Protein 4H6W (pdb70)

InterPro domains:
  IPR000209 Peptidase S8/S53 domain [PF00082] (19-261)
  IPR015500 Peptidase S8, subtilisin-related [PR00723] (17-36)
  IPR015500 Peptidase S8, subtilisin-related [PR00723] (57-70)
  IPR015500 Peptidase S8, subtilisin-related [PR00723] (218-234)
  IPR023828 Peptidase S8, subtilisin, Ser-active site [PS00138] (219-229)
  IPR023830 Peptidase S8A, PatG [TIGR03895] (61-653)
  IPR034056 PatG/PatA-like domain [cd07476] (9-276)
  IPR036852 Peptidase S8/S53 domain superfamily [G3DSA:3.40.50.200] (1-303)
  IPR036852 Peptidase S8/S53 domain superfamily [SSF52743] (4-286)
  IPR040483 PatG domain [PF18047] (380-492)
  IPR040636 PatG, C-terminal [PF18065] (538-651)
  IPR050131 Subtilisin-like serine protease [PTHR43806] (21-361)

Radius of gyration: 24.89 Å; Cα contacts (8 Å, |Δi|>4): 1472; chains: 2; bounding box: 52×56×72 Å

Foldseek 3Di:
DPPLVVLVVLALFDQLAEEEEEAAAAQCPAQQCVVAAEDEPPVQHEQLRNFLVSCAQRDPVGPGDHSRNNYHYYYYYQDGYDDGDGDLQSVLVSLVVCVVVPHQEYFELDFAWDPAQDDDVSNVVSVVSCVVSQHAYFYEQFFQLEQTGTPPQLPPRHAYEWADDPVQAGDRRGHFHDSLLVHYAYFHFFQHWGAGRPYDIGTHGTSSNRRSNLRNLLRSLQRSCVSVVHHRGSSLLSVLQLVQADFDDCVRDVDSRSRRSHHGDSVSSNVSSDVHD/DPQLVVLVVLHLFDQLAEEEEEFADAQCPAQQCVVAAEDEDPAPHDQLRNFLVCQAQGHPVHPGDHLRNHYHYYYHYADPDDDRAGDLQSVLVRLVVCVVVPHQEYFALGFDWD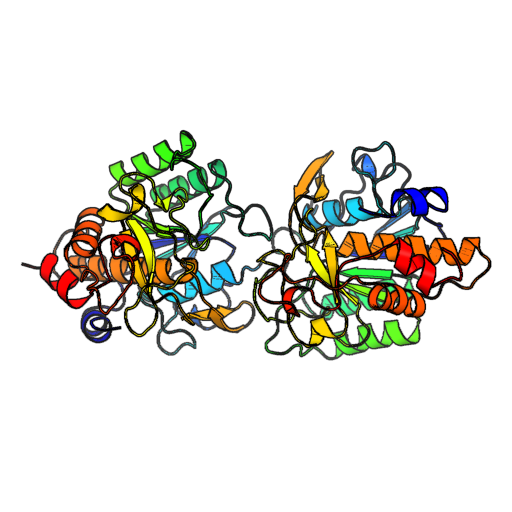APQDGDVSNVVSVVSCVVSLHAYFYEQFFQQEQTGTPPQLPPRHAYEFADDPVQAGDRRRHFHDSQQQRYAYFHFFQCWGDGPPYHIGGHGTRSNRRSVLVNLLRSLQVSCVVVVHHRGSSQLSVLQLVQADFDDVVRDDDRRSRRSHYGDNVSSNVSRDD

Nearest PDB structures (foldseek):
  4h6w-assembly2_B  TM=1.004E+00  e=1.025E-63  Planktothrix agardhii NIES-596
  4h6w-assembly1_A  TM=9.949E-01  e=3.761E-59  Planktothrix agardhii NIES-596
  4h6v-assembly1_A  TM=9.627E-01  e=4.691E-44  Prochloron didemni
  3zxy-assembly1_A  TM=9.472E-01  e=4.997E-44  Prochloron didemni
  3zxx-assembly1_A  TM=9.532E-01  e=1.262E-42  Prochloron didemni

Sequence (552 aa):
IPGLKKLWSETRGDPKICVAVLDGIVDQNHPCFIGADLTRLPGSMSTHGTHVASIIFGQHDSPVTGIAPQCRGLIVPVFADESLKLSQLDLSRAIEQAVNNGANIINVSAGQLTDAGEADTWLEKAIQLCQENNVLLIAATGNDGCECLHVPASLPTVLAVGAMDDQGKPVDFSNWGDAYQKQGILAPGKDILGAKPNGGTIRLSGTSFATPIVSGVAALLLSLQIKRGEKPDPQKVKNALLASATPCNPKDTDDQSRCLMGKLNILDAIEHLTGETIPGLKKLWSETRGDPKICVAVLDGIVDQNHPCFIGADLTRLPSSMSTHGTHVASIIFGQHDSPVTGIAPQCRGLIVPVFADESLKLSQLDLSRAIEQAVNNGANIINVSAGQLTDAGEADTWLEKAIQLCQENNVLLIAATGNDGCECLHVPASLPTVLAVGAMDDQGKPVDFSNWGDAYQKQGILAPGKDILGAKPNGGTIRLSGTSFATPIVSGVAALLLSLQIKRGEKPDPQKVKNALLASATPCNPKDTDDQSRCLMGKLNILDAIEHLTG

CATH classification: 3.40.50.200

Structure (mmCIF, N/CA/C/O backbone):
data_4H6W
#
_entry.id   4H6W
#
_cell.length_a   49.700
_cell.length_b   145.930
_cell.length_c   193.499
_cell.angle_alpha   90.000
_cell.angle_beta   90.000
_cell.angle_gamma   90.000
#
_symmetry.space_group_name_H-M   'I 2 2 2'
#
loop_
_entity.id
_entity.type
_entity.pdbx_description
1 polymer 'N-terminal cyanobactin protease'
2 water water
#
loop_
_atom_site.group_PDB
_atom_site.id
_atom_site.type_symbol
_atom_site.label_atom_id
_atom_site.label_alt_id
_atom_site.label_comp_id
_atom_site.label_asym_id
_atom_site.label_entity_id
_atom_site.label_seq_id
_atom_site.pdbx_PDB_ins_code
_atom_site.Cartn_x
_atom_site.Cartn_y
_atom_site.Cartn_z
_atom_site.occupancy
_atom_site.B_iso_or_equiv
_atom_site.auth_seq_id
_atom_site.auth_comp_id
_atom_site.auth_asym_id
_atom_site.auth_atom_id
_atom_site.pdbx_PDB_model_num
ATOM 1 N N . ILE A 1 7 ? 41.765 11.327 53.965 1.00 43.15 4 ILE A N 1
ATOM 2 C CA . ILE A 1 7 ? 40.686 10.495 53.344 1.00 41.70 4 ILE A CA 1
ATOM 3 C C . ILE A 1 7 ? 41.255 9.268 52.643 1.00 40.96 4 ILE A C 1
ATOM 4 O O . ILE A 1 7 ? 41.928 9.392 51.613 1.00 43.91 4 ILE A O 1
ATOM 9 N N . PRO A 1 8 ? 40.970 8.074 53.180 1.00 40.07 5 PRO A N 1
ATOM 10 C CA . PRO A 1 8 ? 41.466 6.826 52.586 1.00 38.59 5 PRO A CA 1
ATOM 11 C C . PRO A 1 8 ? 41.110 6.640 51.101 1.00 39.61 5 PRO A C 1
ATOM 12 O O . PRO A 1 8 ? 39.967 6.871 50.689 1.00 42.53 5 PRO A O 1
ATOM 16 N N . GLY A 1 9 ? 42.098 6.237 50.308 1.00 38.82 6 GLY A N 1
ATOM 17 C CA . GLY A 1 9 ? 41.888 5.890 48.911 1.00 37.55 6 GLY A CA 1
ATOM 18 C C . GLY A 1 9 ? 41.975 7.044 47.934 1.00 37.71 6 GLY A C 1
ATOM 19 O O . GLY A 1 9 ? 42.138 6.821 46.723 1.00 36.86 6 GLY A O 1
ATOM 20 N N . LEU A 1 10 ? 41.860 8.271 48.447 1.00 37.60 7 LEU A N 1
ATOM 21 C CA . LEU A 1 10 ? 41.868 9.465 47.595 1.00 37.05 7 LEU A CA 1
ATOM 22 C C . LEU A 1 10 ? 43.157 9.600 46.768 1.00 39.65 7 LEU A C 1
ATOM 23 O O . LEU A 1 10 ? 43.084 9.830 45.551 1.00 41.58 7 LEU A O 1
ATOM 28 N N . LYS A 1 11 ? 44.316 9.439 47.413 1.00 40.80 8 LYS A N 1
ATOM 29 C CA . LYS A 1 11 ? 45.604 9.411 46.697 1.00 43.81 8 LYS A CA 1
ATOM 30 C C . LYS A 1 11 ? 45.709 8.305 45.642 1.00 43.11 8 LYS A C 1
ATOM 31 O O . LYS A 1 11 ? 46.134 8.565 44.519 1.00 42.84 8 LYS A O 1
ATOM 37 N N . LYS A 1 12 ? 45.319 7.081 45.992 1.00 43.62 9 LYS A N 1
ATOM 38 C CA . LYS A 1 12 ? 45.356 5.977 45.032 1.00 44.41 9 LYS A CA 1
ATOM 39 C C . LYS A 1 12 ? 44.455 6.283 43.847 1.00 43.49 9 LYS A C 1
ATOM 40 O O . LYS A 1 12 ? 44.812 5.990 42.703 1.00 43.02 9 LYS A O 1
ATOM 46 N N . LEU A 1 13 ? 43.294 6.881 44.126 1.00 40.59 10 LEU A N 1
ATOM 47 C CA . LEU A 1 13 ? 42.360 7.255 43.071 1.00 37.27 10 LEU A CA 1
ATOM 48 C C . LEU A 1 13 ? 42.952 8.332 42.175 1.00 36.04 10 LEU A C 1
ATOM 49 O O . LEU A 1 13 ? 42.940 8.197 40.944 1.00 35.87 10 LEU A O 1
ATOM 54 N N . TRP A 1 14 ? 43.484 9.385 42.788 1.00 35.53 11 TRP A N 1
ATOM 55 C CA . TRP A 1 14 ? 44.217 10.425 42.044 1.00 39.38 11 TRP A CA 1
ATOM 56 C C . TRP A 1 14 ? 45.346 9.900 41.155 1.00 42.33 11 TRP A C 1
ATOM 57 O O . TRP A 1 14 ? 45.602 10.449 40.084 1.00 47.42 11 TRP A O 1
ATOM 68 N N . SER A 1 15 ? 46.023 8.847 41.593 1.00 43.91 12 SER A N 1
ATOM 69 C CA . SER A 1 15 ? 47.116 8.282 40.809 1.00 45.65 12 SER A CA 1
ATOM 70 C C . SER A 1 15 ? 46.590 7.703 39.498 1.00 44.85 12 SER A C 1
ATOM 71 O O . SER A 1 15 ? 47.333 7.583 38.522 1.00 44.19 12 SER A O 1
ATOM 74 N N . GLU A 1 16 ? 45.302 7.364 39.480 1.00 45.49 13 GLU A N 1
ATOM 75 C CA . GLU A 1 16 ? 44.634 6.893 38.259 1.00 44.31 13 GLU A CA 1
ATOM 76 C C . GLU A 1 16 ? 44.008 8.038 37.441 1.00 41.24 13 GLU A C 1
ATOM 77 O O . GLU A 1 16 ? 44.044 8.017 36.215 1.00 38.62 13 GLU A O 1
ATOM 83 N N . THR A 1 17 ? 43.432 9.030 38.118 1.00 41.44 14 THR A N 1
ATOM 84 C CA . THR A 1 17 ? 42.765 10.145 37.439 1.00 40.81 14 THR A CA 1
ATOM 85 C C . THR A 1 17 ? 42.499 11.301 38.399 1.00 40.92 14 THR A C 1
ATOM 86 O O . THR A 1 17 ? 42.194 11.070 39.564 1.00 40.11 14 THR A O 1
ATOM 90 N N . ARG A 1 18 ? 42.638 12.536 37.910 1.00 42.55 15 ARG A N 1
ATOM 91 C CA . ARG A 1 18 ? 42.262 13.735 38.677 1.00 42.35 15 ARG A CA 1
ATOM 92 C C . ARG A 1 18 ? 41.107 14.439 37.978 1.00 41.83 15 ARG A C 1
ATOM 93 O O . ARG A 1 18 ? 40.883 15.645 38.148 1.00 40.44 15 ARG A O 1
ATOM 101 N N . GLY A 1 19 ? 40.370 13.663 37.192 1.00 40.00 16 GLY A N 1
ATOM 102 C CA . GLY A 1 19 ? 39.244 14.184 36.456 1.00 39.44 16 GLY A CA 1
ATOM 103 C C . GLY A 1 19 ? 39.459 14.107 34.963 1.00 38.98 16 GLY A C 1
ATOM 104 O O . GLY A 1 19 ? 40.590 14.101 34.487 1.00 40.69 16 GLY A O 1
ATOM 105 N N . ASP A 1 20 ? 38.348 14.058 34.240 1.00 37.88 17 ASP A N 1
ATOM 106 C CA . ASP A 1 20 ? 38.314 14.013 32.796 1.00 38.02 17 ASP A CA 1
ATOM 107 C C . ASP A 1 20 ? 37.354 15.104 32.346 1.00 37.13 17 ASP A C 1
ATOM 108 O O . ASP A 1 20 ? 36.212 15.133 32.787 1.00 37.86 17 ASP A O 1
ATOM 113 N N . PRO A 1 21 ? 37.817 16.005 31.462 1.00 37.41 18 PRO A N 1
ATOM 114 C CA . PRO A 1 21 ? 37.026 17.112 30.902 1.00 37.29 18 PRO A CA 1
ATOM 115 C C . PRO A 1 21 ? 35.675 16.665 30.348 1.00 37.74 18 PRO A C 1
ATOM 116 O O . PRO A 1 21 ? 34.766 17.476 30.236 1.00 40.85 18 PRO A O 1
ATOM 120 N N . LYS A 1 22 ? 35.552 15.394 29.976 1.00 38.10 19 LYS A N 1
ATOM 121 C CA . LYS A 1 22 ? 34.286 14.872 29.451 1.00 38.21 19 LYS A CA 1
ATOM 122 C C . LYS A 1 22 ? 33.235 14.712 30.546 1.00 35.88 19 LYS A C 1
ATOM 123 O O . LYS A 1 22 ? 32.092 14.364 30.264 1.00 37.27 19 LYS A O 1
ATOM 129 N N . ILE A 1 23 ? 33.633 14.957 31.792 1.00 33.22 20 ILE A N 1
ATOM 130 C CA . ILE A 1 23 ? 32.748 14.811 32.926 1.00 31.75 20 ILE A CA 1
ATOM 131 C C . ILE A 1 23 ? 32.457 16.169 33.529 1.00 32.92 20 ILE A C 1
ATOM 132 O O . ILE A 1 23 ? 33.371 16.893 33.936 1.00 34.91 20 ILE A O 1
ATOM 137 N N . CYS A 1 24 ? 31.175 16.508 33.580 1.00 32.49 21 CYS A N 1
ATOM 138 C CA . CYS A 1 24 ? 30.755 17.812 34.024 1.00 32.88 21 CYS A CA 1
ATOM 139 C C . CYS A 1 24 ? 30.069 17.756 35.367 1.00 32.95 21 CYS A C 1
ATOM 140 O O . CYS A 1 24 ? 29.162 16.948 35.574 1.00 32.33 21 CYS A O 1
ATOM 143 N N . VAL A 1 25 ? 30.524 18.624 36.272 1.00 33.17 22 VAL A N 1
ATOM 144 C CA . VAL A 1 25 ? 29.918 18.807 37.590 1.00 31.22 22 VAL A CA 1
ATOM 145 C C . VAL A 1 25 ? 29.354 20.223 37.687 1.00 30.20 22 VAL A C 1
ATOM 146 O O . VAL A 1 25 ? 30.071 21.195 37.479 1.00 30.47 22 VAL A O 1
ATOM 150 N N . ALA A 1 26 ? 28.063 20.330 37.977 1.00 29.48 23 ALA A N 1
ATOM 151 C CA . ALA A 1 26 ? 27.418 21.635 38.145 1.00 29.25 23 ALA A CA 1
ATOM 152 C C . ALA A 1 26 ? 27.356 21.979 39.621 1.00 28.43 23 ALA A C 1
ATOM 153 O O . ALA A 1 26 ? 27.016 21.130 40.436 1.00 28.57 23 ALA A O 1
ATOM 155 N N . VAL A 1 27 ? 27.695 23.218 39.967 1.00 28.96 24 VAL A N 1
ATOM 156 C CA . VAL A 1 27 ? 27.590 23.668 41.353 1.00 28.91 24 VAL A CA 1
ATOM 157 C C . VAL A 1 27 ? 26.450 24.669 41.459 1.00 30.16 24 VAL A C 1
ATOM 158 O O . VAL A 1 27 ? 26.522 25.763 40.898 1.00 31.20 24 VAL A O 1
ATOM 162 N N . LEU A 1 28 ? 25.380 24.263 42.143 1.00 30.57 25 LEU A N 1
ATOM 163 C CA . LEU A 1 28 ? 24.220 25.121 42.347 1.00 31.15 25 LEU A CA 1
ATOM 164 C C . LEU A 1 28 ? 24.294 25.728 43.734 1.00 33.18 25 LEU A C 1
ATOM 165 O O . LEU A 1 28 ? 24.029 25.064 44.744 1.00 33.81 25 LEU A O 1
ATOM 170 N N . ASP A 1 29 ? 24.666 27.003 43.765 1.00 35.06 26 ASP A N 1
ATOM 171 C CA . ASP A 1 29 ? 25.033 27.679 44.995 1.00 34.93 26 ASP A CA 1
ATOM 172 C C . ASP A 1 29 ? 25.022 29.189 44.751 1.00 34.53 26 ASP A C 1
ATOM 173 O O . ASP A 1 29 ? 24.312 29.668 43.859 1.00 33.44 26 ASP A O 1
ATOM 178 N N . GLY A 1 30 ? 25.792 29.937 45.540 1.00 32.28 27 GLY A N 1
ATOM 179 C CA . GLY A 1 30 ? 25.964 31.369 45.295 1.00 31.64 27 GLY A CA 1
ATOM 180 C C . GLY A 1 30 ? 26.989 31.619 44.203 1.00 33.72 27 GLY A C 1
ATOM 181 O O . GLY A 1 30 ? 27.600 30.673 43.670 1.00 33.02 27 GLY A O 1
ATOM 182 N N . ILE A 1 31 ? 27.177 32.893 43.866 1.00 33.92 28 ILE A N 1
ATOM 183 C CA . ILE A 1 31 ? 28.188 33.300 42.890 1.00 35.12 28 ILE A CA 1
ATOM 184 C C . ILE A 1 31 ? 29.627 32.999 43.357 1.00 34.00 28 ILE A C 1
ATOM 185 O O . ILE A 1 31 ? 30.029 33.370 44.459 1.00 33.26 28 ILE A O 1
ATOM 190 N N . VAL A 1 32 ? 30.372 32.322 42.483 1.00 32.94 29 VAL A N 1
ATOM 191 C CA . VAL A 1 32 ? 31.740 31.885 42.700 1.00 32.70 29 VAL A CA 1
ATOM 192 C C . VAL A 1 32 ? 32.745 32.957 42.287 1.00 33.86 29 VAL A C 1
ATOM 193 O O . VAL A 1 32 ? 32.595 33.585 41.238 1.00 35.28 29 VAL A O 1
ATOM 197 N N . ASP A 1 33 ? 33.769 33.174 43.111 1.00 34.05 30 ASP A N 1
ATOM 198 C CA . ASP A 1 33 ? 34.845 34.118 42.768 1.00 33.79 30 ASP A CA 1
ATOM 199 C C . ASP A 1 33 ? 35.793 33.473 41.759 1.00 33.33 30 ASP A C 1
ATOM 200 O O . ASP A 1 33 ? 36.731 32.775 42.142 1.00 31.84 30 ASP A O 1
ATOM 205 N N . GLN A 1 34 ? 35.568 33.723 40.475 1.00 33.11 31 GLN A N 1
ATOM 206 C CA . GLN A 1 34 ? 36.347 33.027 39.441 1.00 35.14 31 GLN A CA 1
ATOM 207 C C . GLN A 1 34 ? 37.791 33.499 39.310 1.00 35.65 31 GLN A C 1
ATOM 208 O O . GLN A 1 34 ? 38.575 32.887 38.588 1.00 35.47 31 GLN A O 1
ATOM 214 N N . ASN A 1 35 ? 38.119 34.581 40.015 1.00 34.78 32 ASN A N 1
ATOM 215 C CA . ASN A 1 35 ? 39.450 35.149 40.025 1.00 33.10 32 ASN A CA 1
ATOM 216 C C . ASN A 1 35 ? 40.344 34.574 41.114 1.00 33.93 32 ASN A C 1
ATOM 217 O O . ASN A 1 35 ? 41.497 34.969 41.224 1.00 35.42 32 ASN A O 1
ATOM 222 N N . HIS A 1 36 ? 39.819 33.665 41.937 1.00 34.42 33 HIS A N 1
ATOM 223 C CA . HIS A 1 36 ? 40.629 33.003 42.964 1.00 31.29 33 HIS A CA 1
ATOM 224 C C . HIS A 1 36 ? 41.757 32.135 42.378 1.00 31.58 33 HIS A C 1
ATOM 225 O O . HIS A 1 36 ? 41.525 31.326 41.456 1.00 31.82 33 HIS A O 1
ATOM 232 N N . PRO A 1 37 ? 42.980 32.260 42.933 1.00 30.90 34 PRO A N 1
ATOM 233 C CA . PRO A 1 37 ? 44.122 31.507 42.404 1.00 31.53 34 PRO A CA 1
ATOM 234 C C . PRO A 1 37 ? 43.893 29.998 42.278 1.00 33.68 34 PRO A C 1
ATOM 235 O O . PRO A 1 37 ? 44.562 29.349 41.465 1.00 33.74 34 PRO A O 1
ATOM 239 N N . CYS A 1 38 ? 42.957 29.446 43.056 1.00 34.40 35 CYS A N 1
ATOM 240 C CA . CYS A 1 38 ? 42.695 28.010 43.005 1.00 34.73 35 CYS A CA 1
ATOM 241 C C . CYS A 1 38 ? 41.960 27.564 41.730 1.00 34.56 35 CYS A C 1
ATOM 242 O O . CYS A 1 38 ? 41.897 26.370 41.440 1.00 36.60 35 CYS A O 1
ATOM 245 N N . PHE A 1 39 ? 41.420 28.512 40.962 1.00 33.46 36 PHE A N 1
ATOM 246 C CA . PHE A 1 39 ? 40.729 28.166 39.714 1.00 31.26 36 PHE A CA 1
ATOM 247 C C . PHE A 1 39 ? 41.584 28.422 38.494 1.00 32.09 36 PHE A C 1
ATOM 248 O O . PHE A 1 39 ? 41.121 28.250 37.374 1.00 34.61 36 PHE A O 1
ATOM 256 N N . ILE A 1 40 ? 42.837 28.810 38.706 1.00 32.47 37 ILE A N 1
ATOM 257 C CA . ILE A 1 40 ? 43.775 29.034 37.605 1.00 32.70 37 ILE A CA 1
ATOM 258 C C . ILE A 1 40 ? 44.070 27.694 36.910 1.00 33.04 37 ILE A C 1
ATOM 259 O O . ILE A 1 40 ? 44.725 26.836 37.479 1.00 36.06 37 ILE A O 1
ATOM 264 N N . GLY A 1 41 ? 43.594 27.525 35.680 1.00 32.46 38 GLY A N 1
ATOM 265 C CA . GLY A 1 41 ? 43.710 26.249 34.981 1.00 30.06 38 GLY A CA 1
ATOM 266 C C . GLY A 1 41 ? 42.428 25.430 35.018 1.00 30.52 38 GLY A C 1
ATOM 267 O O . GLY A 1 41 ? 42.287 24.492 34.243 1.00 31.79 38 GLY A O 1
ATOM 268 N N . ALA A 1 42 ? 41.503 25.771 35.918 1.00 29.79 39 ALA A N 1
ATOM 269 C CA . ALA A 1 42 ? 40.195 25.097 36.015 1.00 32.55 39 ALA A CA 1
ATOM 270 C C . ALA A 1 42 ? 39.300 25.469 34.842 1.00 34.09 39 ALA A C 1
ATOM 271 O O . ALA A 1 42 ? 39.335 26.599 34.386 1.00 37.63 39 ALA A O 1
ATOM 273 N N . ASP A 1 43 ? 38.511 24.520 34.350 1.00 36.12 40 ASP A N 1
ATOM 274 C CA . ASP A 1 43 ? 37.562 24.784 33.268 1.00 38.78 40 ASP A CA 1
ATOM 275 C C . ASP A 1 43 ? 36.168 25.068 33.825 1.00 39.63 40 ASP A C 1
ATOM 276 O O . ASP A 1 43 ? 35.383 24.143 34.068 1.00 41.14 40 ASP A O 1
ATOM 281 N N . LEU A 1 44 ? 35.859 26.347 34.010 1.00 37.21 41 LEU A N 1
ATOM 282 C CA . LEU A 1 44 ? 34.594 26.741 34.614 1.00 36.47 41 LEU A CA 1
ATOM 283 C C . LEU A 1 44 ? 33.808 27.687 33.723 1.00 37.28 41 LEU A C 1
ATOM 284 O O . LEU A 1 44 ? 34.379 28.550 33.056 1.00 36.39 41 LEU A O 1
ATOM 289 N N . THR A 1 45 ? 32.490 27.522 33.736 1.00 37.68 42 THR A N 1
ATOM 290 C CA . THR A 1 45 ? 31.576 28.377 32.984 1.00 37.41 42 THR A CA 1
ATOM 291 C C . THR A 1 45 ? 30.410 28.719 33.885 1.00 36.90 42 THR A C 1
ATOM 292 O O . THR A 1 45 ? 29.862 27.842 34.554 1.00 39.12 42 THR A O 1
ATOM 296 N N . ARG A 1 46 ? 30.029 29.984 33.910 1.00 33.46 43 ARG A N 1
ATOM 297 C CA . ARG A 1 46 ? 28.875 30.380 34.676 1.00 34.69 43 ARG A CA 1
ATOM 298 C C . ARG A 1 46 ? 27.674 30.507 33.752 1.00 35.96 43 ARG A C 1
ATOM 299 O O . ARG A 1 46 ? 27.771 31.120 32.701 1.00 37.05 43 ARG A O 1
ATOM 307 N N . LEU A 1 47 ? 26.544 29.928 34.132 1.00 39.00 44 LEU A N 1
ATOM 308 C CA . LEU A 1 47 ? 25.345 30.036 33.302 1.00 41.55 44 LEU A CA 1
ATOM 309 C C . LEU A 1 47 ? 24.544 31.279 33.664 1.00 44.26 44 LEU A C 1
ATOM 310 O O . LEU A 1 47 ? 24.510 31.661 34.834 1.00 44.21 44 LEU A O 1
ATOM 315 N N . PRO A 1 48 ? 23.924 31.931 32.648 1.00 49.04 45 PRO A N 1
ATOM 316 C CA . PRO A 1 48 ? 23.129 33.172 32.761 1.00 47.36 45 PRO A CA 1
ATOM 317 C C . PRO A 1 48 ? 22.028 33.145 33.817 1.00 47.89 45 PRO A C 1
ATOM 318 O O . PRO A 1 48 ? 21.413 32.103 34.026 1.00 49.60 45 PRO A O 1
ATOM 322 N N . GLY A 1 59 ? 31.766 42.094 44.216 1.00 99.96 56 GLY A N 1
ATOM 323 C CA . GLY A 1 59 ? 30.410 42.579 43.973 1.00 99.93 56 GLY A CA 1
ATOM 324 C C . GLY A 1 59 ? 29.377 41.746 44.707 1.00 102.65 56 GLY A C 1
ATOM 325 O O . GLY A 1 59 ? 29.162 41.926 45.912 1.00 105.09 56 GLY A O 1
ATOM 326 N N . SER A 1 60 ? 28.740 40.828 43.980 1.00 101.34 57 SER A N 1
ATOM 327 C CA . SER A 1 60 ? 27.726 39.935 44.554 1.00 93.23 57 SER A CA 1
ATOM 328 C C . SER A 1 60 ? 28.299 38.536 44.891 1.00 87.62 57 SER A C 1
ATOM 329 O O . SER A 1 60 ? 27.609 37.518 44.740 1.00 93.67 57 SER A O 1
ATOM 331 N N . MET A 1 61 ? 29.545 38.506 45.380 1.00 72.60 58 MET A N 1
ATOM 332 C CA . MET A 1 61 ? 30.327 37.266 45.559 1.00 62.47 58 MET A CA 1
ATOM 333 C C . MET A 1 61 ? 29.994 36.482 46.825 1.00 56.02 58 MET A C 1
ATOM 334 O O . MET A 1 61 ? 29.919 37.054 47.919 1.00 56.62 58 MET A O 1
ATOM 339 N N . SER A 1 62 ? 29.825 35.169 46.677 1.00 46.37 59 SER A N 1
ATOM 340 C CA . SER A 1 62 ? 29.485 34.303 47.802 1.00 42.17 59 SER A CA 1
ATOM 341 C C . SER A 1 62 ? 30.694 33.547 48.339 1.00 40.70 59 SER A C 1
ATOM 342 O O . SER A 1 62 ? 31.421 32.893 47.571 1.00 41.02 59 SER A O 1
ATOM 345 N N . THR A 1 63 ? 30.881 33.632 49.657 1.00 37.70 60 THR A N 1
ATOM 346 C CA . THR A 1 63 ? 31.886 32.846 50.371 1.00 37.05 60 THR A CA 1
ATOM 347 C C . THR A 1 63 ? 31.534 31.371 50.329 1.00 36.02 60 THR A C 1
ATOM 348 O O . THR A 1 63 ? 32.385 30.535 50.028 1.00 34.00 60 THR A O 1
ATOM 352 N N . HIS A 1 64 ? 30.275 31.064 50.627 1.00 35.63 61 HIS A N 1
ATOM 353 C CA . HIS A 1 64 ? 29.786 29.695 50.603 1.00 35.14 61 HIS A CA 1
ATOM 354 C C . HIS A 1 64 ? 30.006 29.009 49.239 1.00 34.50 61 HIS A C 1
ATOM 355 O O . HIS A 1 64 ? 30.468 27.859 49.171 1.00 33.46 61 HIS A O 1
ATOM 362 N N . GLY A 1 65 ? 29.668 29.722 48.163 1.00 33.01 62 GLY A N 1
ATOM 363 C CA . GLY A 1 65 ? 29.744 29.179 46.810 1.00 32.76 62 GLY A CA 1
ATOM 364 C C . GLY A 1 65 ? 31.171 29.021 46.325 1.00 33.86 62 GLY A C 1
ATOM 365 O O . GLY A 1 65 ? 31.500 28.042 45.653 1.00 34.69 62 GLY A O 1
ATOM 366 N N . THR A 1 66 ? 32.017 29.987 46.662 1.00 33.38 63 THR A N 1
ATOM 367 C CA . THR A 1 66 ? 33.430 29.923 46.302 1.00 34.30 63 THR A CA 1
ATOM 368 C C . THR A 1 66 ? 34.094 28.761 47.036 1.00 32.56 63 THR A C 1
ATOM 369 O O . THR A 1 66 ? 34.837 27.984 46.433 1.00 32.28 63 THR A O 1
ATOM 373 N N . HIS A 1 67 ? 33.804 28.637 48.328 1.00 30.13 64 HIS A N 1
ATOM 374 C CA . HIS A 1 67 ? 34.376 27.573 49.142 1.00 30.10 64 HIS A CA 1
ATOM 375 C C . HIS A 1 67 ? 33.992 26.206 48.566 1.00 29.46 64 HIS A C 1
ATOM 376 O O . HIS A 1 67 ? 34.867 25.402 48.217 1.00 29.10 64 HIS A O 1
ATOM 383 N N . VAL A 1 68 ? 32.684 25.975 48.438 1.00 27.15 65 VAL A N 1
ATOM 384 C CA . VAL A 1 68 ? 32.149 24.750 47.851 1.00 25.85 65 VAL A CA 1
ATOM 385 C C . VAL A 1 68 ? 32.746 24.398 46.485 1.00 25.43 65 VAL A C 1
ATOM 386 O O . VAL A 1 68 ? 33.202 23.269 46.288 1.00 25.15 65 VAL A O 1
ATOM 390 N N . ALA A 1 69 ? 32.740 25.342 45.545 1.00 23.74 66 ALA A N 1
ATOM 391 C CA . ALA A 1 69 ? 33.337 25.077 44.244 1.00 24.12 66 ALA A CA 1
ATOM 392 C C . ALA A 1 69 ? 34.835 24.749 44.349 1.00 25.99 66 ALA A C 1
ATOM 393 O O . ALA A 1 69 ? 35.359 23.932 43.580 1.00 27.66 66 ALA A O 1
ATOM 395 N N . SER A 1 70 ? 35.528 25.379 45.290 1.00 26.12 67 SER A N 1
ATOM 396 C CA . SER A 1 70 ? 36.964 25.190 45.361 1.00 27.19 67 SER A CA 1
ATOM 397 C C . SER A 1 70 ? 37.277 23.793 45.853 1.00 28.45 67 SER A C 1
ATOM 398 O O . SER A 1 70 ? 38.237 23.190 45.373 1.00 29.60 67 SER A O 1
ATOM 401 N N . ILE A 1 71 ? 36.444 23.267 46.759 1.00 28.17 68 ILE A N 1
ATOM 402 C CA . ILE A 1 71 ? 36.552 21.861 47.222 1.00 28.48 68 ILE A CA 1
ATOM 403 C C . ILE A 1 71 ? 36.602 20.849 46.066 1.00 29.83 68 ILE A C 1
ATOM 404 O O . ILE A 1 71 ? 37.350 19.857 46.111 1.00 31.37 68 ILE A O 1
ATOM 409 N N . ILE A 1 72 ? 35.832 21.121 45.019 1.00 29.05 69 ILE A N 1
ATOM 410 C CA . ILE A 1 72 ? 35.792 20.248 43.856 1.00 29.43 69 ILE A CA 1
ATOM 411 C C . ILE A 1 72 ? 36.885 20.584 42.838 1.00 30.10 69 ILE A C 1
ATOM 412 O O . ILE A 1 72 ? 37.560 19.681 42.358 1.00 32.36 69 ILE A O 1
ATOM 417 N N . PHE A 1 73 ? 37.053 21.865 42.511 1.00 29.61 70 PHE A N 1
ATOM 418 C CA . PHE A 1 73 ? 37.867 22.274 41.349 1.00 29.57 70 PHE A CA 1
ATOM 419 C C . PHE A 1 73 ? 39.205 22.937 41.669 1.00 30.37 70 PHE A C 1
ATOM 420 O O . PHE A 1 73 ? 39.927 23.304 40.749 1.00 29.50 70 PHE A O 1
ATOM 428 N N . GLY A 1 74 ? 39.522 23.122 42.951 1.00 30.34 71 GLY A N 1
ATOM 429 C CA . GLY A 1 74 ? 40.809 23.691 43.337 1.00 32.05 71 GLY A CA 1
ATOM 430 C C . GLY A 1 74 ? 41.932 22.980 42.602 1.00 33.99 71 GLY A C 1
ATOM 431 O O . GLY A 1 74 ? 42.058 21.756 42.676 1.00 33.86 71 GLY A O 1
ATOM 432 N N . GLN A 1 75 ? 42.727 23.736 41.851 1.00 35.65 72 GLN A N 1
ATOM 433 C CA . GLN A 1 75 ? 43.811 23.137 41.069 1.00 38.01 72 GLN A CA 1
ATOM 434 C C . GLN A 1 75 ? 44.932 22.687 41.990 1.00 39.02 72 GLN A C 1
ATOM 435 O O . GLN A 1 75 ? 45.265 23.371 42.962 1.00 39.80 72 GLN A O 1
ATOM 441 N N . HIS A 1 76 ? 45.499 21.527 41.711 1.00 40.12 73 HIS A N 1
ATOM 442 C CA . HIS A 1 76 ? 46.627 21.066 42.528 1.00 45.15 73 HIS A CA 1
ATOM 443 C C . HIS A 1 76 ? 47.823 22.008 42.411 1.00 45.51 73 HIS A C 1
ATOM 444 O O . HIS A 1 76 ? 48.096 22.561 41.343 1.00 45.14 73 HIS A O 1
ATOM 451 N N . ASP A 1 77 ? 48.481 22.224 43.546 1.00 49.64 74 ASP A N 1
ATOM 452 C CA . ASP A 1 77 ? 49.523 23.250 43.714 1.00 53.72 74 ASP A CA 1
ATOM 453 C C . ASP A 1 77 ? 48.978 24.636 44.031 1.00 51.26 74 ASP A C 1
ATOM 454 O O . ASP A 1 77 ? 49.731 25.500 44.475 1.00 55.74 74 ASP A O 1
ATOM 459 N N . SER A 1 78 ? 47.682 24.851 43.815 1.00 46.00 75 SER A N 1
ATOM 460 C CA . SER A 1 78 ? 47.034 26.071 44.290 1.00 41.54 75 SER A CA 1
ATOM 461 C C . SER A 1 78 ? 46.800 25.957 45.804 1.00 41.14 75 SER A C 1
ATOM 462 O O . SER A 1 78 ? 47.093 24.920 46.404 1.00 40.96 75 SER A O 1
ATOM 465 N N . PRO A 1 79 ? 46.247 27.010 46.432 1.00 39.43 76 PRO A N 1
ATOM 466 C CA . PRO A 1 79 ? 46.068 26.894 47.880 1.00 37.25 76 PRO A CA 1
ATOM 467 C C . PRO A 1 79 ? 44.946 25.924 48.322 1.00 37.15 76 PRO A C 1
ATOM 468 O O . PRO A 1 79 ? 44.812 25.647 49.514 1.00 35.94 76 PRO A O 1
ATOM 472 N N . VAL A 1 80 ? 44.167 25.404 47.370 1.00 35.63 77 VAL A N 1
ATOM 473 C CA . VAL A 1 80 ? 43.147 24.401 47.664 1.00 32.99 77 VAL A CA 1
ATOM 474 C C . VAL A 1 80 ? 43.367 23.181 46.765 1.00 33.32 77 VAL A C 1
ATOM 475 O O . VAL A 1 80 ? 43.436 23.311 45.538 1.00 33.72 77 VAL A O 1
ATOM 479 N N . THR A 1 81 ? 43.479 22.006 47.385 1.00 31.70 78 THR A N 1
ATOM 480 C CA . THR A 1 81 ? 43.568 20.742 46.666 1.00 31.90 78 THR A CA 1
ATOM 481 C C . THR A 1 81 ? 42.153 20.182 46.370 1.00 33.44 78 THR A C 1
ATOM 482 O O . THR A 1 81 ? 41.557 19.476 47.189 1.00 30.96 78 THR A O 1
ATOM 486 N N . GLY A 1 82 ? 41.616 20.529 45.201 1.00 34.39 79 GLY A N 1
ATOM 487 C CA . GLY A 1 82 ? 40.291 20.067 44.778 1.00 34.18 79 GLY A CA 1
ATOM 488 C C . GLY A 1 82 ? 40.254 18.562 44.569 1.00 34.32 79 GLY A C 1
ATOM 489 O O . GLY A 1 82 ? 41.291 17.937 44.288 1.00 34.95 79 GLY A O 1
ATOM 490 N N . ILE A 1 83 ? 39.065 17.979 44.706 1.00 31.54 80 ILE A N 1
ATOM 491 C CA . ILE A 1 83 ? 38.894 16.543 44.531 1.00 30.80 80 ILE A CA 1
ATOM 492 C C . ILE A 1 83 ? 38.967 16.143 43.066 1.00 32.14 80 ILE A C 1
ATOM 493 O O . ILE A 1 83 ? 39.564 15.113 42.734 1.00 33.05 80 ILE A O 1
ATOM 498 N N . ALA A 1 84 ? 38.367 16.957 42.194 1.00 33.27 81 ALA A N 1
ATOM 499 C CA . ALA A 1 84 ? 38.294 16.647 40.755 1.00 33.16 81 ALA A CA 1
ATOM 500 C C . ALA A 1 84 ? 38.720 17.833 39.877 1.00 34.53 81 ALA A C 1
ATOM 501 O O . ALA A 1 84 ? 37.904 18.375 39.126 1.00 33.62 81 ALA A O 1
ATOM 503 N N . PRO A 1 85 ? 40.006 18.228 39.956 1.00 35.66 82 PRO A N 1
ATOM 504 C CA . PRO A 1 85 ? 40.446 19.460 39.299 1.00 36.98 82 PRO A CA 1
ATOM 505 C C . PRO A 1 85 ? 40.369 19.485 37.774 1.00 38.16 82 PRO A C 1
ATOM 506 O O . PRO A 1 85 ? 40.191 20.566 37.215 1.00 36.73 82 PRO A O 1
ATOM 510 N N . GLN A 1 86 ? 40.500 18.338 37.104 1.00 39.19 83 GLN A N 1
ATOM 511 C CA . GLN A 1 86 ? 40.519 18.347 35.637 1.00 39.93 83 GLN A CA 1
ATOM 512 C C . GLN A 1 86 ? 39.137 18.190 34.997 1.00 41.89 83 GLN A C 1
ATOM 513 O O . GLN A 1 86 ? 39.012 18.213 33.766 1.00 45.87 83 GLN A O 1
ATOM 519 N N . CYS A 1 87 ? 38.105 18.028 35.819 1.00 39.21 84 CYS A N 1
ATOM 520 C CA . CYS A 1 87 ? 36.724 17.952 35.319 1.00 40.48 84 CYS A CA 1
ATOM 521 C C . CYS A 1 87 ? 36.154 19.309 34.865 1.00 38.87 84 CYS A C 1
ATOM 522 O O . CYS A 1 87 ? 36.559 20.366 35.341 1.00 38.81 84 CYS A O 1
ATOM 525 N N . ARG A 1 88 ? 35.212 19.267 33.936 1.00 37.81 85 ARG A N 1
ATOM 526 C CA . ARG A 1 88 ? 34.464 20.455 33.534 1.00 39.81 85 ARG A CA 1
ATOM 527 C C . ARG A 1 88 ? 33.538 20.917 34.681 1.00 38.41 85 ARG A C 1
ATOM 528 O O . ARG A 1 88 ? 32.932 20.093 35.374 1.00 41.37 85 ARG A O 1
ATOM 536 N N . GLY A 1 89 ? 33.440 22.223 34.892 1.00 37.32 86 GLY A N 1
ATOM 537 C CA . GLY A 1 89 ? 32.540 22.773 35.918 1.00 37.64 86 GLY A CA 1
ATOM 538 C C . GLY A 1 89 ? 31.542 23.808 35.400 1.00 37.93 86 GLY A C 1
ATOM 539 O O . GLY A 1 89 ? 31.895 24.662 34.577 1.00 40.11 86 GLY A O 1
ATOM 540 N N . LEU A 1 90 ? 30.299 23.727 35.880 1.00 36.69 87 LEU A N 1
ATOM 541 C CA . LEU A 1 90 ? 29.266 24.737 35.611 1.00 35.71 87 LEU A CA 1
ATOM 542 C C . LEU A 1 90 ? 28.801 25.413 36.898 1.00 34.48 87 LEU A C 1
ATOM 543 O O . LEU A 1 90 ? 28.350 24.754 37.829 1.00 37.27 87 LEU A O 1
ATOM 548 N N . ILE A 1 91 ? 28.908 26.730 36.952 1.00 32.78 88 ILE A N 1
ATOM 549 C CA . ILE A 1 91 ? 28.390 27.481 38.072 1.00 31.65 88 ILE A CA 1
ATOM 550 C C . ILE A 1 91 ? 26.980 27.912 37.674 1.00 32.50 88 ILE A C 1
ATOM 551 O O . ILE A 1 91 ? 26.773 28.525 36.630 1.00 32.65 88 ILE A O 1
ATOM 556 N N . VAL A 1 92 ? 26.008 27.533 38.491 1.00 31.84 89 VAL A N 1
ATOM 557 C CA . VAL A 1 92 ? 24.622 27.880 38.254 1.00 31.49 89 VAL A CA 1
ATOM 558 C C . VAL A 1 92 ? 24.044 28.432 39.564 1.00 32.66 89 VAL A C 1
ATOM 559 O O . VAL A 1 92 ? 23.509 27.676 40.376 1.00 34.03 89 VAL A O 1
ATOM 563 N N . PRO A 1 93 ? 24.155 29.753 39.781 1.00 33.15 90 PRO A N 1
ATOM 564 C CA . PRO A 1 93 ? 23.819 30.323 41.089 1.00 35.96 90 PRO A CA 1
ATOM 565 C C . PRO A 1 93 ? 22.332 30.186 41.426 1.00 38.67 90 PRO A C 1
ATOM 566 O O . PRO A 1 93 ? 21.484 30.467 40.584 1.00 41.43 90 PRO A O 1
ATOM 570 N N . VAL A 1 94 ? 22.027 29.747 42.645 1.00 40.57 91 VAL A N 1
ATOM 571 C CA . VAL A 1 94 ? 20.646 29.601 43.086 1.00 39.99 91 VAL A CA 1
ATOM 572 C C . VAL A 1 94 ? 20.287 30.549 44.223 1.00 43.47 91 VAL A C 1
ATOM 573 O O . VAL A 1 94 ? 19.121 30.631 44.592 1.00 46.23 91 VAL A O 1
ATOM 577 N N . PHE A 1 95 ? 21.273 31.242 44.796 1.00 47.46 92 PHE A N 1
ATOM 578 C CA . PHE A 1 95 ? 20.964 32.377 45.686 1.00 50.20 92 PHE A CA 1
ATOM 579 C C . PHE A 1 95 ? 21.830 33.604 45.490 1.00 52.72 92 PHE A C 1
ATOM 580 O O . PHE A 1 95 ? 22.978 33.496 45.070 1.00 50.48 92 PHE A O 1
ATOM 588 N N . ALA A 1 96 ? 21.243 34.773 45.769 1.00 60.97 93 ALA A N 1
ATOM 589 C CA . ALA A 1 96 ? 22.007 35.995 46.027 1.00 64.10 93 ALA A CA 1
ATOM 590 C C . ALA A 1 96 ? 22.599 35.865 47.431 1.00 73.66 93 ALA A C 1
ATOM 591 O O . ALA A 1 96 ? 22.125 35.061 48.244 1.00 69.56 93 ALA A O 1
ATOM 593 N N . ASP A 1 97 ? 23.645 36.637 47.712 1.00 95.30 94 ASP A N 1
ATOM 594 C CA . ASP A 1 97 ? 24.517 36.364 48.873 1.00 110.23 94 ASP A CA 1
ATOM 595 C C . ASP A 1 97 ? 23.885 36.558 50.267 1.00 112.14 94 ASP A C 1
ATOM 596 O O . ASP A 1 97 ? 22.677 36.806 50.391 1.00 104.15 94 ASP A O 1
ATOM 601 N N . GLU A 1 98 ? 24.720 36.406 51.299 1.00 119.28 95 GLU A N 1
ATOM 602 C CA . GLU A 1 98 ? 24.359 36.653 52.705 1.00 128.92 95 GLU A CA 1
ATOM 603 C C . GLU A 1 98 ? 23.338 35.646 53.251 1.00 130.82 95 GLU A C 1
ATOM 604 O O . GLU A 1 98 ? 23.724 34.707 53.959 1.00 133.04 95 GLU A O 1
ATOM 610 N N . SER A 1 99 ? 22.055 35.831 52.929 1.00 124.28 96 SER A N 1
ATOM 611 C CA . SER A 1 99 ? 21.040 34.823 53.248 1.00 114.42 96 SER A CA 1
ATOM 612 C C . SER A 1 99 ? 21.210 33.669 52.277 1.00 105.92 96 SER A C 1
ATOM 613 O O . SER A 1 99 ? 21.512 33.881 51.099 1.00 110.01 96 SER A O 1
ATOM 616 N N . LEU A 1 100 ? 21.043 32.450 52.770 1.00 90.94 97 LEU A N 1
ATOM 617 C CA . LEU A 1 100 ? 21.207 31.287 51.915 1.00 83.19 97 LEU A CA 1
ATOM 618 C C . LEU A 1 100 ? 19.891 30.563 51.693 1.00 80.82 97 LEU A C 1
ATOM 619 O O . LEU A 1 100 ? 19.881 29.353 51.469 1.00 76.07 97 LEU A O 1
ATOM 624 N N . LYS A 1 101 ? 18.776 31.291 51.749 1.00 79.51 98 LYS A N 1
ATOM 625 C CA . LYS A 1 101 ? 17.486 30.637 51.537 1.00 72.39 98 LYS A CA 1
ATOM 626 C C . LYS A 1 101 ? 17.138 30.422 50.069 1.00 65.89 98 LYS A C 1
ATOM 627 O O . LYS A 1 101 ? 17.428 31.233 49.189 1.00 58.56 98 LYS A O 1
ATOM 633 N N . LEU A 1 102 ? 16.512 29.285 49.838 1.00 63.89 99 LEU A N 1
ATOM 634 C CA . LEU A 1 102 ? 16.392 28.712 48.527 1.00 62.39 99 LEU A CA 1
ATOM 635 C C . LEU A 1 102 ? 14.920 28.575 48.171 1.00 58.85 99 LEU A C 1
ATOM 636 O O . LEU A 1 102 ? 14.142 27.976 48.919 1.00 60.60 99 LEU A O 1
ATOM 641 N N . SER A 1 103 ? 14.529 29.155 47.047 1.00 54.02 100 SER A N 1
ATOM 642 C CA . SER A 1 103 ? 13.227 28.861 46.472 1.00 50.71 100 SER A CA 1
ATOM 643 C C . SER A 1 103 ? 13.304 27.499 45.787 1.00 51.54 100 SER A C 1
ATOM 644 O O . SER A 1 103 ? 14.268 27.199 45.066 1.00 48.06 100 SER A O 1
ATOM 647 N N . GLN A 1 104 ? 12.293 26.669 46.017 1.00 50.12 101 GLN A N 1
ATOM 648 C CA . GLN A 1 104 ? 12.240 25.385 45.343 1.00 47.45 101 GLN A CA 1
ATOM 649 C C . GLN A 1 104 ? 12.066 25.573 43.842 1.00 47.27 101 GLN A C 1
ATOM 650 O O . GLN A 1 104 ? 12.677 24.842 43.042 1.00 45.85 101 GLN A O 1
ATOM 656 N N . LEU A 1 105 ? 11.277 26.580 43.460 1.00 48.33 102 LEU A N 1
ATOM 657 C CA . LEU A 1 105 ? 11.068 26.892 42.037 1.00 48.15 102 LEU A CA 1
ATOM 658 C C . LEU A 1 105 ? 12.383 27.226 41.335 1.00 44.39 102 LEU A C 1
ATOM 659 O O . LEU A 1 105 ? 12.700 26.636 40.303 1.00 46.50 102 LEU A O 1
ATOM 664 N N . ASP A 1 106 ? 13.149 28.147 41.908 1.00 42.58 103 ASP A N 1
ATOM 665 C CA . ASP A 1 106 ? 14.471 28.510 41.375 1.00 45.28 103 ASP A CA 1
ATOM 666 C C . ASP A 1 106 ? 15.447 27.344 41.290 1.00 42.97 103 ASP A C 1
ATOM 667 O O . ASP A 1 106 ? 16.226 27.257 40.332 1.00 40.66 103 ASP A O 1
ATOM 672 N N . LEU A 1 107 ? 15.417 26.467 42.296 1.00 38.96 104 LEU A N 1
ATOM 673 C CA . LEU A 1 107 ? 16.296 25.315 42.316 1.00 36.05 104 LEU A CA 1
ATOM 674 C C . LEU A 1 107 ? 15.953 24.355 41.185 1.00 37.44 104 LEU A C 1
ATOM 675 O O . LEU A 1 107 ? 16.837 23.843 40.494 1.00 39.72 104 LEU A O 1
ATOM 680 N N . SER A 1 108 ? 14.666 24.105 41.000 1.00 37.39 105 SER A N 1
ATOM 681 C CA . SER A 1 108 ? 14.228 23.243 39.928 1.00 36.03 105 SER A CA 1
ATOM 682 C C . SER A 1 108 ? 14.620 23.839 38.570 1.00 35.67 105 SER A C 1
ATOM 683 O O . SER A 1 108 ? 14.925 23.101 37.631 1.00 35.96 105 SER A O 1
ATOM 686 N N . ARG A 1 109 ? 14.626 25.166 38.463 1.00 35.23 106 ARG A N 1
ATOM 687 C CA . ARG A 1 109 ? 15.042 25.799 37.213 1.00 37.60 106 ARG A CA 1
ATOM 688 C C . ARG A 1 109 ? 16.536 25.605 36.997 1.00 37.05 106 ARG A C 1
ATOM 689 O O . ARG A 1 109 ? 16.976 25.315 35.885 1.00 38.56 106 ARG A O 1
ATOM 697 N N . ALA A 1 110 ? 17.315 25.753 38.068 1.00 33.57 107 ALA A N 1
ATOM 698 C CA . ALA A 1 110 ? 18.750 25.593 37.978 1.00 31.17 107 ALA A CA 1
ATOM 699 C C . ALA A 1 110 ? 19.090 24.145 37.606 1.00 31.78 107 ALA A C 1
ATOM 700 O O . ALA A 1 110 ? 19.911 23.905 36.709 1.00 30.68 107 ALA A O 1
ATOM 702 N N . ILE A 1 111 ? 18.437 23.184 38.259 1.00 31.03 108 ILE A N 1
ATOM 703 C CA . ILE A 1 111 ? 18.668 21.773 37.929 1.00 33.35 108 ILE A CA 1
ATOM 704 C C . ILE A 1 111 ? 18.367 21.544 36.448 1.00 34.04 108 ILE A C 1
ATOM 705 O O . ILE A 1 111 ? 19.192 20.986 35.725 1.00 32.56 108 ILE A O 1
ATOM 710 N N . GLU A 1 112 ? 17.204 22.018 36.000 1.00 37.49 109 GLU A N 1
ATOM 711 C CA . GLU A 1 112 ? 16.811 21.891 34.600 1.00 39.48 109 GLU A CA 1
ATOM 712 C C . GLU A 1 112 ? 17.894 22.444 33.672 1.00 36.98 109 GLU A C 1
ATOM 713 O O . GLU A 1 112 ? 18.230 21.837 32.653 1.00 36.22 109 GLU A O 1
ATOM 719 N N . GLN A 1 113 ? 18.449 23.586 34.044 1.00 36.51 110 GLN A N 1
ATOM 720 C CA . GLN A 1 113 ? 19.473 24.218 33.229 1.00 38.48 110 GLN A CA 1
ATOM 721 C C . GLN A 1 113 ? 20.780 23.418 33.255 1.00 38.46 110 GLN A C 1
ATOM 722 O O . GLN A 1 113 ? 21.419 23.227 32.204 1.00 38.06 110 GLN A O 1
ATOM 728 N N . ALA A 1 114 ? 21.151 22.933 34.444 1.00 36.51 111 ALA A N 1
ATOM 729 C CA . ALA A 1 114 ? 22.334 22.085 34.602 1.00 34.57 111 ALA A CA 1
ATOM 730 C C . ALA A 1 114 ? 22.232 20.857 33.706 1.00 34.17 111 ALA A C 1
ATOM 731 O O . ALA A 1 114 ? 23.195 20.495 33.029 1.00 34.53 111 ALA A O 1
ATOM 733 N N . VAL A 1 115 ? 21.058 20.233 33.678 1.00 33.85 112 VAL A N 1
ATOM 734 C CA . VAL A 1 115 ? 20.856 19.051 32.840 1.00 34.43 112 VAL A CA 1
ATOM 735 C C . VAL A 1 115 ? 20.995 19.363 31.342 1.00 34.80 112 VAL A C 1
ATOM 736 O O . VAL A 1 115 ? 21.726 18.680 30.629 1.00 34.53 112 VAL A O 1
ATOM 740 N N . ASN A 1 116 ? 20.326 20.414 30.878 1.00 35.06 113 ASN A N 1
ATOM 741 C CA . ASN A 1 116 ? 20.370 20.757 29.455 1.00 37.38 113 ASN A CA 1
ATOM 742 C C . ASN A 1 116 ? 21.748 21.226 28.975 1.00 38.21 113 ASN A C 1
ATOM 743 O O . ASN A 1 116 ? 22.009 21.267 27.779 1.00 38.46 113 ASN A O 1
ATOM 748 N N . ASN A 1 117 ? 22.628 21.578 29.910 1.00 38.41 114 ASN A N 1
ATOM 749 C CA . ASN A 1 117 ? 23.983 21.991 29.561 1.00 38.20 114 ASN A CA 1
ATOM 750 C C . ASN A 1 117 ? 25.023 20.873 29.752 1.00 39.11 114 ASN A C 1
ATOM 751 O O . ASN A 1 117 ? 26.238 21.112 29.717 1.00 38.15 114 ASN A O 1
ATOM 756 N N . GLY A 1 118 ? 24.520 19.655 29.955 1.00 38.22 115 GLY A N 1
ATOM 757 C CA . GLY A 1 118 ? 25.336 18.448 30.006 1.00 36.03 115 GLY A CA 1
ATOM 758 C C . GLY A 1 118 ? 26.087 18.164 31.294 1.00 36.10 115 GLY A C 1
ATOM 759 O O . GLY A 1 118 ? 27.180 17.590 31.254 1.00 36.86 115 GLY A O 1
ATOM 760 N N . ALA A 1 119 ? 25.531 18.568 32.434 1.00 33.63 116 ALA A N 1
ATOM 761 C CA . ALA A 1 119 ? 26.112 18.184 33.715 1.00 33.10 116 ALA A CA 1
ATOM 762 C C . ALA A 1 119 ? 25.862 16.691 33.949 1.00 34.09 116 ALA A C 1
ATOM 763 O O . ALA A 1 119 ? 24.785 16.179 33.632 1.00 35.16 116 ALA A O 1
ATOM 765 N N . ASN A 1 120 ? 26.864 15.988 34.471 1.00 32.66 117 ASN A N 1
ATOM 766 C CA . ASN A 1 120 ? 26.704 14.577 34.832 1.00 32.43 117 ASN A CA 1
ATOM 767 C C . ASN A 1 120 ? 26.368 14.407 36.306 1.00 32.17 117 ASN A C 1
ATOM 768 O O . ASN A 1 120 ? 25.650 13.471 36.701 1.00 31.88 117 ASN A O 1
ATOM 773 N N . ILE A 1 121 ? 26.927 15.315 37.103 1.00 29.40 118 ILE A N 1
ATOM 774 C CA . ILE A 1 121 ? 26.704 15.373 38.530 1.00 29.87 118 ILE A CA 1
ATOM 775 C C . ILE A 1 121 ? 26.214 16.766 38.894 1.00 28.52 118 ILE A C 1
ATOM 776 O O . ILE A 1 121 ? 26.748 17.760 38.403 1.00 28.42 118 ILE A O 1
ATOM 781 N N . ILE A 1 122 ? 25.203 16.832 39.753 1.00 26.58 119 ILE A N 1
ATOM 782 C CA . ILE A 1 122 ? 24.720 18.116 40.249 1.00 26.56 119 ILE A CA 1
ATOM 783 C C . ILE A 1 122 ? 24.900 18.177 41.757 1.00 26.60 119 ILE A C 1
ATOM 784 O O . ILE A 1 122 ? 24.327 17.358 42.481 1.00 27.05 119 ILE A O 1
ATOM 789 N N . ASN A 1 123 ? 25.690 19.155 42.203 1.00 25.89 120 ASN A N 1
ATOM 790 C CA . ASN A 1 123 ? 25.962 19.395 43.618 1.00 27.11 120 ASN A CA 1
ATOM 791 C C . ASN A 1 123 ? 25.096 20.481 44.259 1.00 27.47 120 ASN A C 1
ATOM 792 O O . ASN A 1 123 ? 25.122 21.632 43.832 1.00 30.91 120 ASN A O 1
ATOM 797 N N . VAL A 1 124 ? 24.368 20.131 45.311 1.00 27.29 121 VAL A N 1
ATOM 798 C CA . VAL A 1 124 ? 23.499 21.095 45.994 1.00 28.68 121 VAL A CA 1
ATOM 799 C C . VAL A 1 124 ? 23.852 21.134 47.475 1.00 29.24 121 VAL A C 1
ATOM 800 O O . VAL A 1 124 ? 23.373 20.317 48.258 1.00 30.88 121 VAL A O 1
ATOM 804 N N . SER A 1 125 ? 24.692 22.087 47.854 1.00 31.60 122 SER A N 1
ATOM 805 C CA . SER A 1 125 ? 25.151 22.230 49.237 1.00 33.44 122 SER A CA 1
ATOM 806 C C . SER A 1 125 ? 24.178 23.062 50.064 1.00 35.22 122 SER A C 1
ATOM 807 O O . SER A 1 125 ? 24.563 23.805 50.943 1.00 41.27 122 SER A O 1
ATOM 810 N N . ALA A 1 126 ? 22.904 22.914 49.766 1.00 39.12 123 ALA A N 1
ATOM 811 C CA . ALA A 1 126 ? 21.842 23.636 50.435 1.00 40.35 123 ALA A CA 1
ATOM 812 C C . ALA A 1 126 ? 20.616 22.744 50.418 1.00 41.25 123 ALA A C 1
ATOM 813 O O . ALA A 1 126 ? 20.600 21.669 49.797 1.00 45.51 123 ALA A O 1
ATOM 815 N N . GLY A 1 127 ? 19.583 23.194 51.098 1.00 39.45 124 GLY A N 1
ATOM 816 C CA . GLY A 1 127 ? 18.315 22.527 51.051 1.00 41.19 124 GLY A CA 1
ATOM 817 C C . GLY A 1 127 ? 17.329 23.403 51.761 1.00 41.46 124 GLY A C 1
ATOM 818 O O . GLY A 1 127 ? 17.684 24.456 52.267 1.00 41.72 124 GLY A O 1
ATOM 819 N N . GLN A 1 128 ? 16.085 22.965 51.791 1.00 42.05 125 GLN A N 1
ATOM 820 C CA . GLN A 1 128 ? 15.059 23.683 52.499 1.00 43.53 125 GLN A CA 1
ATOM 821 C C . GLN A 1 128 ? 14.461 22.687 53.470 1.00 41.04 125 GLN A C 1
ATOM 822 O O . GLN A 1 128 ? 14.163 21.550 53.100 1.00 41.78 125 GLN A O 1
ATOM 828 N N . LEU A 1 129 ? 14.320 23.098 54.721 1.00 43.04 126 LEU A N 1
ATOM 829 C CA . LEU A 1 129 ? 13.710 22.245 55.740 1.00 46.35 126 LEU A CA 1
ATOM 830 C C . LEU A 1 129 ? 12.207 22.064 55.470 1.00 47.36 126 LEU A C 1
ATOM 831 O O . LEU A 1 129 ? 11.521 23.005 55.078 1.00 48.58 126 LEU A O 1
ATOM 836 N N . THR A 1 130 ? 11.713 20.846 55.669 1.00 49.85 127 THR A N 1
ATOM 837 C CA . THR A 1 130 ? 10.316 20.496 55.397 1.00 53.46 127 THR A CA 1
ATOM 838 C C . THR A 1 130 ? 9.761 19.687 56.567 1.00 59.31 127 THR A C 1
ATOM 839 O O . THR A 1 130 ? 10.537 19.119 57.339 1.00 62.24 127 THR A O 1
ATOM 843 N N . ASP A 1 131 ? 8.433 19.611 56.687 1.00 60.25 128 ASP A N 1
ATOM 844 C CA . ASP A 1 131 ? 7.810 18.851 57.778 1.00 62.76 128 ASP A CA 1
ATOM 845 C C . ASP A 1 131 ? 8.068 17.346 57.686 1.00 61.50 128 ASP A C 1
ATOM 846 O O . ASP A 1 131 ? 8.340 16.713 58.702 1.00 64.30 128 ASP A O 1
ATOM 851 N N . ALA A 1 132 ? 8.006 16.777 56.481 1.00 57.01 129 ALA A N 1
ATOM 852 C CA . ALA A 1 132 ? 8.238 15.339 56.306 1.00 55.35 129 ALA A CA 1
ATOM 853 C C . ALA A 1 132 ? 8.834 14.944 54.940 1.00 57.20 129 ALA A C 1
ATOM 854 O O . ALA A 1 132 ? 8.628 13.821 54.466 1.00 54.35 129 ALA A O 1
ATOM 856 N N . GLY A 1 133 ? 9.580 15.852 54.315 1.00 56.36 130 GLY A N 1
ATOM 857 C CA . GLY A 1 133 ? 10.267 15.543 53.057 1.00 52.23 130 GLY A CA 1
ATOM 858 C C . GLY A 1 133 ? 9.465 15.835 51.806 1.00 52.45 130 GLY A C 1
ATOM 859 O O . GLY A 1 133 ? 9.894 15.490 50.711 1.00 51.21 130 GLY A O 1
ATOM 860 N N . GLU A 1 134 ? 8.296 16.458 51.977 1.00 54.00 131 GLU A N 1
ATOM 861 C CA . GLU A 1 134 ? 7.427 16.864 50.869 1.00 55.15 131 GLU A CA 1
ATOM 862 C C . GLU A 1 134 ? 8.091 17.961 50.035 1.00 53.95 131 GLU A C 1
ATOM 863 O O . GLU A 1 134 ? 8.846 18.787 50.564 1.00 51.97 131 GLU A O 1
ATOM 869 N N . ALA A 1 135 ? 7.802 17.960 48.735 1.00 51.11 132 ALA A N 1
ATOM 870 C CA . ALA A 1 135 ? 8.406 18.906 47.812 1.00 48.03 132 ALA A CA 1
ATOM 871 C C . ALA A 1 135 ? 7.429 19.447 46.777 1.00 47.63 132 ALA A C 1
ATOM 872 O O . ALA A 1 135 ? 6.570 18.716 46.267 1.00 50.34 132 ALA A O 1
ATOM 874 N N . ASP A 1 136 ? 7.573 20.741 46.502 1.00 47.03 133 ASP A N 1
ATOM 875 C CA . ASP A 1 136 ? 7.058 21.412 45.311 1.00 48.58 133 ASP A CA 1
ATOM 876 C C . ASP A 1 136 ? 7.141 20.497 44.089 1.00 46.31 133 ASP A C 1
ATOM 877 O O . ASP A 1 136 ? 8.186 19.903 43.827 1.00 47.86 133 ASP A O 1
ATOM 882 N N . THR A 1 137 ? 6.057 20.381 43.329 1.00 44.48 134 THR A N 1
ATOM 883 C CA . THR A 1 137 ? 6.044 19.409 42.237 1.00 42.90 134 THR A CA 1
ATOM 884 C C . THR A 1 137 ? 7.052 19.709 41.119 1.00 43.01 134 THR A C 1
ATOM 885 O O . THR A 1 137 ? 7.493 18.785 40.426 1.00 44.40 134 THR A O 1
ATOM 889 N N . TRP A 1 138 ? 7.422 20.982 40.947 1.00 41.06 135 TRP A N 1
ATOM 890 C CA . TRP A 1 138 ? 8.433 21.342 39.948 1.00 42.54 135 TRP A CA 1
ATOM 891 C C . TRP A 1 138 ? 9.820 20.838 40.346 1.00 42.39 135 TRP A C 1
ATOM 892 O O . TRP A 1 138 ? 10.622 20.446 39.493 1.00 41.28 135 TRP A O 1
ATOM 903 N N . LEU A 1 139 ? 10.085 20.818 41.646 1.00 41.75 136 LEU A N 1
ATOM 904 C CA . LEU A 1 139 ? 11.303 20.206 42.146 1.00 38.91 136 LEU A CA 1
ATOM 905 C C . LEU A 1 139 ? 11.290 18.708 41.876 1.00 38.46 136 LEU A C 1
ATOM 906 O O . LEU A 1 139 ? 12.281 18.166 41.381 1.00 38.90 136 LEU A O 1
ATOM 911 N N . GLU A 1 140 ? 10.171 18.050 42.187 1.00 37.61 137 GLU A N 1
ATOM 912 C CA . GLU A 1 140 ? 10.023 16.609 41.944 1.00 39.46 137 GLU A CA 1
ATOM 913 C C . GLU A 1 140 ? 10.285 16.235 40.480 1.00 38.71 137 GLU A C 1
ATOM 914 O O . GLU A 1 140 ? 10.953 15.242 40.213 1.00 36.32 137 GLU A O 1
ATOM 920 N N . LYS A 1 141 ? 9.762 17.054 39.561 1.00 38.62 138 LYS A N 1
ATOM 921 C CA . LYS A 1 141 ? 9.977 16.928 38.120 1.00 37.91 138 LYS A CA 1
ATOM 922 C C . LYS A 1 141 ? 11.426 17.153 37.696 1.00 35.57 138 LYS A C 1
ATOM 923 O O . LYS A 1 141 ? 11.901 16.530 36.748 1.00 34.81 138 LYS A O 1
ATOM 929 N N . ALA A 1 142 ? 12.113 18.067 38.372 1.00 33.15 139 ALA A N 1
ATOM 930 C CA . ALA A 1 142 ? 13.544 18.298 38.129 1.00 32.16 139 ALA A CA 1
ATOM 931 C C . ALA A 1 142 ? 14.365 17.034 38.434 1.00 30.97 139 ALA A C 1
ATOM 932 O O . ALA A 1 142 ? 15.239 16.650 37.657 1.00 29.62 139 ALA A O 1
ATOM 934 N N . ILE A 1 143 ? 14.053 16.385 39.557 1.00 30.72 140 ILE A N 1
ATOM 935 C CA . ILE A 1 143 ? 14.680 15.128 39.942 1.00 32.08 140 ILE A CA 1
ATOM 936 C C . ILE A 1 143 ? 14.296 14.016 38.951 1.00 35.17 140 ILE A C 1
ATOM 937 O O . ILE A 1 143 ? 15.116 13.150 38.614 1.00 37.49 140 ILE A O 1
ATOM 942 N N . GLN A 1 144 ? 13.051 14.046 38.480 1.00 35.21 141 GLN A N 1
ATOM 943 C CA . GLN A 1 144 ? 12.608 13.134 37.429 1.00 37.39 141 GLN A CA 1
ATOM 944 C C . GLN A 1 144 ? 13.391 13.323 36.137 1.00 34.67 141 GLN A C 1
ATOM 945 O O . GLN A 1 144 ? 13.753 12.346 35.483 1.00 34.32 141 GLN A O 1
ATOM 951 N N . LEU A 1 145 ? 13.646 14.580 35.778 1.00 33.05 142 LEU A N 1
ATOM 952 C CA . LEU A 1 145 ? 14.451 14.904 34.609 1.00 31.87 142 LEU A CA 1
ATOM 953 C C . LEU A 1 145 ? 15.846 14.276 34.720 1.00 31.93 142 LEU A C 1
ATOM 954 O O . LEU A 1 145 ? 16.348 13.696 33.750 1.00 30.64 142 LEU A O 1
ATOM 959 N N . CYS A 1 146 ? 16.445 14.370 35.907 1.00 31.00 143 CYS A N 1
ATOM 960 C CA . CYS A 1 146 ? 17.763 13.775 36.169 1.00 31.75 143 CYS A CA 1
ATOM 961 C C . CYS A 1 146 ? 17.753 12.264 36.017 1.00 32.93 143 CYS A C 1
ATOM 962 O O . CYS A 1 146 ? 18.683 11.691 35.443 1.00 32.26 143 CYS A O 1
ATOM 965 N N . GLN A 1 147 ? 16.715 11.623 36.564 1.00 35.04 144 GLN A N 1
ATOM 966 C CA . GLN A 1 147 ? 16.545 10.173 36.433 1.00 37.34 144 GLN A CA 1
ATOM 967 C C . GLN A 1 147 ? 16.523 9.774 34.967 1.00 38.66 144 GLN A C 1
ATOM 968 O O . GLN A 1 147 ? 17.196 8.834 34.568 1.00 36.92 144 GLN A O 1
ATOM 974 N N . GLU A 1 148 ? 15.758 10.514 34.171 1.00 42.37 145 GLU A N 1
ATOM 975 C CA . GLU A 1 148 ? 15.595 10.208 32.752 1.00 45.30 145 GLU A CA 1
ATOM 976 C C . GLU A 1 148 ? 16.858 10.418 31.925 1.00 44.09 145 GLU A C 1
ATOM 977 O O . GLU A 1 148 ? 17.019 9.798 30.871 1.00 46.74 145 GLU A O 1
ATOM 983 N N . ASN A 1 149 ? 17.744 11.293 32.388 1.00 40.54 146 ASN A N 1
ATOM 984 C CA . ASN A 1 149 ? 18.942 11.644 31.614 1.00 38.26 146 ASN A CA 1
ATOM 985 C C . ASN A 1 149 ? 20.219 11.097 32.236 1.00 35.80 146 ASN A C 1
ATOM 986 O O . ASN A 1 149 ? 21.319 11.446 31.810 1.00 33.26 146 ASN A O 1
ATOM 991 N N . ASN A 1 150 ? 20.055 10.247 33.251 1.00 35.24 147 ASN A N 1
ATOM 992 C CA . ASN A 1 150 ? 21.164 9.689 34.028 1.00 32.74 147 ASN A CA 1
ATOM 993 C C . ASN A 1 150 ? 22.130 10.751 34.565 1.00 32.37 147 ASN A C 1
ATOM 994 O O . ASN A 1 150 ? 23.344 10.673 34.345 1.00 33.93 147 ASN A O 1
ATOM 999 N N . VAL A 1 151 ? 21.575 11.749 35.251 1.00 30.48 148 VAL A N 1
ATOM 1000 C CA . VAL A 1 151 ? 22.360 12.759 35.963 1.00 29.31 148 VAL A CA 1
ATOM 1001 C C . VAL A 1 151 ? 22.200 12.484 37.446 1.00 29.74 148 VAL A C 1
ATOM 1002 O O . VAL A 1 151 ? 21.082 12.312 37.915 1.00 29.09 148 VAL A O 1
ATOM 1006 N N . LEU A 1 152 ? 23.318 12.437 38.176 1.00 30.67 149 LEU A N 1
ATOM 1007 C CA . LEU A 1 152 ? 23.288 12.231 39.636 1.00 30.19 149 LEU A CA 1
ATOM 1008 C C . LEU A 1 152 ? 23.220 13.533 40.441 1.00 29.66 149 LEU A C 1
ATOM 1009 O O . LEU A 1 152 ? 24.119 14.366 40.365 1.00 30.28 149 LEU A O 1
ATOM 1014 N N . LEU A 1 153 ? 22.149 13.702 41.206 1.00 29.54 150 LEU A N 1
ATOM 1015 C CA . LEU A 1 153 ? 22.020 14.854 42.086 1.00 28.12 150 LEU A CA 1
ATOM 1016 C C . LEU A 1 153 ? 22.459 14.468 43.499 1.00 28.74 150 LEU A C 1
ATOM 1017 O O . LEU A 1 153 ? 21.982 13.467 44.056 1.00 28.21 150 LEU A O 1
ATOM 1022 N N . ILE A 1 154 ? 23.357 15.276 44.065 1.00 27.06 151 ILE A N 1
ATOM 1023 C CA . ILE A 1 154 ? 23.991 15.004 45.352 1.00 26.98 151 ILE A CA 1
ATOM 1024 C C . ILE A 1 154 ? 23.750 16.214 46.246 1.00 27.20 151 ILE A C 1
ATOM 1025 O O . ILE A 1 154 ? 24.133 17.333 45.906 1.00 27.78 151 ILE A O 1
ATOM 1030 N N . ALA A 1 155 ? 23.116 16.005 47.389 1.00 26.25 152 ALA A N 1
ATOM 1031 C CA . ALA A 1 155 ? 22.711 17.134 48.202 1.00 26.08 152 ALA A CA 1
ATOM 1032 C C . ALA A 1 155 ? 22.975 16.932 49.680 1.00 28.46 152 ALA A C 1
ATOM 1033 O O . ALA A 1 155 ? 22.897 15.792 50.194 1.00 29.10 152 ALA A O 1
ATOM 1035 N N . ALA A 1 156 ? 23.259 18.051 50.352 1.00 27.67 153 ALA A N 1
ATOM 1036 C CA . ALA A 1 156 ? 23.441 18.115 51.806 1.00 28.49 153 ALA A CA 1
ATOM 1037 C C . ALA A 1 156 ? 22.196 17.729 52.611 1.00 29.74 153 ALA A C 1
ATOM 1038 O O . ALA A 1 156 ? 21.097 18.201 52.335 1.00 31.13 153 ALA A O 1
ATOM 1040 N N . THR A 1 157 ? 22.376 16.888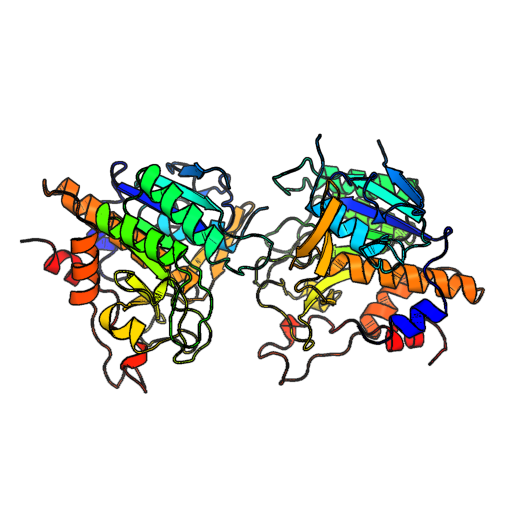 53.623 1.00 30.88 154 THR A N 1
ATOM 1041 C CA . THR A 1 157 ? 21.271 16.509 54.513 1.00 32.09 154 THR A CA 1
ATOM 1042 C C . THR A 1 157 ? 20.805 17.675 55.407 1.00 34.47 154 THR A C 1
ATOM 1043 O O . THR A 1 157 ? 19.643 17.719 55.821 1.00 38.70 154 THR A O 1
ATOM 1047 N N . GLY A 1 158 ? 21.708 18.603 55.719 1.00 32.77 155 GLY A N 1
ATOM 1048 C CA . GLY A 1 158 ? 21.357 19.757 56.535 1.00 31.91 155 GLY A CA 1
ATOM 1049 C C . GLY A 1 158 ? 21.984 19.748 57.919 1.00 32.22 155 GLY A C 1
ATOM 1050 O O . GLY A 1 158 ? 22.441 18.708 58.406 1.00 32.25 155 GLY A O 1
ATOM 1051 N N . ASN A 1 159 ? 21.968 20.912 58.566 1.00 32.22 156 ASN A N 1
ATOM 1052 C CA . ASN A 1 159 ? 22.750 21.146 59.780 1.00 32.40 156 ASN A CA 1
ATOM 1053 C C . ASN A 1 159 ? 21.895 21.555 60.970 1.00 34.78 156 ASN A C 1
ATOM 1054 O O . ASN A 1 159 ? 22.320 22.345 61.810 1.00 37.72 156 ASN A O 1
ATOM 1059 N N . ASP A 1 160 ? 20.698 20.981 61.047 1.00 37.19 157 ASP A N 1
ATOM 1060 C CA . ASP A 1 160 ? 19.721 21.322 62.077 1.00 38.91 157 ASP A CA 1
ATOM 1061 C C . ASP A 1 160 ? 19.915 20.468 63.324 1.00 39.05 157 ASP A C 1
ATOM 1062 O O . ASP A 1 160 ? 19.280 20.703 64.343 1.00 40.02 157 ASP A O 1
ATOM 1067 N N . GLY A 1 161 ? 20.793 19.476 63.240 1.00 40.93 158 GLY A N 1
ATOM 1068 C CA . GLY A 1 161 ? 21.110 18.628 64.387 1.00 40.66 158 GLY A CA 1
ATOM 1069 C C . GLY A 1 161 ? 19.913 17.875 64.906 1.00 42.82 158 GLY A C 1
ATOM 1070 O O . GLY A 1 161 ? 19.778 17.685 66.104 1.00 43.48 158 GLY A O 1
ATOM 1071 N N . CYS A 1 162 ? 19.036 17.452 64.001 1.00 46.05 159 CYS A N 1
ATOM 1072 C CA . CYS A 1 162 ? 17.820 16.742 64.384 1.00 47.10 159 CYS A CA 1
ATOM 1073 C C . CYS A 1 162 ? 17.422 15.717 63.333 1.00 48.13 159 CYS A C 1
ATOM 1074 O O . CYS A 1 162 ? 18.004 15.665 62.242 1.00 47.42 159 CYS A O 1
ATOM 1077 N N . GLU A 1 163 ? 16.438 14.889 63.683 1.00 50.81 160 GLU A N 1
ATOM 1078 C CA . GLU A 1 163 ? 15.880 13.901 62.771 1.00 51.15 160 GLU A CA 1
ATOM 1079 C C . GLU A 1 163 ? 14.907 14.637 61.865 1.00 50.58 160 GLU A C 1
ATOM 1080 O O . GLU A 1 163 ? 13.697 14.666 62.092 1.00 56.56 160 GLU A O 1
ATOM 1086 N N . CYS A 1 164 ? 15.474 15.242 60.839 1.00 47.00 161 CYS A N 1
ATOM 1087 C CA . CYS A 1 164 ? 14.847 16.303 60.092 1.00 47.50 161 CYS A CA 1
ATOM 1088 C C . CYS A 1 164 ? 15.213 16.136 58.629 1.00 45.42 161 CYS A C 1
ATOM 1089 O O . CYS A 1 164 ? 16.316 15.672 58.299 1.00 43.39 161 CYS A O 1
ATOM 1092 N N . LEU A 1 165 ? 14.301 16.530 57.747 1.00 43.04 162 LEU A N 1
ATOM 1093 C CA . LEU A 1 165 ? 14.522 16.338 56.316 1.00 41.00 162 LEU A CA 1
ATOM 1094 C C . LEU A 1 165 ? 14.620 17.630 55.515 1.00 38.60 162 LEU A C 1
ATOM 1095 O O . LEU A 1 165 ? 13.823 18.549 55.705 1.00 38.51 162 LEU A O 1
ATOM 1100 N N . HIS A 1 166 ? 15.620 17.696 54.632 1.00 36.73 163 HIS A N 1
ATOM 1101 C CA . HIS A 1 166 ? 15.734 18.776 53.648 1.00 33.72 163 HIS A CA 1
ATOM 1102 C C . HIS A 1 166 ? 15.391 18.259 52.273 1.00 34.45 163 HIS A C 1
ATOM 1103 O O . HIS A 1 166 ? 15.588 17.070 51.980 1.00 35.94 163 HIS A O 1
ATOM 1110 N N . VAL A 1 167 ? 14.885 19.156 51.428 1.00 31.97 164 VAL A N 1
ATOM 1111 C CA . VAL A 1 167 ? 14.800 18.882 50.005 1.00 29.98 164 VAL A CA 1
ATOM 1112 C C . VAL A 1 167 ? 15.897 19.683 49.345 1.00 29.25 164 VAL A C 1
ATOM 1113 O O . VAL A 1 167 ? 16.174 20.802 49.787 1.00 28.54 164 VAL A O 1
ATOM 1117 N N . PRO A 1 168 ? 16.525 19.125 48.286 1.00 29.17 165 PRO A N 1
ATOM 1118 C CA . PRO A 1 168 ? 16.157 17.865 47.627 1.00 28.77 165 PRO A CA 1
ATOM 1119 C C . PRO A 1 168 ? 16.810 16.602 48.199 1.00 30.18 165 PRO A C 1
ATOM 1120 O O . PRO A 1 168 ? 16.575 15.504 47.678 1.00 30.93 165 PRO A O 1
ATOM 1124 N N . ALA A 1 169 ? 17.609 16.730 49.252 1.00 30.67 166 ALA A N 1
ATOM 1125 C CA . ALA A 1 169 ? 18.362 15.566 49.739 1.00 31.31 166 ALA A CA 1
ATOM 1126 C C . ALA A 1 169 ? 17.472 14.365 50.089 1.00 30.71 166 ALA A C 1
ATOM 1127 O O . ALA A 1 169 ? 17.919 13.231 49.994 1.00 31.10 166 ALA A O 1
ATOM 1129 N N . SER A 1 170 ? 16.222 14.613 50.476 1.00 31.87 167 SER A N 1
ATOM 1130 C CA . SER A 1 170 ? 15.335 13.541 50.962 1.00 33.41 167 SER A CA 1
ATOM 1131 C C . SER A 1 170 ? 14.503 12.894 49.861 1.00 34.59 167 SER A C 1
ATOM 1132 O O . SER A 1 170 ? 13.794 11.913 50.102 1.00 36.77 167 SER A O 1
ATOM 1135 N N . LEU A 1 171 ? 14.606 13.441 48.655 1.00 34.48 168 LEU A N 1
ATOM 1136 C CA . LEU A 1 171 ? 13.848 12.982 47.501 1.00 32.83 168 LEU A CA 1
ATOM 1137 C C . LEU A 1 171 ? 14.441 11.718 46.869 1.00 33.80 168 LEU A C 1
ATOM 1138 O O . LEU A 1 171 ? 15.664 11.569 46.787 1.00 33.35 168 LEU A O 1
ATOM 1143 N N . PRO A 1 172 ? 13.571 10.806 46.402 1.00 33.83 169 PRO A N 1
ATOM 1144 C CA . PRO A 1 172 ? 14.020 9.555 45.780 1.00 31.47 169 PRO A CA 1
ATOM 1145 C C . PRO A 1 172 ? 14.993 9.772 44.619 1.00 30.25 169 PRO A C 1
ATOM 1146 O O . PRO A 1 172 ? 14.837 10.717 43.828 1.00 28.74 169 PRO A O 1
ATOM 1150 N N . THR A 1 173 ? 15.989 8.888 44.545 1.00 29.22 170 THR A N 1
ATOM 1151 C CA . THR A 1 173 ? 17.059 8.882 43.529 1.00 28.78 170 THR A CA 1
ATOM 1152 C C . THR A 1 173 ? 18.177 9.920 43.780 1.00 29.09 170 THR A C 1
ATOM 1153 O O . THR A 1 173 ? 19.194 9.947 43.073 1.00 28.69 170 THR A O 1
ATOM 1157 N N . VAL A 1 174 ? 17.995 10.755 44.798 1.00 27.47 171 VAL A N 1
ATOM 1158 C CA . VAL A 1 174 ? 19.035 11.694 45.192 1.00 27.20 171 VAL A CA 1
ATOM 1159 C C . VAL A 1 174 ? 20.047 11.005 46.096 1.00 28.03 171 VAL A C 1
ATOM 1160 O O . VAL A 1 174 ? 19.690 10.100 46.880 1.00 27.34 171 VAL A O 1
ATOM 1164 N N . LEU A 1 175 ? 21.313 11.409 45.979 1.00 27.28 172 LEU A N 1
ATOM 1165 C CA . LEU A 1 175 ? 22.320 10.957 46.934 1.00 27.40 172 LEU A CA 1
ATOM 1166 C C . LEU A 1 175 ? 22.462 12.016 48.036 1.00 28.99 172 LEU A C 1
ATOM 1167 O O . LEU A 1 175 ? 22.829 13.173 47.776 1.00 28.33 172 LEU A O 1
ATOM 1172 N N . ALA A 1 176 ? 22.130 11.623 49.262 1.00 29.62 173 ALA A N 1
ATOM 1173 C CA . ALA A 1 176 ? 22.171 12.533 50.402 1.00 29.96 173 ALA A CA 1
ATOM 1174 C C . ALA A 1 176 ? 23.519 12.395 51.105 1.00 30.47 173 ALA A C 1
ATOM 1175 O O . ALA A 1 176 ? 24.079 11.304 51.145 1.00 30.72 173 ALA A O 1
ATOM 1177 N N . VAL A 1 177 ? 24.035 13.493 51.656 1.00 29.50 174 VAL A N 1
ATOM 1178 C CA . VAL A 1 177 ? 25.361 13.477 52.283 1.00 29.30 174 VAL A CA 1
ATOM 1179 C C . VAL A 1 177 ? 25.391 14.218 53.622 1.00 30.70 174 VAL A C 1
ATOM 1180 O O . VAL A 1 177 ? 25.141 15.433 53.676 1.00 30.40 174 VAL A O 1
ATOM 1184 N N . GLY A 1 178 ? 25.687 13.474 54.694 1.00 29.75 175 GLY A N 1
ATOM 1185 C CA . GLY A 1 178 ? 25.876 14.055 56.020 1.00 29.39 175 GLY A CA 1
ATOM 1186 C C . GLY A 1 178 ? 27.357 14.253 56.320 1.00 30.57 175 GLY A C 1
ATOM 1187 O O . GLY A 1 178 ? 28.230 13.922 55.490 1.00 29.49 175 GLY A O 1
ATOM 1188 N N . ALA A 1 179 ? 27.644 14.774 57.513 1.00 30.38 176 ALA A N 1
ATOM 1189 C CA . ALA A 1 179 ? 29.021 15.093 57.921 1.00 30.73 176 ALA A CA 1
ATOM 1190 C C . ALA A 1 179 ? 29.580 14.226 59.047 1.00 32.22 176 ALA A C 1
ATOM 1191 O O . ALA A 1 179 ? 28.883 13.891 59.994 1.00 33.02 176 ALA A O 1
ATOM 1193 N N . MET A 1 180 ? 30.853 13.869 58.917 1.00 35.44 177 MET A N 1
ATOM 1194 C CA . MET A 1 180 ? 31.586 13.145 59.946 1.00 37.38 177 MET A CA 1
ATOM 1195 C C . MET A 1 180 ? 32.861 13.917 60.259 1.00 39.57 177 MET A C 1
ATOM 1196 O O . MET A 1 180 ? 33.309 14.732 59.444 1.00 38.37 177 MET A O 1
ATOM 1201 N N . ASP A 1 181 ? 33.442 13.682 61.432 1.00 40.01 178 ASP A N 1
ATOM 1202 C CA . ASP A 1 181 ? 34.732 14.295 61.734 1.00 42.47 178 ASP A CA 1
ATOM 1203 C C . ASP A 1 181 ? 35.869 13.439 61.204 1.00 45.21 178 ASP A C 1
ATOM 1204 O O . ASP A 1 181 ? 35.663 12.590 60.336 1.00 44.61 178 ASP A O 1
ATOM 1209 N N . ASP A 1 182 ? 37.065 13.662 61.732 1.00 51.67 179 ASP A N 1
ATOM 1210 C CA . ASP A 1 182 ? 38.261 12.968 61.257 1.00 57.20 179 ASP A CA 1
ATOM 1211 C C . ASP A 1 182 ? 38.401 11.568 61.859 1.00 56.22 179 ASP A C 1
ATOM 1212 O O . ASP A 1 182 ? 38.987 10.687 61.235 1.00 57.05 179 ASP A O 1
ATOM 1217 N N . GLN A 1 183 ? 37.828 11.358 63.045 1.00 56.19 180 GLN A N 1
ATOM 1218 C CA . GLN A 1 183 ? 37.794 10.031 63.688 1.00 59.70 180 GLN A CA 1
ATOM 1219 C C . GLN A 1 183 ? 36.734 9.111 63.065 1.00 57.89 180 GLN A C 1
ATOM 1220 O O . GLN A 1 183 ? 36.532 7.980 63.526 1.00 55.20 180 GLN A O 1
ATOM 1226 N N . GLY A 1 184 ? 36.053 9.610 62.032 1.00 53.20 181 GLY A N 1
ATOM 1227 C CA . GLY A 1 184 ? 35.000 8.869 61.357 1.00 48.83 181 GLY A CA 1
ATOM 1228 C C . GLY A 1 184 ? 33.725 8.784 62.168 1.00 48.89 181 GLY A C 1
ATOM 1229 O O . GLY A 1 184 ? 32.960 7.835 62.029 1.00 50.66 181 GLY A O 1
ATOM 1230 N N . LYS A 1 185 ? 33.486 9.758 63.036 1.00 48.32 182 LYS A N 1
ATOM 1231 C CA . LYS A 1 185 ? 32.247 9.735 63.800 1.00 48.75 182 LYS A CA 1
ATOM 1232 C C . LYS A 1 185 ? 31.317 10.873 63.398 1.00 46.82 182 LYS A C 1
ATOM 1233 O O . LYS A 1 185 ? 31.786 11.954 63.018 1.00 46.77 182 LYS A O 1
ATOM 1239 N N . PRO A 1 186 ? 29.992 10.622 63.440 1.00 43.81 183 PRO A N 1
ATOM 1240 C CA . PRO A 1 186 ? 29.044 11.643 62.995 1.00 42.59 183 PRO A CA 1
ATOM 1241 C C . PRO A 1 186 ? 29.051 12.845 63.925 1.00 43.58 183 PRO A C 1
ATOM 1242 O O . PRO A 1 186 ? 29.244 12.706 65.135 1.00 41.80 183 PRO A O 1
ATOM 1246 N N . VAL A 1 187 ? 28.860 14.021 63.346 1.00 46.73 184 VAL A N 1
ATOM 1247 C CA . VAL A 1 187 ? 28.866 15.254 64.108 1.00 48.09 184 VAL A CA 1
ATOM 1248 C C . VAL A 1 187 ? 27.447 15.546 64.591 1.00 51.17 184 VAL A C 1
ATOM 1249 O O . VAL A 1 187 ? 26.483 15.015 64.038 1.00 52.92 184 VAL A O 1
ATOM 1253 N N . ASP A 1 188 ? 27.320 16.367 65.630 1.00 53.76 185 ASP A N 1
ATOM 1254 C CA . ASP A 1 188 ? 26.009 16.677 66.200 1.00 53.01 185 ASP A CA 1
ATOM 1255 C C . ASP A 1 188 ? 25.057 17.335 65.207 1.00 49.72 185 ASP A C 1
ATOM 1256 O O . ASP A 1 188 ? 23.880 16.983 65.158 1.00 48.00 185 ASP A O 1
ATOM 1261 N N . PHE A 1 189 ? 25.568 18.288 64.425 1.00 44.34 186 PHE A N 1
ATOM 1262 C CA . PHE A 1 189 ? 24.720 19.129 63.590 1.00 41.56 186 PHE A CA 1
ATOM 1263 C C . PHE A 1 189 ? 24.080 18.421 62.393 1.00 39.58 186 PHE A C 1
ATOM 1264 O O . PHE A 1 189 ? 23.053 18.864 61.901 1.00 39.27 186 PHE A O 1
ATOM 1272 N N . SER A 1 190 ? 24.673 17.315 61.953 1.00 38.31 187 SER A N 1
ATOM 1273 C CA . SER A 1 190 ? 24.285 16.632 60.713 1.00 36.47 187 SER A CA 1
ATOM 1274 C C . SER A 1 190 ? 22.896 15.992 60.809 1.00 35.77 187 SER A C 1
ATOM 1275 O O . SER A 1 190 ? 22.663 15.162 61.683 1.00 36.61 187 SER A O 1
ATOM 1278 N N . ASN A 1 191 ? 21.969 16.378 59.933 1.00 35.05 188 ASN A N 1
ATOM 1279 C CA . ASN A 1 191 ? 20.614 15.811 59.992 1.00 36.18 188 ASN A CA 1
ATOM 1280 C C . ASN A 1 191 ? 20.609 14.319 59.692 1.00 38.38 188 ASN A C 1
ATOM 1281 O O . ASN A 1 191 ? 21.446 13.812 58.931 1.00 38.03 188 ASN A O 1
ATOM 1286 N N . TRP A 1 192 ? 19.680 13.618 60.323 1.00 39.36 189 TRP A N 1
ATOM 1287 C CA . TRP A 1 192 ? 19.488 12.212 60.058 1.00 42.73 189 TRP A CA 1
ATOM 1288 C C . TRP A 1 192 ? 17.972 11.985 59.933 1.00 44.70 189 TRP A C 1
ATOM 1289 O O . TRP A 1 192 ? 17.195 12.936 60.019 1.00 42.16 189 TRP A O 1
ATOM 1300 N N . GLY A 1 193 ? 17.550 10.753 59.685 1.00 48.82 190 GLY A N 1
ATOM 1301 C CA . GLY A 1 193 ? 16.151 10.501 59.332 1.00 51.57 190 GLY A CA 1
ATOM 1302 C C . GLY A 1 193 ? 16.062 9.296 58.425 1.00 55.94 190 GLY A C 1
ATOM 1303 O O . GLY A 1 193 ? 17.067 8.869 57.849 1.00 56.15 190 GLY A O 1
ATOM 1304 N N . ASP A 1 194 ? 14.863 8.741 58.290 1.00 57.94 191 ASP A N 1
ATOM 1305 C CA . ASP A 1 194 ? 14.706 7.481 57.569 1.00 57.08 191 ASP A CA 1
ATOM 1306 C C . ASP A 1 194 ? 14.935 7.594 56.058 1.00 53.78 191 ASP A C 1
ATOM 1307 O O . ASP A 1 194 ? 15.586 6.726 55.461 1.00 51.73 191 ASP A O 1
ATOM 1312 N N . ALA A 1 195 ? 14.432 8.669 55.449 1.00 48.33 192 ALA A N 1
ATOM 1313 C CA . ALA A 1 195 ? 14.731 8.947 54.044 1.00 45.17 192 ALA A CA 1
ATOM 1314 C C . ALA A 1 195 ? 16.249 8.967 53.821 1.00 44.61 192 ALA A C 1
ATOM 1315 O O . ALA A 1 195 ? 16.742 8.419 52.832 1.00 45.40 192 ALA A O 1
ATOM 1317 N N . TYR A 1 196 ? 16.987 9.552 54.763 1.00 42.22 193 TYR A N 1
ATOM 1318 C CA . TYR A 1 196 ? 18.454 9.536 54.713 1.00 40.82 193 TYR A CA 1
ATOM 1319 C C . TYR A 1 196 ? 19.108 8.163 54.991 1.00 42.93 193 TYR A C 1
ATOM 1320 O O . TYR A 1 196 ? 20.231 7.928 54.537 1.00 43.34 193 TYR A O 1
ATOM 1329 N N . GLN A 1 197 ? 18.440 7.279 55.742 1.00 43.61 194 GLN A N 1
ATOM 1330 C CA . GLN A 1 197 ? 18.958 5.911 55.948 1.00 48.56 194 GLN A CA 1
ATOM 1331 C C . GLN A 1 197 ? 19.002 5.190 54.608 1.00 47.14 194 GLN A C 1
ATOM 1332 O O . GLN A 1 197 ? 19.884 4.378 54.343 1.00 46.14 194 GLN A O 1
ATOM 1338 N N . LYS A 1 198 ? 18.043 5.529 53.758 1.00 46.05 195 LYS A N 1
ATOM 1339 C CA . LYS A 1 198 ? 17.903 4.899 52.471 1.00 44.41 195 LYS A CA 1
ATOM 1340 C C . LYS A 1 198 ? 18.966 5.305 51.460 1.00 40.17 195 LYS A C 1
ATOM 1341 O O . LYS A 1 198 ? 19.301 4.526 50.561 1.00 38.39 195 LYS A O 1
ATOM 1347 N N . GLN A 1 199 ? 19.480 6.523 51.573 1.00 36.03 196 GLN A N 1
ATOM 1348 C CA . GLN A 1 199 ? 20.221 7.081 50.442 1.00 35.87 196 GLN A CA 1
ATOM 1349 C C . GLN A 1 199 ? 21.344 8.042 50.818 1.00 34.02 196 GLN A C 1
ATOM 1350 O O . GLN A 1 199 ? 21.820 8.811 49.979 1.00 32.96 196 GLN A O 1
ATOM 1356 N N . GLY A 1 200 ? 21.765 8.007 52.071 1.00 32.53 197 GLY A N 1
ATOM 1357 C CA . GLY A 1 200 ? 22.756 8.967 52.512 1.00 33.57 197 GLY A CA 1
ATOM 1358 C C . GLY A 1 200 ? 24.025 8.290 52.959 1.00 33.69 197 GLY A C 1
ATOM 1359 O O . GLY A 1 200 ? 23.986 7.164 53.449 1.00 34.23 197 GLY A O 1
ATOM 1360 N N . ILE A 1 201 ? 25.148 8.975 52.766 1.00 32.18 198 ILE A N 1
ATOM 1361 C CA . ILE A 1 201 ? 26.424 8.582 53.351 1.00 31.99 198 ILE A CA 1
ATOM 1362 C C . ILE A 1 201 ? 27.043 9.750 54.119 1.00 33.27 198 ILE A C 1
ATOM 1363 O O . ILE A 1 201 ? 26.693 10.915 53.896 1.00 34.81 198 ILE A O 1
ATOM 1368 N N . LEU A 1 202 ? 27.971 9.432 55.018 1.00 34.27 199 LEU A N 1
ATOM 1369 C CA . LEU A 1 202 ? 28.778 10.450 55.687 1.00 34.78 199 LEU A CA 1
ATOM 1370 C C . LEU A 1 202 ? 30.083 10.681 54.950 1.00 32.88 199 LEU A C 1
ATOM 1371 O O . LEU A 1 202 ? 30.778 9.725 54.601 1.00 32.54 199 LEU A O 1
ATOM 1376 N N . ALA A 1 203 ? 30.396 11.956 54.719 1.00 32.46 200 ALA A N 1
ATOM 1377 C CA . ALA A 1 203 ? 31.705 12.387 54.200 1.00 31.54 200 ALA A CA 1
ATOM 1378 C C . ALA A 1 203 ? 32.317 13.476 55.104 1.00 32.39 200 ALA A C 1
ATOM 1379 O O . ALA A 1 203 ? 31.588 14.152 55.853 1.00 30.45 200 ALA A O 1
ATOM 1381 N N . PRO A 1 204 ? 33.656 13.658 55.044 1.00 33.36 201 PRO A N 1
ATOM 1382 C CA . PRO A 1 204 ? 34.287 14.658 55.922 1.00 32.19 201 PRO A CA 1
ATOM 1383 C C . PRO A 1 204 ? 33.601 16.011 55.822 1.00 32.63 201 PRO A C 1
ATOM 1384 O O . PRO A 1 204 ? 33.383 16.522 54.717 1.00 34.06 201 PRO A O 1
ATOM 1388 N N . GLY A 1 205 ? 33.258 16.586 56.965 1.00 32.65 202 GLY A N 1
ATOM 1389 C CA . GLY A 1 205 ? 32.537 17.853 56.982 1.00 34.75 202 GLY A CA 1
ATOM 1390 C C . GLY A 1 205 ? 32.907 18.766 58.136 1.00 36.57 202 GLY A C 1
ATOM 1391 O O . GLY A 1 205 ? 32.171 19.707 58.466 1.00 36.24 202 GLY A O 1
ATOM 1392 N N . LYS A 1 206 ? 34.060 18.493 58.733 1.00 37.66 203 LYS A N 1
ATOM 1393 C CA . LYS A 1 206 ? 34.584 19.297 59.820 1.00 41.56 203 LYS A CA 1
ATOM 1394 C C . LYS A 1 206 ? 35.869 19.984 59.347 1.00 41.97 203 LYS A C 1
ATOM 1395 O O . LYS A 1 206 ? 36.805 19.317 58.891 1.00 39.91 203 LYS A O 1
ATOM 1401 N N . ASP A 1 207 ? 35.906 21.314 59.432 1.00 42.88 204 ASP A N 1
ATOM 1402 C CA . ASP A 1 207 ? 37.125 22.086 59.117 1.00 45.71 204 ASP A CA 1
ATOM 1403 C C . ASP A 1 207 ? 37.715 21.794 57.740 1.00 43.79 204 ASP A C 1
ATOM 1404 O O . ASP A 1 207 ? 38.922 21.568 57.603 1.00 46.65 204 ASP A O 1
ATOM 1409 N N . ILE A 1 208 ? 36.857 21.792 56.729 1.00 39.31 205 ILE A N 1
ATOM 1410 C CA . ILE A 1 208 ? 37.293 21.575 55.362 1.00 37.94 205 ILE A CA 1
ATOM 1411 C C . ILE A 1 208 ? 37.859 22.884 54.813 1.00 36.86 205 ILE A C 1
ATOM 1412 O O . ILE A 1 208 ? 37.214 23.942 54.898 1.00 35.58 205 ILE A O 1
ATOM 1417 N N . LEU A 1 209 ? 39.081 22.803 54.286 1.00 35.69 206 LEU A N 1
ATOM 1418 C CA . LEU A 1 209 ? 39.719 23.931 53.620 1.00 35.14 206 LEU A CA 1
ATOM 1419 C C . LEU A 1 209 ? 39.034 24.235 52.289 1.00 34.72 206 LEU A C 1
ATOM 1420 O O . LEU A 1 209 ? 38.711 23.325 51.514 1.00 34.72 206 LEU A O 1
ATOM 1425 N N . GLY A 1 210 ? 38.816 25.517 52.025 1.00 33.84 207 GLY A N 1
ATOM 1426 C CA . GLY A 1 210 ? 38.347 25.950 50.710 1.00 31.72 207 GLY A CA 1
ATOM 1427 C C . GLY A 1 210 ? 38.589 27.423 50.520 1.00 31.99 207 GLY A C 1
ATOM 1428 O O . GLY A 1 210 ? 39.000 28.121 51.449 1.00 34.91 207 GLY A O 1
ATOM 1429 N N . ALA A 1 211 ? 38.313 27.901 49.316 1.00 31.58 208 ALA A N 1
ATOM 1430 C CA . ALA A 1 211 ? 38.632 29.267 48.942 1.00 30.30 208 ALA A CA 1
ATOM 1431 C C . ALA A 1 211 ? 37.654 30.272 49.547 1.00 31.89 208 ALA A C 1
ATOM 1432 O O . ALA A 1 211 ? 36.485 29.948 49.798 1.00 33.34 208 ALA A O 1
ATOM 1434 N N . LYS A 1 212 ? 38.167 31.478 49.787 1.00 32.31 209 LYS A N 1
ATOM 1435 C CA . LYS A 1 212 ? 37.437 32.610 50.327 1.00 35.07 209 LYS A CA 1
ATOM 1436 C C . LYS A 1 212 ? 37.493 33.687 49.232 1.00 36.75 209 LYS A C 1
ATOM 1437 O O . LYS A 1 212 ? 38.550 33.872 48.623 1.00 36.25 209 LYS A O 1
ATOM 1443 N N . PRO A 1 213 ? 36.364 34.379 48.949 1.00 37.78 210 PRO A N 1
ATOM 1444 C CA . PRO A 1 213 ? 36.380 35.378 47.870 1.00 40.88 210 PRO A CA 1
ATOM 1445 C C . PRO A 1 213 ? 37.386 36.496 48.168 1.00 47.92 210 PRO A C 1
ATOM 1446 O O . PRO A 1 213 ? 37.494 36.946 49.334 1.00 46.14 210 PRO A O 1
ATOM 1450 N N . ASN A 1 214 ? 38.109 36.920 47.124 1.00 46.90 211 ASN A N 1
ATOM 1451 C CA . ASN A 1 214 ? 39.224 37.885 47.218 1.00 48.39 211 ASN A CA 1
ATOM 1452 C C . ASN A 1 214 ? 40.598 37.254 47.447 1.00 47.95 211 ASN A C 1
ATOM 1453 O O . ASN A 1 214 ? 41.622 37.884 47.178 1.00 48.88 211 ASN A O 1
ATOM 1458 N N . GLY A 1 215 ? 40.632 36.020 47.942 1.00 48.13 212 GLY A N 1
ATOM 1459 C CA . GLY A 1 215 ? 41.848 35.234 47.814 1.00 45.76 212 GLY A CA 1
ATOM 1460 C C . GLY A 1 215 ? 42.505 34.522 48.978 1.00 44.96 212 GLY A C 1
ATOM 1461 O O . GLY A 1 215 ? 43.601 33.999 48.823 1.00 50.56 212 GLY A O 1
ATOM 1462 N N . GLY A 1 216 ? 41.889 34.477 50.142 1.00 41.59 213 GLY A N 1
ATOM 1463 C CA . GLY A 1 216 ? 42.464 33.609 51.168 1.00 42.88 213 GLY A CA 1
ATOM 1464 C C . GLY A 1 216 ? 41.926 32.187 51.066 1.00 43.32 213 GLY A C 1
ATOM 1465 O O . GLY A 1 216 ? 41.320 31.799 50.052 1.00 43.45 213 GLY A O 1
ATOM 1466 N N . THR A 1 217 ? 42.157 31.400 52.114 1.00 40.91 214 THR A N 1
ATOM 1467 C CA . THR A 1 217 ? 41.435 30.143 52.313 1.00 36.80 214 THR A CA 1
ATOM 1468 C C . THR A 1 217 ? 40.916 30.113 53.733 1.00 36.78 214 THR A C 1
ATOM 1469 O O . THR A 1 217 ? 41.459 30.762 54.623 1.00 34.94 214 THR A O 1
ATOM 1473 N N . ILE A 1 218 ? 39.854 29.354 53.944 1.00 38.65 215 ILE A N 1
ATOM 1474 C CA . ILE A 1 218 ? 39.251 29.269 55.258 1.00 37.93 215 ILE A CA 1
ATOM 1475 C C . ILE A 1 218 ? 38.821 27.823 55.469 1.00 37.91 215 ILE A C 1
ATOM 1476 O O . ILE A 1 218 ? 38.503 27.112 54.502 1.00 39.25 215 ILE A O 1
ATOM 1481 N N . ARG A 1 219 ? 38.891 27.368 56.714 1.00 35.68 216 ARG A N 1
ATOM 1482 C CA . ARG A 1 219 ? 38.367 26.058 57.082 1.00 34.61 216 ARG A CA 1
ATOM 1483 C C . ARG A 1 219 ? 36.957 26.278 57.607 1.00 33.42 216 ARG A C 1
ATOM 1484 O O . ARG A 1 219 ? 36.753 27.132 58.467 1.00 31.82 216 ARG A O 1
ATOM 1492 N N . LEU A 1 220 ? 35.993 25.528 57.070 1.00 32.54 217 LEU A N 1
ATOM 1493 C CA . LEU A 1 220 ? 34.582 25.615 57.490 1.00 32.20 217 LEU A CA 1
ATOM 1494 C C . LEU A 1 220 ? 33.995 24.232 57.789 1.00 32.27 217 LEU A C 1
ATOM 1495 O O . LEU A 1 220 ? 34.468 23.220 57.261 1.00 33.25 217 LEU A O 1
ATOM 1500 N N . SER A 1 221 ? 32.953 24.198 58.618 1.00 32.08 218 SER A N 1
ATOM 1501 C CA . SER A 1 221 ? 32.282 22.952 58.971 1.00 32.04 218 SER A CA 1
ATOM 1502 C C . SER A 1 221 ? 30.814 22.957 58.556 1.00 31.89 218 SER A C 1
ATOM 1503 O O . SER A 1 221 ? 30.152 23.986 58.629 1.00 32.94 218 SER A O 1
ATOM 1506 N N . GLY A 1 222 ? 30.323 21.802 58.113 1.00 31.98 219 GLY A N 1
ATOM 1507 C CA . GLY A 1 222 ? 28.911 21.616 57.773 1.00 31.15 219 GLY A CA 1
ATOM 1508 C C . GLY A 1 222 ? 28.722 20.569 56.690 1.00 31.68 219 GLY A C 1
ATOM 1509 O O . GLY A 1 222 ? 29.706 20.121 56.076 1.00 31.53 219 GLY A O 1
ATOM 1510 N N . THR A 1 223 ? 27.460 20.188 56.449 1.00 30.09 220 THR A N 1
ATOM 1511 C CA . THR A 1 223 ? 27.112 19.252 55.379 1.00 28.07 220 THR A CA 1
ATOM 1512 C C . THR A 1 223 ? 27.319 19.915 54.013 1.00 28.96 220 THR A C 1
ATOM 1513 O O . THR A 1 223 ? 27.493 19.240 53.001 1.00 28.13 220 THR A O 1
ATOM 1517 N N . SER A 1 224 ? 27.293 21.244 53.996 1.00 30.71 221 SER A N 1
ATOM 1518 C CA . SER A 1 224 ? 27.619 22.036 52.801 1.00 32.68 221 SER A CA 1
ATOM 1519 C C . SER A 1 224 ? 28.978 21.724 52.208 1.00 31.65 221 SER A C 1
ATOM 1520 O O . SER A 1 224 ? 29.199 21.974 51.039 1.00 34.20 221 SER A O 1
ATOM 1523 N N . PHE A 1 225 ? 29.882 21.190 53.025 1.00 32.91 222 PHE A N 1
ATOM 1524 C CA . PHE A 1 225 ? 31.293 21.000 52.652 1.00 33.64 222 PHE A CA 1
ATOM 1525 C C . PHE A 1 225 ? 31.632 19.520 52.541 1.00 34.53 222 PHE A C 1
ATOM 1526 O O . PHE A 1 225 ? 32.609 19.148 51.894 1.00 35.59 222 PHE A O 1
ATOM 1534 N N . ALA A 1 226 ? 30.787 18.681 53.142 1.00 32.29 223 ALA A N 1
ATOM 1535 C CA . ALA A 1 226 ? 30.853 17.252 52.928 1.00 31.66 223 ALA A CA 1
ATOM 1536 C C . ALA A 1 226 ? 30.352 16.902 51.531 1.00 31.36 223 ALA A C 1
ATOM 1537 O O . ALA A 1 226 ? 30.940 16.071 50.817 1.00 31.34 223 ALA A O 1
ATOM 1539 N N . THR A 1 227 ? 29.249 17.540 51.153 1.00 30.17 224 THR A N 1
ATOM 1540 C CA . THR A 1 227 ? 28.571 17.251 49.897 1.00 28.76 224 THR A CA 1
ATOM 1541 C C . THR A 1 227 ? 29.453 17.411 48.670 1.00 28.24 224 THR A C 1
ATOM 1542 O O . THR A 1 227 ? 29.430 16.549 47.806 1.00 29.74 224 THR A O 1
ATOM 1546 N N . PRO A 1 228 ? 30.219 18.516 48.583 1.00 28.71 225 PRO A N 1
ATOM 1547 C CA . PRO A 1 228 ? 31.109 18.672 47.421 1.00 29.06 225 PRO A CA 1
ATOM 1548 C C . PRO A 1 228 ? 32.241 17.642 47.368 1.00 30.21 225 PRO A C 1
ATOM 1549 O O . PRO A 1 228 ? 32.822 17.430 46.300 1.00 32.05 225 PRO A O 1
ATOM 1553 N N . ILE A 1 229 ? 32.550 16.999 48.494 1.00 28.81 226 ILE A N 1
ATOM 1554 C CA . ILE A 1 229 ? 33.580 15.968 48.489 1.00 28.72 226 ILE A CA 1
ATOM 1555 C C . ILE A 1 229 ? 33.069 14.709 47.787 1.00 30.32 226 ILE A C 1
ATOM 1556 O O . ILE A 1 229 ? 33.792 14.082 46.994 1.00 31.68 226 ILE A O 1
ATOM 1561 N N . VAL A 1 230 ? 31.816 14.349 48.069 1.00 30.48 227 VAL A N 1
ATOM 1562 C CA . VAL A 1 230 ? 31.188 13.192 47.436 1.00 30.16 227 VAL A CA 1
ATOM 1563 C C . VAL A 1 230 ? 30.990 13.493 45.952 1.00 30.03 227 VAL A C 1
ATOM 1564 O O . VAL A 1 230 ? 31.248 12.631 45.096 1.00 29.96 227 VAL A O 1
ATOM 1568 N N . SER A 1 231 ? 30.598 14.730 45.640 1.00 28.96 228 SER A N 1
ATOM 1569 C CA . SER A 1 231 ? 30.458 15.139 44.236 1.00 29.14 228 SER A CA 1
ATOM 1570 C C . SER A 1 231 ? 31.751 14.923 43.478 1.00 28.72 228 SER A C 1
ATOM 1571 O O . SER A 1 231 ? 31.736 14.354 42.390 1.00 29.29 228 SER A O 1
ATOM 1574 N N . GLY A 1 232 ? 32.865 15.376 44.063 1.00 27.97 229 GLY A N 1
ATOM 1575 C CA . GLY A 1 232 ? 34.179 15.224 43.456 1.00 27.10 229 GLY A CA 1
ATOM 1576 C C . GLY A 1 232 ? 34.566 13.773 43.260 1.00 28.77 229 GLY A C 1
ATOM 1577 O O . GLY A 1 232 ? 35.017 13.375 42.170 1.00 29.72 229 GLY A O 1
ATOM 1578 N N . VAL A 1 233 ? 34.383 12.968 44.308 1.00 27.62 230 VAL A N 1
ATOM 1579 C CA . VAL A 1 233 ? 34.674 11.546 44.206 1.00 27.60 230 VAL A CA 1
ATOM 1580 C C . VAL A 1 233 ? 33.816 10.917 43.112 1.00 27.10 230 VAL A C 1
ATOM 1581 O O . VAL A 1 233 ? 34.329 10.176 42.270 1.00 27.76 230 VAL A O 1
ATOM 1585 N N . ALA A 1 234 ? 32.518 11.216 43.099 1.00 25.94 231 ALA A N 1
ATOM 1586 C CA . ALA A 1 234 ? 31.664 10.675 42.034 1.00 26.48 231 ALA A CA 1
ATOM 1587 C C . ALA A 1 234 ? 32.191 11.063 40.655 1.00 26.49 231 ALA A C 1
ATOM 1588 O O . ALA A 1 234 ? 32.151 10.256 39.727 1.00 27.56 231 ALA A O 1
ATOM 1590 N N . ALA A 1 235 ? 32.689 12.290 40.510 1.00 26.72 232 ALA A N 1
ATOM 1591 C CA . ALA A 1 235 ? 33.289 12.686 39.234 1.00 28.73 232 ALA A CA 1
ATOM 1592 C C . ALA A 1 235 ? 34.571 11.883 38.949 1.00 30.36 232 ALA A C 1
ATOM 1593 O O . ALA A 1 235 ? 34.780 11.417 37.825 1.00 32.26 232 ALA A O 1
ATOM 1595 N N . LEU A 1 236 ? 35.402 11.679 39.970 1.00 29.05 233 LEU A N 1
ATOM 1596 C CA . LEU A 1 236 ? 36.597 10.856 39.791 1.00 28.78 233 LEU A CA 1
ATOM 1597 C C . LEU A 1 236 ? 36.217 9.474 39.311 1.00 30.60 233 LEU A C 1
ATOM 1598 O O . LEU A 1 236 ? 36.857 8.915 38.424 1.00 32.08 233 LEU A O 1
ATOM 1603 N N . LEU A 1 237 ? 35.142 8.939 39.875 1.00 31.54 234 LEU A N 1
ATOM 1604 C CA . LEU A 1 237 ? 34.729 7.592 39.557 1.00 31.52 234 LEU A CA 1
ATOM 1605 C C . LEU A 1 237 ? 34.192 7.491 38.135 1.00 32.47 234 LEU A C 1
ATOM 1606 O O . LEU A 1 237 ? 34.407 6.482 37.451 1.00 32.60 234 LEU A O 1
ATOM 1611 N N . LEU A 1 238 ? 33.499 8.535 37.683 1.00 32.69 235 LEU A N 1
ATOM 1612 C CA . LEU A 1 238 ? 33.030 8.578 36.300 1.00 31.87 235 LEU A CA 1
ATOM 1613 C C . LEU A 1 238 ? 34.213 8.685 35.332 1.00 33.38 235 LEU A C 1
ATOM 1614 O O . LEU A 1 238 ? 34.190 8.073 34.264 1.00 33.91 235 LEU A O 1
ATOM 1619 N N . SER A 1 239 ? 35.237 9.450 35.707 1.00 34.43 236 SER A N 1
ATOM 1620 C CA . SER A 1 239 ? 36.441 9.615 34.873 1.00 35.97 236 SER A CA 1
ATOM 1621 C C . SER A 1 239 ? 37.183 8.288 34.760 1.00 36.42 236 SER A C 1
ATOM 1622 O O . SER A 1 239 ? 37.727 7.961 33.696 1.00 34.95 236 SER A O 1
ATOM 1625 N N . LEU A 1 240 ? 37.175 7.532 35.865 1.00 34.50 237 LEU A N 1
ATOM 1626 C CA . LEU A 1 240 ? 37.817 6.229 35.949 1.00 35.07 237 LEU A CA 1
ATOM 1627 C C . LEU A 1 240 ? 37.148 5.200 35.014 1.00 37.52 237 LEU A C 1
ATOM 1628 O O . LEU A 1 240 ? 37.830 4.379 34.381 1.00 40.90 237 LEU A O 1
ATOM 1633 N N . GLN A 1 241 ? 35.825 5.270 34.904 1.00 37.14 238 GLN A N 1
ATOM 1634 C CA . GLN A 1 241 ? 35.089 4.450 33.937 1.00 38.90 238 GLN A CA 1
ATOM 1635 C C . GLN A 1 241 ? 35.510 4.757 32.496 1.00 40.05 238 GLN A C 1
ATOM 1636 O O . GLN A 1 241 ? 35.688 3.831 31.691 1.00 39.96 238 GLN A O 1
ATOM 1642 N N . ILE A 1 242 ? 35.653 6.046 32.166 1.00 40.08 239 ILE A N 1
ATOM 1643 C CA . ILE A 1 242 ? 36.126 6.442 30.831 1.00 41.98 239 ILE A CA 1
ATOM 1644 C C . ILE A 1 242 ? 37.519 5.852 30.609 1.00 42.23 239 ILE A C 1
ATOM 1645 O O . ILE A 1 242 ? 37.775 5.206 29.594 1.00 41.83 239 ILE A O 1
ATOM 1650 N N . LYS A 1 243 ? 38.404 6.055 31.582 1.00 43.15 240 LYS A N 1
ATOM 1651 C CA . LYS A 1 243 ? 39.771 5.538 31.510 1.00 45.77 240 LYS A CA 1
ATOM 1652 C C . LYS A 1 243 ? 39.797 4.044 31.167 1.00 47.55 240 LYS A C 1
ATOM 1653 O O . LYS A 1 243 ? 40.684 3.572 30.441 1.00 45.88 240 LYS A O 1
ATOM 1659 N N . ARG A 1 244 ? 38.816 3.310 31.683 1.00 47.59 241 ARG A N 1
ATOM 1660 C CA . ARG A 1 244 ? 38.770 1.872 31.475 1.00 48.04 241 ARG A CA 1
ATOM 1661 C C . ARG A 1 244 ? 37.940 1.443 30.271 1.00 46.62 241 ARG A C 1
ATOM 1662 O O . ARG A 1 244 ? 37.704 0.254 30.083 1.00 48.18 241 ARG A O 1
ATOM 1670 N N . GLY A 1 245 ? 37.507 2.401 29.456 1.00 45.25 242 GLY A N 1
ATOM 1671 C CA . GLY A 1 245 ? 36.708 2.101 28.277 1.00 43.74 242 GLY A CA 1
ATOM 1672 C C . GLY A 1 245 ? 35.288 1.678 28.611 1.00 46.97 242 GLY A C 1
ATOM 1673 O O . GLY A 1 245 ? 34.601 1.080 27.784 1.00 48.12 242 GLY A O 1
ATOM 1674 N N . GLU A 1 246 ? 34.846 1.983 29.828 1.00 48.32 243 GLU A N 1
ATOM 1675 C CA . GLU A 1 246 ? 33.462 1.744 30.242 1.00 48.80 243 GLU A CA 1
ATOM 1676 C C . GLU A 1 246 ? 32.652 3.033 30.044 1.00 47.68 243 GLU A C 1
ATOM 1677 O O . GLU A 1 246 ? 33.217 4.124 30.055 1.00 46.53 243 GLU A O 1
ATOM 1683 N N . LYS A 1 247 ? 31.345 2.920 29.816 1.00 50.70 244 LYS A N 1
ATOM 1684 C CA . LYS A 1 247 ? 30.499 4.128 29.738 1.00 50.90 244 LYS A CA 1
ATOM 1685 C C . LYS A 1 247 ? 30.334 4.783 31.124 1.00 46.14 244 LYS A C 1
ATOM 1686 O O . LYS A 1 247 ? 30.042 4.101 32.107 1.00 46.98 244 LYS A O 1
ATOM 1692 N N . PRO A 1 248 ? 30.557 6.102 31.214 1.00 41.17 245 PRO A N 1
ATOM 1693 C CA . PRO A 1 248 ? 30.329 6.754 32.499 1.00 39.14 245 PRO A CA 1
ATOM 1694 C C . PRO A 1 248 ? 28.853 6.616 32.878 1.00 38.44 245 PRO A C 1
ATOM 1695 O O . PRO A 1 248 ? 27.987 6.986 32.094 1.00 40.02 245 PRO A O 1
ATOM 1699 N N . ASP A 1 249 ? 28.564 6.052 34.048 1.00 37.87 246 ASP A N 1
ATOM 1700 C CA . ASP A 1 249 ? 27.182 5.820 34.468 1.00 34.27 246 ASP A CA 1
ATOM 1701 C C . ASP A 1 249 ? 26.901 6.350 35.886 1.00 33.79 246 ASP A C 1
ATOM 1702 O O . ASP A 1 249 ? 27.127 5.641 36.878 1.00 33.87 246 ASP A O 1
ATOM 1707 N N . PRO A 1 250 ? 26.396 7.601 35.992 1.00 31.86 247 PRO A N 1
ATOM 1708 C CA . PRO A 1 250 ? 26.234 8.237 37.316 1.00 32.08 247 PRO A CA 1
ATOM 1709 C C . PRO A 1 250 ? 25.261 7.536 38.260 1.00 32.74 247 PRO A C 1
ATOM 1710 O O . PRO A 1 250 ? 25.439 7.608 39.480 1.00 36.16 247 PRO A O 1
ATOM 1714 N N . GLN A 1 251 ? 24.257 6.856 37.716 1.00 32.57 248 GLN A N 1
ATOM 1715 C CA . GLN A 1 251 ? 23.371 6.046 38.554 1.00 33.09 248 GLN A CA 1
ATOM 1716 C C . GLN A 1 251 ? 24.082 4.795 39.098 1.00 32.39 248 GLN A C 1
ATOM 1717 O O . GLN A 1 251 ? 23.836 4.404 40.228 1.00 33.01 248 GLN A O 1
ATOM 1723 N N . LYS A 1 252 ? 24.978 4.199 38.305 1.00 33.28 249 LYS A N 1
ATOM 1724 C CA . LYS A 1 252 ? 25.856 3.123 38.789 1.00 32.83 249 LYS A CA 1
ATOM 1725 C C . LYS A 1 252 ? 26.757 3.663 39.881 1.00 30.90 249 LYS A C 1
ATOM 1726 O O . LYS A 1 252 ? 27.018 2.991 40.876 1.00 31.23 249 LYS A O 1
ATOM 1732 N N . VAL A 1 253 ? 27.243 4.881 39.699 1.00 29.61 250 VAL A N 1
ATOM 1733 C CA . VAL A 1 253 ? 28.175 5.446 40.674 1.00 29.69 250 VAL A CA 1
ATOM 1734 C C . VAL A 1 253 ? 27.487 5.707 42.013 1.00 29.92 250 VAL A C 1
ATOM 1735 O O . VAL A 1 253 ? 28.052 5.390 43.075 1.00 30.57 250 VAL A O 1
ATOM 1739 N N . LYS A 1 254 ? 26.260 6.230 41.969 1.00 30.13 251 LYS A N 1
ATOM 1740 C CA . LYS A 1 254 ? 25.482 6.426 43.204 1.00 30.75 251 LYS A CA 1
ATOM 1741 C C . LYS A 1 254 ? 25.413 5.139 44.047 1.00 29.78 251 LYS A C 1
ATOM 1742 O O . LYS A 1 254 ? 25.717 5.150 45.238 1.00 29.94 251 LYS A O 1
ATOM 1748 N N . ASN A 1 255 ? 25.020 4.029 43.427 1.00 29.20 252 ASN A N 1
ATOM 1749 C CA . ASN A 1 255 ? 24.827 2.782 44.173 1.00 29.03 252 ASN A CA 1
ATOM 1750 C C . ASN A 1 255 ? 26.138 2.171 44.665 1.00 29.53 252 ASN A C 1
ATOM 1751 O O . ASN A 1 255 ? 26.186 1.599 45.754 1.00 31.14 252 ASN A O 1
ATOM 1756 N N . ALA A 1 256 ? 27.202 2.321 43.878 1.00 29.14 253 ALA A N 1
ATOM 1757 C CA . ALA A 1 256 ? 28.533 1.908 44.307 1.00 28.49 253 ALA A CA 1
ATOM 1758 C C . ALA A 1 256 ? 28.949 2.684 45.557 1.00 27.16 253 ALA A C 1
ATOM 1759 O O . ALA A 1 256 ? 29.402 2.091 46.537 1.00 26.66 253 ALA A O 1
ATOM 1761 N N . LEU A 1 257 ? 28.779 4.002 45.523 1.00 27.11 254 LEU A N 1
ATOM 1762 C CA . LEU A 1 257 ? 29.043 4.847 46.696 1.00 27.56 254 LEU A CA 1
ATOM 1763 C C . LEU A 1 257 ? 28.219 4.428 47.903 1.00 29.30 254 LEU A C 1
ATOM 1764 O O . LEU A 1 257 ? 28.750 4.358 49.011 1.00 33.11 254 LEU A O 1
ATOM 1769 N N . LEU A 1 258 ? 26.934 4.137 47.699 1.00 29.45 255 LEU A N 1
ATOM 1770 C CA . LEU A 1 258 ? 26.077 3.703 48.808 1.00 29.78 255 LEU A CA 1
ATOM 1771 C C . LEU A 1 258 ? 26.427 2.302 49.313 1.00 29.77 255 LEU A C 1
ATOM 1772 O O . LEU A 1 258 ? 26.497 2.083 50.524 1.00 29.36 255 LEU A O 1
ATOM 1777 N N . ALA A 1 259 ? 26.644 1.372 48.376 1.00 29.30 256 ALA A N 1
ATOM 1778 C CA . ALA A 1 259 ? 26.933 -0.028 48.678 1.00 29.64 256 ALA A CA 1
ATOM 1779 C C . ALA A 1 259 ? 28.298 -0.215 49.348 1.00 33.28 256 ALA A C 1
ATOM 1780 O O . ALA A 1 259 ? 28.518 -1.171 50.093 1.00 33.19 256 ALA A O 1
ATOM 1782 N N . SER A 1 260 ? 29.219 0.702 49.077 1.00 34.85 257 SER A N 1
ATOM 1783 C CA . SER A 1 260 ? 30.543 0.645 49.665 1.00 34.50 257 SER A CA 1
ATOM 1784 C C . SER A 1 260 ? 30.671 1.427 50.986 1.00 37.62 257 SER A C 1
ATOM 1785 O O . SER A 1 260 ? 31.743 1.418 51.598 1.00 38.08 257 SER A O 1
ATOM 1788 N N . ALA A 1 261 ? 29.615 2.109 51.434 1.00 36.90 258 ALA A N 1
ATOM 1789 C CA . ALA A 1 261 ? 29.722 2.869 52.684 1.00 39.58 258 ALA A CA 1
ATOM 1790 C C . ALA A 1 261 ? 30.006 1.941 53.890 1.00 42.87 258 ALA A C 1
ATOM 1791 O O . ALA A 1 261 ? 29.344 0.922 54.040 1.00 46.26 258 ALA A O 1
ATOM 1793 N N . THR A 1 262 ? 30.991 2.272 54.728 1.00 43.60 259 THR A N 1
ATOM 1794 C CA . THR A 1 262 ? 31.295 1.418 55.880 1.00 46.00 259 THR A CA 1
ATOM 1795 C C . THR A 1 262 ? 30.482 1.825 57.099 1.00 49.01 259 THR A C 1
ATOM 1796 O O . THR A 1 262 ? 30.594 2.963 57.561 1.00 45.56 259 THR A O 1
ATOM 1800 N N . PRO A 1 263 ? 29.654 0.897 57.624 1.00 57.13 260 PRO A N 1
ATOM 1801 C CA . PRO A 1 263 ? 28.812 1.155 58.802 1.00 61.29 260 PRO A CA 1
ATOM 1802 C C . PRO A 1 263 ? 29.631 1.562 60.018 1.00 65.02 260 PRO A C 1
ATOM 1803 O O . PRO A 1 263 ? 30.793 1.177 60.134 1.00 66.33 260 PRO A O 1
ATOM 1807 N N . CYS A 1 264 ? 29.027 2.348 60.903 1.00 70.96 261 CYS A N 1
ATOM 1808 C CA . CYS A 1 264 ? 29.660 2.728 62.165 1.00 79.14 261 CYS A CA 1
ATOM 1809 C C . CYS A 1 264 ? 29.446 1.656 63.239 1.00 82.87 261 CYS A C 1
ATOM 1810 O O . CYS A 1 264 ? 28.325 1.161 63.414 1.00 82.93 261 CYS A O 1
ATOM 1813 N N . ASN A 1 265 ? 30.522 1.312 63.951 1.00 84.19 262 ASN A N 1
ATOM 1814 C CA . ASN A 1 265 ? 30.456 0.438 65.132 1.00 85.98 262 ASN A CA 1
ATOM 1815 C C . ASN A 1 265 ? 30.181 1.258 66.408 1.00 87.08 262 ASN A C 1
ATOM 1816 O O . ASN A 1 265 ? 30.250 2.490 66.356 1.00 82.57 262 ASN A O 1
ATOM 1821 N N . PRO A 1 266 ? 29.865 0.591 67.551 1.00 89.43 263 PRO A N 1
ATOM 1822 C CA . PRO A 1 266 ? 29.435 1.347 68.748 1.00 88.85 263 PRO A CA 1
ATOM 1823 C C . PRO A 1 266 ? 30.497 2.270 69.379 1.00 85.70 263 PRO A C 1
ATOM 1824 O O . PRO A 1 266 ? 30.169 3.059 70.267 1.00 83.23 263 PRO A O 1
ATOM 1828 N N . LYS A 1 267 ? 31.744 2.184 68.922 1.00 84.08 264 LYS A N 1
ATOM 1829 C CA . LYS A 1 267 ? 32.769 3.135 69.354 1.00 85.81 264 LYS A CA 1
ATOM 1830 C C . LYS A 1 267 ? 32.814 4.388 68.464 1.00 87.32 264 LYS A C 1
ATOM 1831 O O . LYS A 1 267 ? 33.817 5.104 68.444 1.00 90.01 264 LYS A O 1
ATOM 1837 N N . ASP A 1 268 ? 31.715 4.648 67.749 1.00 86.72 265 ASP A N 1
ATOM 1838 C CA . ASP A 1 268 ? 31.564 5.831 66.885 1.00 82.19 265 ASP A CA 1
ATOM 1839 C C . ASP A 1 268 ? 30.477 6.764 67.404 1.00 79.39 265 ASP A C 1
ATOM 1840 O O . ASP A 1 268 ? 30.688 7.963 67.557 1.00 75.67 265 ASP A O 1
ATOM 1845 N N . THR A 1 269 ? 29.303 6.195 67.654 1.00 82.38 266 THR A N 1
ATOM 1846 C CA . THR A 1 269 ? 28.159 6.936 68.161 1.00 84.63 266 THR A CA 1
ATOM 1847 C C . THR A 1 269 ? 27.338 6.032 69.079 1.00 87.61 266 THR A C 1
ATOM 1848 O O . THR A 1 269 ? 27.545 4.812 69.120 1.00 86.22 266 THR A O 1
ATOM 1850 N N . ASP A 1 270 ? 26.422 6.638 69.826 1.00 91.50 267 ASP A N 1
ATOM 1851 C CA . ASP A 1 270 ? 25.427 5.888 70.580 1.00 94.87 267 ASP A CA 1
ATOM 1852 C C . ASP A 1 270 ? 24.315 5.455 69.625 1.00 93.63 267 ASP A C 1
ATOM 1853 O O . ASP A 1 270 ? 23.917 4.286 69.602 1.00 90.42 267 ASP A O 1
ATOM 1858 N N . ASP A 1 271 ? 23.839 6.416 68.832 1.00 92.23 268 ASP A N 1
ATOM 1859 C CA . ASP A 1 271 ? 22.804 6.187 67.830 1.00 86.28 268 ASP A CA 1
ATOM 1860 C C . ASP A 1 271 ? 23.444 5.816 66.489 1.00 83.09 268 ASP A C 1
ATOM 1861 O O . ASP A 1 271 ? 24.036 6.659 65.807 1.00 76.89 268 ASP A O 1
ATOM 1866 N N . GLN A 1 272 ? 23.320 4.543 66.124 1.00 81.51 269 GLN A N 1
ATOM 1867 C CA . GLN A 1 272 ? 23.880 4.030 64.872 1.00 81.44 269 GLN A CA 1
ATOM 1868 C C . GLN A 1 272 ? 23.147 4.545 63.620 1.00 74.50 269 GLN A C 1
ATOM 1869 O O . GLN A 1 272 ? 23.633 4.374 62.503 1.00 76.66 269 GLN A O 1
ATOM 1875 N N . SER A 1 273 ? 21.994 5.185 63.809 1.00 66.38 270 SER A N 1
ATOM 1876 C CA . SER A 1 273 ? 21.231 5.735 62.691 1.00 59.22 270 SER A CA 1
ATOM 1877 C C . SER A 1 273 ? 21.687 7.140 62.302 1.00 58.29 270 SER A C 1
ATOM 1878 O O . SER A 1 273 ? 21.288 7.656 61.256 1.00 59.32 270 SER A O 1
ATOM 1881 N N . ARG A 1 274 ? 22.513 7.765 63.140 1.00 55.05 271 ARG A N 1
ATOM 1882 C CA . ARG A 1 274 ? 23.114 9.051 62.790 1.00 53.64 271 ARG A CA 1
ATOM 1883 C C . ARG A 1 274 ? 24.179 8.897 61.695 1.00 54.43 271 ARG A C 1
ATOM 1884 O O . ARG A 1 274 ? 24.601 9.895 61.089 1.00 55.65 271 ARG A O 1
ATOM 1892 N N . CYS A 1 275 ? 24.592 7.652 61.447 1.00 51.42 272 CYS A N 1
ATOM 1893 C CA . CYS A 1 275 ? 25.560 7.325 60.399 1.00 51.48 272 CYS A CA 1
ATOM 1894 C C . CYS A 1 275 ? 24.953 7.077 59.022 1.00 44.96 272 CYS A C 1
ATOM 1895 O O . CYS A 1 275 ? 25.688 6.874 58.047 1.00 39.17 272 CYS A O 1
ATOM 1898 N N . LEU A 1 276 ? 23.623 7.087 58.932 1.00 40.46 273 LEU A N 1
ATOM 1899 C CA . LEU A 1 276 ? 22.953 6.869 57.646 1.00 39.62 273 LEU A CA 1
ATOM 1900 C C . LEU A 1 276 ? 23.320 5.484 57.106 1.00 39.98 273 LEU A C 1
ATOM 1901 O O . LEU A 1 276 ? 23.424 4.530 57.872 1.00 39.83 273 LEU A O 1
ATOM 1906 N N . MET A 1 277 ? 23.545 5.371 55.803 1.00 42.50 274 MET A N 1
ATOM 1907 C CA . MET A 1 277 ? 23.996 4.108 55.233 1.00 45.56 274 MET A CA 1
ATOM 1908 C C . MET A 1 277 ? 25.459 3.834 55.599 1.00 44.30 274 MET A C 1
ATOM 1909 O O . MET A 1 277 ? 25.933 2.709 55.462 1.00 45.26 274 MET A O 1
ATOM 1914 N N . GLY A 1 278 ? 26.169 4.854 56.079 1.00 41.87 275 GLY A N 1
ATOM 1915 C CA . GLY A 1 278 ? 27.555 4.676 56.500 1.00 40.59 275 GLY A CA 1
ATOM 1916 C C . GLY A 1 278 ? 28.537 5.730 56.019 1.00 39.36 275 GLY A C 1
ATOM 1917 O O . GLY A 1 278 ? 28.134 6.791 55.536 1.00 39.15 275 GLY A O 1
ATOM 1918 N N . LYS A 1 279 ? 29.829 5.415 56.145 1.00 39.30 276 LYS A N 1
ATOM 1919 C CA . LYS A 1 279 ? 30.927 6.335 55.837 1.00 38.38 276 LYS A CA 1
ATOM 1920 C C . LYS A 1 279 ? 31.461 6.149 54.435 1.00 36.54 276 LYS A C 1
ATOM 1921 O O . LYS A 1 279 ? 31.639 5.018 53.982 1.00 36.78 276 LYS A O 1
ATOM 1927 N N . LEU A 1 280 ? 31.725 7.267 53.761 1.00 34.01 277 LEU A N 1
ATOM 1928 C CA . LEU A 1 280 ? 32.370 7.265 52.453 1.00 34.55 277 LEU A CA 1
ATOM 1929 C C . LEU A 1 280 ? 33.613 6.384 52.445 1.00 35.15 277 LEU A C 1
ATOM 1930 O O . LEU A 1 280 ? 34.492 6.534 53.301 1.00 35.64 277 LEU A O 1
ATOM 1935 N N . ASN A 1 281 ? 33.675 5.475 51.475 1.00 34.16 278 ASN A N 1
ATOM 1936 C CA . ASN A 1 281 ? 34.753 4.498 51.389 1.00 33.64 278 ASN A CA 1
ATOM 1937 C C . ASN A 1 281 ? 35.158 4.340 49.943 1.00 32.39 278 ASN A C 1
ATOM 1938 O O . ASN A 1 281 ? 34.584 3.531 49.208 1.00 32.49 278 ASN A O 1
ATOM 1943 N N . ILE A 1 282 ? 36.162 5.116 49.552 1.00 33.41 279 ILE A N 1
ATOM 1944 C CA . ILE A 1 282 ? 36.569 5.246 48.152 1.00 34.49 279 ILE A CA 1
ATOM 1945 C C . ILE A 1 282 ? 37.043 3.921 47.536 1.00 35.66 279 ILE A C 1
ATOM 1946 O O . ILE A 1 282 ? 36.619 3.554 46.422 1.00 35.47 279 ILE A O 1
ATOM 1951 N N . LEU A 1 283 ? 37.909 3.208 48.258 1.00 36.50 280 LEU A N 1
ATOM 1952 C CA . LEU A 1 283 ? 38.525 1.974 47.736 1.00 37.08 280 LEU A CA 1
ATOM 1953 C C . LEU A 1 283 ? 37.476 0.921 47.420 1.00 35.19 280 LEU A C 1
ATOM 1954 O O . LEU A 1 283 ? 37.488 0.317 46.345 1.00 34.48 280 LEU A O 1
ATOM 1959 N N . ASP A 1 284 ? 36.554 0.743 48.358 1.00 33.66 281 ASP A N 1
ATOM 1960 C CA . ASP A 1 284 ? 35.434 -0.159 48.183 1.00 33.65 281 ASP A CA 1
ATOM 1961 C C . ASP A 1 284 ? 34.439 0.324 47.115 1.00 32.64 281 ASP A C 1
ATOM 1962 O O . ASP A 1 284 ? 33.904 -0.499 46.367 1.00 31.40 281 ASP A O 1
ATOM 1967 N N . ALA A 1 285 ? 34.234 1.642 47.010 1.00 30.46 282 ALA A N 1
ATOM 1968 C CA . ALA A 1 285 ? 33.440 2.216 45.909 1.00 30.64 282 ALA A CA 1
ATOM 1969 C C . ALA A 1 285 ? 33.983 1.839 44.528 1.00 30.40 282 ALA A C 1
ATOM 1970 O O . ALA A 1 285 ? 33.235 1.416 43.634 1.00 30.10 282 ALA A O 1
ATOM 1972 N N . ILE A 1 286 ? 35.295 1.977 44.356 1.00 32.16 283 ILE A N 1
ATOM 1973 C CA . ILE A 1 286 ? 35.967 1.525 43.130 1.00 30.35 283 ILE A CA 1
ATOM 1974 C C . ILE A 1 286 ? 35.684 0.037 42.885 1.00 30.64 283 ILE A C 1
ATOM 1975 O O . ILE A 1 286 ? 35.274 -0.358 41.786 1.00 30.52 283 ILE A O 1
ATOM 1980 N N . GLU A 1 287 ? 35.884 -0.775 43.927 1.00 31.74 284 GLU A N 1
ATOM 1981 C CA . GLU A 1 287 ? 35.692 -2.216 43.837 1.00 33.31 284 GLU A CA 1
ATOM 1982 C C . GLU A 1 287 ? 34.273 -2.560 43.400 1.00 33.48 284 GLU A C 1
ATOM 1983 O O . GLU A 1 287 ? 34.097 -3.343 42.478 1.00 34.71 284 GLU A O 1
ATOM 1989 N N . HIS A 1 288 ? 33.272 -1.958 44.047 1.00 31.63 285 HIS A N 1
ATOM 1990 C CA . HIS A 1 288 ? 31.880 -2.174 43.684 1.00 31.21 285 HIS A CA 1
ATOM 1991 C C . HIS A 1 288 ? 31.499 -1.713 42.275 1.00 33.21 285 HIS A C 1
ATOM 1992 O O . HIS A 1 288 ? 30.642 -2.314 41.636 1.00 31.20 285 HIS A O 1
ATOM 1999 N N . LEU A 1 289 ? 32.129 -0.638 41.801 1.00 34.84 286 LEU A N 1
ATOM 2000 C CA . LEU A 1 289 ? 31.797 -0.065 40.505 1.00 33.71 286 LEU A CA 1
ATOM 2001 C C . LEU A 1 289 ? 32.500 -0.780 39.361 1.00 36.39 286 LEU A C 1
ATOM 2002 O O . LEU A 1 289 ? 31.885 -1.122 38.343 1.00 35.55 286 LEU A O 1
ATOM 2007 N N . THR A 1 290 ? 33.795 -0.992 39.528 1.00 38.60 287 THR A N 1
ATOM 2008 C CA . THR A 1 290 ? 34.598 -1.653 38.511 1.00 44.29 287 THR A CA 1
ATOM 2009 C C . THR A 1 290 ? 34.867 -3.073 38.983 1.00 48.50 287 THR A C 1
ATOM 2010 O O . THR A 1 290 ? 34.287 -3.549 39.965 1.00 54.61 287 THR A O 1
ATOM 2014 N N . GLY A 1 291 ? 35.762 -3.776 38.329 1.00 48.16 288 GLY A N 1
ATOM 2015 C CA . GLY A 1 291 ? 36.154 -5.020 38.965 1.00 53.96 288 GLY A CA 1
ATOM 2016 C C . GLY A 1 291 ? 37.127 -4.840 40.125 1.00 49.41 288 GLY A C 1
ATOM 2017 O O . GLY A 1 291 ? 37.141 -5.646 41.032 1.00 46.06 288 GLY A O 1
ATOM 2018 N N . GLU A 1 292 ? 37.903 -3.756 40.092 1.00 51.43 289 GLU A N 1
ATOM 2019 C CA . GLU A 1 292 ? 39.249 -3.695 40.680 1.00 50.83 289 GLU A CA 1
ATOM 2020 C C . GLU A 1 292 ? 39.344 -3.565 42.182 1.00 48.31 289 GLU A C 1
ATOM 2021 O O . GLU A 1 292 ? 38.511 -2.925 42.805 1.00 45.45 289 GLU A O 1
ATOM 2027 N N . THR A 1 293 ? 40.416 -4.136 42.734 1.00 51.45 290 THR A N 1
ATOM 2028 C CA . THR A 1 293 ? 40.781 -3.988 44.148 1.00 50.59 290 THR A CA 1
ATOM 2029 C C . THR A 1 293 ? 42.091 -3.212 44.294 1.00 50.13 290 THR A C 1
ATOM 2030 O O . THR A 1 293 ? 42.078 -2.018 44.607 1.00 48.52 290 THR A O 1
ATOM 2034 N N . ILE B 1 7 ? 5.060 24.163 84.127 1.00 56.18 4 ILE B N 1
ATOM 2035 C CA . ILE B 1 7 ? 6.072 24.752 85.061 1.00 57.07 4 ILE B CA 1
ATOM 2036 C C . ILE B 1 7 ? 5.369 25.534 86.160 1.00 58.11 4 ILE B C 1
ATOM 2037 O O . ILE B 1 7 ? 4.735 26.556 85.884 1.00 54.36 4 ILE B O 1
ATOM 2042 N N . PRO B 1 8 ? 5.495 25.063 87.415 1.00 60.07 5 PRO B N 1
ATOM 2043 C CA . PRO B 1 8 ? 4.819 25.706 88.546 1.00 60.02 5 PRO B CA 1
ATOM 2044 C C . PRO B 1 8 ? 5.244 27.164 88.666 1.00 59.49 5 PRO B C 1
ATOM 2045 O O . PRO B 1 8 ? 6.439 27.460 88.612 1.00 59.19 5 PRO B O 1
ATOM 2049 N N . GLY B 1 9 ? 4.270 28.062 88.798 1.00 59.59 6 GLY B N 1
ATOM 2050 C CA . GLY B 1 9 ? 4.552 29.491 88.946 1.00 60.80 6 GLY B CA 1
ATOM 2051 C C . GLY B 1 9 ? 4.383 30.314 87.681 1.00 60.98 6 GLY B C 1
ATOM 2052 O O . GLY B 1 9 ? 4.087 31.513 87.746 1.00 62.24 6 GLY B O 1
ATOM 2053 N N . LEU B 1 10 ? 4.575 29.671 86.530 1.00 58.04 7 LEU B N 1
ATOM 2054 C CA . LEU B 1 10 ? 4.479 30.341 85.237 1.00 55.68 7 LEU B CA 1
ATOM 2055 C C . LEU B 1 10 ? 3.063 30.856 84.972 1.00 58.22 7 LEU B C 1
ATOM 2056 O O . LEU B 1 10 ? 2.886 31.994 84.523 1.00 57.63 7 LEU B O 1
ATOM 2061 N N . LYS B 1 11 ? 2.066 30.020 85.263 1.00 61.26 8 LYS B N 1
ATOM 2062 C CA . LYS B 1 11 ? 0.661 30.415 85.176 1.00 66.21 8 LYS B CA 1
ATOM 2063 C C . LYS B 1 11 ? 0.343 31.612 86.078 1.00 68.26 8 LYS B C 1
ATOM 2064 O O . LYS B 1 11 ? -0.312 32.559 85.637 1.00 68.94 8 LYS B O 1
ATOM 2070 N N . LYS B 1 12 ? 0.821 31.580 87.324 1.00 69.69 9 LYS B N 1
ATOM 2071 C CA . LYS B 1 12 ? 0.634 32.713 88.238 1.00 70.38 9 LYS B CA 1
ATOM 2072 C C . LYS B 1 12 ? 1.359 33.968 87.741 1.00 68.99 9 LYS B C 1
ATOM 2073 O O . LYS B 1 12 ? 0.786 35.063 87.737 1.00 72.23 9 LYS B O 1
ATOM 2079 N N . LEU B 1 13 ? 2.612 33.803 87.319 1.00 64.03 10 LEU B N 1
ATOM 2080 C CA . LEU B 1 13 ? 3.417 34.921 86.824 1.00 58.17 10 LEU B CA 1
ATOM 2081 C C . LEU B 1 13 ? 2.813 35.599 85.584 1.00 56.28 10 LEU B C 1
ATOM 2082 O O . LEU B 1 13 ? 2.759 36.823 85.517 1.00 52.54 10 LEU B O 1
ATOM 2087 N N . TRP B 1 14 ? 2.356 34.800 84.618 1.00 56.90 11 TRP B N 1
ATOM 2088 C CA . TRP B 1 14 ? 1.711 35.329 83.410 1.00 58.15 11 TRP B CA 1
ATOM 2089 C C . TRP B 1 14 ? 0.464 36.148 83.706 1.00 61.03 11 TRP B C 1
ATOM 2090 O O . TRP B 1 14 ? 0.168 37.094 82.976 1.00 66.00 11 TRP B O 1
ATOM 2101 N N . SER B 1 15 ? -0.269 35.779 84.762 1.00 61.07 12 SER B N 1
ATOM 2102 C CA . SER B 1 15 ? -1.450 36.538 85.183 1.00 58.85 12 SER B CA 1
ATOM 2103 C C . SER B 1 15 ? -1.073 37.960 85.598 1.00 57.31 12 SER B C 1
ATOM 2104 O O . SER B 1 15 ? -1.856 38.882 85.404 1.00 54.91 12 SER B O 1
ATOM 2107 N N . GLU B 1 16 ? 0.124 38.122 86.165 1.00 57.48 13 GLU B N 1
ATOM 2108 C CA . GLU B 1 16 ? 0.702 39.444 86.415 1.00 58.02 13 GLU B CA 1
ATOM 2109 C C . GLU B 1 16 ? 1.170 40.134 85.130 1.00 58.39 13 GLU B C 1
ATOM 2110 O O . GLU B 1 16 ? 0.846 41.299 84.891 1.00 57.97 13 GLU B O 1
ATOM 2116 N N . THR B 1 17 ? 1.931 39.413 84.305 1.00 59.49 14 THR B N 1
ATOM 2117 C CA . THR B 1 17 ? 2.615 40.014 83.149 1.00 58.23 14 THR B CA 1
ATOM 2118 C C . THR B 1 17 ? 3.078 38.994 82.101 1.00 58.33 14 THR B C 1
ATOM 2119 O O . THR B 1 17 ? 3.542 37.907 82.439 1.00 59.57 14 THR B O 1
ATOM 2123 N N . ARG B 1 18 ? 2.945 39.363 80.829 1.00 58.27 15 ARG B N 1
ATOM 2124 C CA . ARG B 1 18 ? 3.486 38.578 79.716 1.00 53.18 15 ARG B CA 1
ATOM 2125 C C . ARG B 1 18 ? 4.702 39.283 79.088 1.00 50.19 15 ARG B C 1
ATOM 2126 O O . ARG B 1 18 ? 5.115 38.966 77.975 1.00 46.50 15 ARG B O 1
ATOM 2134 N N . GLY B 1 19 ? 5.271 40.238 79.821 1.00 48.12 16 GLY B N 1
ATOM 2135 C CA . GLY B 1 19 ? 6.422 40.995 79.357 1.00 48.46 16 GLY B CA 1
ATOM 2136 C C . GLY B 1 19 ? 6.168 42.490 79.226 1.00 49.64 16 GLY B C 1
ATOM 2137 O O . GLY B 1 19 ? 5.037 42.930 79.019 1.00 51.98 16 GLY B O 1
ATOM 2138 N N . ASP B 1 20 ? 7.241 43.262 79.339 1.00 48.17 17 ASP B N 1
ATOM 2139 C CA . ASP B 1 20 ? 7.192 44.703 79.212 1.00 52.68 17 ASP B CA 1
ATOM 2140 C C . ASP B 1 20 ? 8.205 45.129 78.144 1.00 53.61 17 ASP B C 1
ATOM 2141 O O . ASP B 1 20 ? 9.392 44.791 78.256 1.00 53.37 17 ASP B O 1
ATOM 2146 N N . PRO B 1 21 ? 7.742 45.870 77.109 1.00 50.81 18 PRO B N 1
ATOM 2147 C CA . PRO B 1 21 ? 8.612 46.341 76.023 1.00 50.35 18 PRO B CA 1
ATOM 2148 C C . PRO B 1 21 ? 9.854 47.096 76.511 1.00 52.23 18 PRO B C 1
ATOM 2149 O O . PRO B 1 21 ? 10.874 47.111 75.811 1.00 52.65 18 PRO B O 1
ATOM 2153 N N . LYS B 1 22 ? 9.760 47.712 77.691 1.00 52.19 19 LYS B N 1
ATOM 2154 C CA . LYS B 1 22 ? 10.898 48.392 78.325 1.00 55.03 19 LYS B CA 1
ATOM 2155 C C . LYS B 1 22 ? 12.026 47.410 78.665 1.00 52.69 19 LYS B C 1
ATOM 2156 O O . LYS B 1 22 ? 13.167 47.817 78.896 1.00 53.89 19 LYS B O 1
ATOM 2162 N N . ILE B 1 23 ? 11.695 46.120 78.704 1.00 47.54 20 ILE B N 1
ATOM 2163 C CA . ILE B 1 23 ? 12.678 45.077 78.990 1.00 44.22 20 ILE B CA 1
ATOM 2164 C C . ILE B 1 23 ? 13.120 44.415 77.686 1.00 42.91 20 ILE B C 1
ATOM 2165 O O . ILE B 1 23 ? 12.293 44.003 76.863 1.00 43.07 20 ILE B O 1
ATOM 2170 N N . CYS B 1 24 ? 14.431 44.324 77.503 1.00 38.92 21 CYS B N 1
ATOM 2171 C CA . CYS B 1 24 ? 14.988 43.791 76.285 1.00 37.47 21 CYS B CA 1
ATOM 2172 C C . CYS B 1 24 ? 15.851 42.542 76.535 1.00 37.64 21 CYS B C 1
ATOM 2173 O O . CYS B 1 24 ? 16.679 42.526 77.444 1.00 34.50 21 CYS B O 1
ATOM 2176 N N . VAL B 1 25 ? 15.628 41.498 75.730 1.00 37.50 22 VAL B N 1
ATOM 2177 C CA . VAL B 1 25 ? 16.411 40.261 75.798 1.00 36.16 22 VAL B CA 1
ATOM 2178 C C . VAL B 1 25 ? 17.099 39.985 74.473 1.00 35.53 22 VAL B C 1
ATOM 2179 O O . VAL B 1 25 ? 16.446 39.844 73.444 1.00 36.28 22 VAL B O 1
ATOM 2183 N N . ALA B 1 26 ? 18.418 39.869 74.519 1.00 35.33 23 ALA B N 1
ATOM 2184 C CA . ALA B 1 26 ? 19.203 39.560 73.343 1.00 34.04 23 ALA B CA 1
ATOM 2185 C C . ALA B 1 26 ? 19.418 38.058 73.264 1.00 35.84 23 ALA B C 1
ATOM 2186 O O . ALA B 1 26 ? 19.781 37.402 74.257 1.00 35.02 23 ALA B O 1
ATOM 2188 N N . VAL B 1 27 ? 19.152 37.519 72.081 1.00 34.38 24 VAL B N 1
ATOM 2189 C CA . VAL B 1 27 ? 19.464 36.144 71.774 1.00 33.64 24 VAL B CA 1
ATOM 2190 C C . VAL B 1 27 ? 20.694 36.153 70.875 1.00 35.24 24 VAL B C 1
ATOM 2191 O O . VAL B 1 27 ? 20.681 36.733 69.777 1.00 37.07 24 VAL B O 1
ATOM 2195 N N . LEU B 1 28 ? 21.763 35.535 71.357 1.00 34.88 25 LEU B N 1
ATOM 2196 C CA . LEU B 1 28 ? 23.005 35.449 70.611 1.00 35.09 25 LEU B CA 1
ATOM 2197 C C . LEU B 1 28 ? 23.150 34.010 70.194 1.00 36.03 25 LEU B C 1
ATOM 2198 O O . LEU B 1 28 ? 23.403 33.132 71.029 1.00 36.73 25 LEU B O 1
ATOM 2203 N N . ASP B 1 29 ? 22.962 33.763 68.904 1.00 36.47 26 ASP B N 1
ATOM 2204 C CA . ASP B 1 29 ? 22.783 32.409 68.402 1.00 38.56 26 ASP B CA 1
ATOM 2205 C C . ASP B 1 29 ? 22.907 32.456 66.882 1.00 40.00 26 ASP B C 1
ATOM 2206 O O . ASP B 1 29 ? 23.459 33.415 66.339 1.00 43.40 26 ASP B O 1
ATOM 2211 N N . GLY B 1 30 ? 22.405 31.430 66.201 1.00 39.13 27 GLY B N 1
ATOM 2212 C CA . GLY B 1 30 ? 22.256 31.471 64.751 1.00 38.05 27 GLY B CA 1
ATOM 2213 C C . GLY B 1 30 ? 21.151 32.431 64.340 1.00 38.70 27 GLY B C 1
ATOM 2214 O O . GLY B 1 30 ? 20.441 32.985 65.190 1.00 39.99 27 GLY B O 1
ATOM 2215 N N . ILE B 1 31 ? 21.007 32.632 63.034 1.00 38.06 28 ILE B N 1
ATOM 2216 C CA . ILE B 1 31 ? 19.996 33.534 62.485 1.00 38.20 28 ILE B CA 1
ATOM 2217 C C . ILE B 1 31 ? 18.586 32.968 62.640 1.00 35.93 28 ILE B C 1
ATOM 2218 O O . ILE B 1 31 ? 18.317 31.819 62.294 1.00 35.89 28 ILE B O 1
ATOM 2223 N N . VAL B 1 32 ? 17.706 33.802 63.179 1.00 35.07 29 VAL B N 1
ATOM 2224 C CA . VAL B 1 32 ? 16.329 33.443 63.485 1.00 34.04 29 VAL B CA 1
ATOM 2225 C C . VAL B 1 32 ? 15.493 33.563 62.211 1.00 35.59 29 VAL B C 1
ATOM 2226 O O . VAL B 1 32 ? 15.761 34.427 61.366 1.00 40.21 29 VAL B O 1
ATOM 2230 N N . ASP B 1 33 ? 14.514 32.681 62.048 1.00 34.56 30 ASP B N 1
ATOM 2231 C CA . ASP B 1 33 ? 13.539 32.828 60.964 1.00 33.89 30 ASP B CA 1
ATOM 2232 C C . ASP B 1 33 ? 12.477 33.813 61.418 1.00 33.24 30 ASP B C 1
ATOM 2233 O O . ASP B 1 33 ? 11.557 33.460 62.142 1.00 34.32 30 ASP B O 1
ATOM 2238 N N . GLN B 1 34 ? 12.587 35.058 60.992 1.00 33.17 31 GLN B N 1
ATOM 2239 C CA . GLN B 1 34 ? 11.667 36.060 61.504 1.00 32.78 31 GLN B CA 1
ATOM 2240 C C . GLN B 1 34 ? 10.266 35.984 60.892 1.00 33.65 31 GLN B C 1
ATOM 2241 O O . GLN B 1 34 ? 9.341 36.650 61.366 1.00 31.85 31 GLN B O 1
ATOM 2247 N N . ASN B 1 35 ? 10.128 35.146 59.866 1.00 34.41 32 ASN B N 1
ATOM 2248 C CA . ASN B 1 35 ? 8.862 34.941 59.172 1.00 35.96 32 ASN B CA 1
ATOM 2249 C C . ASN B 1 35 ? 8.014 33.815 59.753 1.00 36.24 32 ASN B C 1
ATOM 2250 O O . ASN B 1 35 ? 6.915 33.558 59.266 1.00 39.61 32 ASN B O 1
ATOM 2255 N N . HIS B 1 36 ? 8.528 33.125 60.771 1.00 35.63 33 HIS B N 1
ATOM 2256 C CA . HIS B 1 36 ? 7.779 32.041 61.410 1.00 33.08 33 HIS B CA 1
ATOM 2257 C C . HIS B 1 36 ? 6.518 32.574 62.091 1.00 33.14 33 HIS B C 1
ATOM 2258 O O . HIS B 1 36 ? 6.551 33.641 62.724 1.00 33.08 33 HIS B O 1
ATOM 2265 N N . PRO B 1 37 ? 5.397 31.838 61.972 1.00 34.47 34 PRO B N 1
ATOM 2266 C CA . PRO B 1 37 ? 4.133 32.359 62.526 1.00 35.81 34 PRO B CA 1
ATOM 2267 C C . PRO B 1 37 ? 4.152 32.717 64.027 1.00 35.91 34 PRO B C 1
ATOM 2268 O O . PRO B 1 37 ? 3.353 33.548 64.454 1.00 35.14 34 PRO B O 1
ATOM 2272 N N . CYS B 1 38 ? 5.060 32.122 64.804 1.00 35.33 35 CYS B N 1
ATOM 2273 C CA . CYS B 1 38 ? 5.096 32.358 66.248 1.00 34.72 35 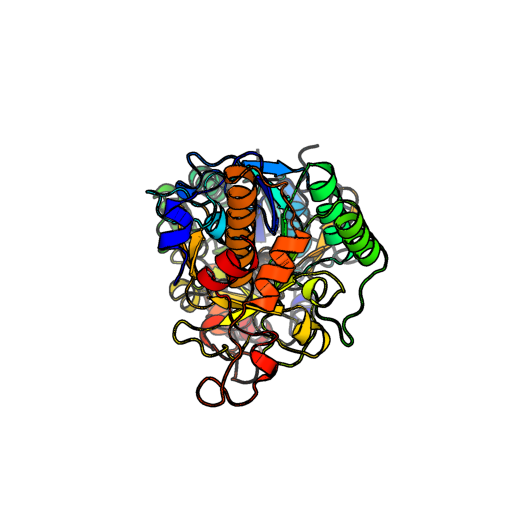CYS B CA 1
ATOM 2274 C C . CYS B 1 38 ? 5.668 33.725 66.629 1.00 33.98 35 CYS B C 1
ATOM 2275 O O . CYS B 1 38 ? 5.579 34.131 67.787 1.00 35.14 35 CYS B O 1
ATOM 2278 N N . PHE B 1 39 ? 6.242 34.433 65.658 1.00 33.47 36 PHE B N 1
ATOM 2279 C CA . PHE B 1 39 ? 6.794 35.774 65.891 1.00 32.76 36 PHE B CA 1
ATOM 2280 C C . PHE B 1 39 ? 5.903 36.885 65.377 1.00 31.37 36 PHE B C 1
ATOM 2281 O O . PHE B 1 39 ? 6.274 38.037 65.456 1.00 31.23 36 PHE B O 1
ATOM 2289 N N . ILE B 1 40 ? 4.748 36.541 64.820 1.00 34.00 37 ILE B N 1
ATOM 2290 C CA . ILE B 1 40 ? 3.769 37.544 64.397 1.00 33.88 37 ILE B CA 1
ATOM 2291 C C . ILE B 1 40 ? 3.239 38.228 65.645 1.00 35.57 37 ILE B C 1
ATOM 2292 O O . ILE B 1 40 ? 2.571 37.601 66.470 1.00 37.51 37 ILE B O 1
ATOM 2297 N N . GLY B 1 41 ? 3.563 39.507 65.786 1.00 34.96 38 GLY B N 1
ATOM 2298 C CA . GLY B 1 41 ? 3.199 40.268 66.962 1.00 34.80 38 GLY B CA 1
ATOM 2299 C C . GLY B 1 41 ? 4.405 40.607 67.812 1.00 37.52 38 GLY B C 1
ATOM 2300 O O . GLY B 1 41 ? 4.366 41.577 68.574 1.00 38.62 38 GLY B O 1
ATOM 2301 N N . ALA B 1 42 ? 5.478 39.822 67.677 1.00 37.73 39 ALA B N 1
ATOM 2302 C CA . ALA B 1 42 ? 6.706 40.006 68.473 1.00 39.19 39 ALA B CA 1
ATOM 2303 C C . ALA B 1 42 ? 7.518 41.248 68.071 1.00 41.56 39 ALA B C 1
ATOM 2304 O O . ALA B 1 42 ? 7.470 41.685 66.922 1.00 41.79 39 ALA B O 1
ATOM 2306 N N . ASP B 1 43 ? 8.252 41.818 69.025 1.00 43.97 40 ASP B N 1
ATOM 2307 C CA . ASP B 1 43 ? 9.087 42.997 68.750 1.00 46.10 40 ASP B CA 1
ATOM 2308 C C . ASP B 1 43 ? 10.576 42.629 68.675 1.00 45.73 40 ASP B C 1
ATOM 2309 O O . ASP B 1 43 ? 11.334 42.809 69.642 1.00 43.56 40 ASP B O 1
ATOM 2314 N N . LEU B 1 44 ? 10.965 42.117 67.506 1.00 43.80 41 LEU B N 1
ATOM 2315 C CA . LEU B 1 44 ? 12.301 41.592 67.243 1.00 40.78 41 LEU B CA 1
ATOM 2316 C C . LEU B 1 44 ? 13.088 42.485 66.292 1.00 42.00 41 LEU B C 1
ATOM 2317 O O . LEU B 1 44 ? 12.571 42.935 65.273 1.00 43.03 41 LEU B O 1
ATOM 2322 N N . THR B 1 45 ? 14.343 42.739 66.643 1.00 42.80 42 THR B N 1
ATOM 2323 C CA . THR B 1 45 ? 15.274 43.455 65.784 1.00 41.83 42 THR B CA 1
ATOM 2324 C C . THR B 1 45 ? 16.538 42.625 65.670 1.00 39.97 42 THR B C 1
ATOM 2325 O O . THR B 1 45 ? 17.063 42.132 66.671 1.00 39.93 42 THR B O 1
ATOM 2329 N N . ARG B 1 46 ? 17.012 42.472 64.441 1.00 38.54 43 ARG B N 1
ATOM 2330 C CA . ARG B 1 46 ? 18.245 41.760 64.163 1.00 39.68 43 ARG B CA 1
ATOM 2331 C C . ARG B 1 46 ? 19.405 42.737 64.021 1.00 40.27 43 ARG B C 1
ATOM 2332 O O . ARG B 1 46 ? 19.267 43.778 63.400 1.00 43.56 43 ARG B O 1
ATOM 2340 N N . LEU B 1 47 ? 20.546 42.397 64.602 1.00 41.39 44 LEU B N 1
ATOM 2341 C CA . LEU B 1 47 ? 21.717 43.256 64.537 1.00 42.22 44 LEU B CA 1
ATOM 2342 C C . LEU B 1 47 ? 22.689 42.728 63.507 1.00 44.96 44 LEU B C 1
ATOM 2343 O O . LEU B 1 47 ? 22.696 41.530 63.226 1.00 46.97 44 LEU B O 1
ATOM 2348 N N . PRO B 1 48 ? 23.489 43.623 62.903 1.00 49.50 45 PRO B N 1
ATOM 2349 C CA . PRO B 1 48 ? 24.548 43.194 61.978 1.00 49.40 45 PRO B CA 1
ATOM 2350 C C . PRO B 1 48 ? 25.507 42.188 62.609 1.00 53.92 45 PRO B C 1
ATOM 2351 O O . PRO B 1 48 ? 25.880 42.327 63.780 1.00 53.08 45 PRO B O 1
ATOM 2355 N N . SER B 1 49 ? 25.865 41.168 61.831 1.00 56.98 46 SER B N 1
ATOM 2356 C CA . SER B 1 49 ? 26.722 40.076 62.275 1.00 58.95 46 SER B CA 1
ATOM 2357 C C . SER B 1 49 ? 28.115 40.558 62.665 1.00 59.85 46 SER B C 1
ATOM 2358 O O . SER B 1 49 ? 28.712 41.368 61.960 1.00 59.83 46 SER B O 1
ATOM 2361 N N . SER B 1 60 ? 22.043 32.323 56.699 1.00 60.36 57 SER B N 1
ATOM 2362 C CA . SER B 1 60 ? 21.562 30.946 56.759 1.00 64.77 57 SER B CA 1
ATOM 2363 C C . SER B 1 60 ? 20.657 30.706 57.967 1.00 64.95 57 SER B C 1
ATOM 2364 O O . SER B 1 60 ? 20.994 31.076 59.097 1.00 68.28 57 SER B O 1
ATOM 2367 N N . MET B 1 61 ? 19.511 30.078 57.714 1.00 61.25 58 MET B N 1
ATOM 2368 C CA . MET B 1 61 ? 18.486 29.877 58.733 1.00 59.65 58 MET B CA 1
ATOM 2369 C C . MET B 1 61 ? 18.885 28.792 59.727 1.00 54.41 58 MET B C 1
ATOM 2370 O O . MET B 1 61 ? 19.168 27.652 59.342 1.00 52.74 58 MET B O 1
ATOM 2375 N N . SER B 1 62 ? 18.903 29.153 61.005 1.00 47.40 59 SER B N 1
ATOM 2376 C CA . SER B 1 62 ? 19.273 28.210 62.048 1.00 45.19 59 SER B CA 1
ATOM 2377 C C . SER B 1 62 ? 18.039 27.674 62.769 1.00 40.83 59 SER B C 1
ATOM 2378 O O . SER B 1 62 ? 17.195 28.459 63.241 1.00 37.00 59 SER B O 1
ATOM 2381 N N . THR B 1 63 ? 17.942 26.345 62.842 1.00 35.98 60 THR B N 1
ATOM 2382 C CA . THR B 1 63 ? 16.977 25.686 63.728 1.00 35.86 60 THR B CA 1
ATOM 2383 C C . THR B 1 63 ? 17.262 25.986 65.202 1.00 34.53 60 THR B C 1
ATOM 2384 O O . THR B 1 63 ? 16.365 26.381 65.941 1.00 35.71 60 THR B O 1
ATOM 2388 N N . HIS B 1 64 ? 18.510 25.828 65.619 1.00 33.30 61 HIS B N 1
ATOM 2389 C CA . HIS B 1 64 ? 18.899 26.158 66.977 1.00 33.16 61 HIS B CA 1
ATOM 2390 C C . HIS B 1 64 ? 18.434 27.564 67.355 1.00 33.54 61 HIS B C 1
ATOM 2391 O O . HIS B 1 64 ? 17.748 27.745 68.368 1.00 31.80 61 HIS B O 1
ATOM 2398 N N . GLY B 1 65 ? 18.785 28.547 66.519 1.00 33.57 62 GLY B N 1
ATOM 2399 C CA . GLY B 1 65 ? 18.526 29.962 66.811 1.00 31.00 62 GLY B CA 1
ATOM 2400 C C . GLY B 1 65 ? 17.053 30.297 66.846 1.00 31.48 62 GLY B C 1
ATOM 2401 O O . GLY B 1 65 ? 16.587 30.967 67.770 1.00 32.67 62 GLY B O 1
ATOM 2402 N N . THR B 1 66 ? 16.324 29.820 65.837 1.00 31.79 63 THR B N 1
ATOM 2403 C CA . THR B 1 66 ? 14.874 30.025 65.699 1.00 31.43 63 THR B CA 1
ATOM 2404 C C . THR B 1 66 ? 14.128 29.377 66.866 1.00 31.43 63 THR B C 1
ATOM 2405 O O . THR B 1 66 ? 13.171 29.944 67.383 1.00 31.40 63 THR B O 1
ATOM 2409 N N . HIS B 1 67 ? 14.590 28.194 67.281 1.00 33.07 64 HIS B N 1
ATOM 2410 C CA . HIS B 1 67 ? 13.969 27.421 68.362 1.00 31.42 64 HIS B CA 1
ATOM 2411 C C . HIS B 1 67 ? 14.211 28.116 69.696 1.00 30.55 64 HIS B C 1
ATOM 2412 O O . HIS B 1 67 ? 13.262 28.408 70.414 1.00 31.84 64 HIS B O 1
ATOM 2419 N N . VAL B 1 68 ? 15.469 28.439 69.989 1.00 29.81 65 VAL B N 1
ATOM 2420 C CA . VAL B 1 68 ? 15.828 29.200 71.193 1.00 28.58 65 VAL B CA 1
ATOM 2421 C C . VAL B 1 68 ? 15.008 30.486 71.300 1.00 30.25 65 VAL B C 1
ATOM 2422 O O . VAL B 1 68 ? 14.444 30.784 72.358 1.00 32.26 65 VAL B O 1
ATOM 2426 N N . ALA B 1 69 ? 14.932 31.238 70.197 1.00 31.08 66 ALA B N 1
ATOM 2427 C CA . ALA B 1 69 ? 14.208 32.501 70.177 1.00 29.91 66 ALA B CA 1
ATOM 2428 C C . ALA B 1 69 ? 12.727 32.303 70.407 1.00 29.88 66 ALA B C 1
ATOM 2429 O O . ALA B 1 69 ? 12.097 33.116 71.068 1.00 30.71 66 ALA B O 1
ATOM 2431 N N . SER B 1 70 ? 12.160 31.223 69.874 1.00 31.61 67 SER B N 1
ATOM 2432 C CA . SER B 1 70 ? 10.709 31.019 69.978 1.00 31.47 67 SER B CA 1
ATOM 2433 C C . SER B 1 70 ? 10.327 30.669 71.405 1.00 33.28 67 SER B C 1
ATOM 2434 O O . SER B 1 70 ? 9.242 30.995 71.842 1.00 35.68 67 SER B O 1
ATOM 2437 N N . ILE B 1 71 ? 11.223 30.011 72.133 1.00 33.63 68 ILE B N 1
ATOM 2438 C CA . ILE B 1 71 ? 10.979 29.682 73.540 1.00 34.24 68 ILE B CA 1
ATOM 2439 C C . ILE B 1 71 ? 10.744 30.952 74.382 1.00 36.10 68 ILE B C 1
ATOM 2440 O O . ILE B 1 71 ? 9.981 30.925 75.346 1.00 37.69 68 ILE B O 1
ATOM 2445 N N . ILE B 1 72 ? 11.393 32.056 74.007 1.00 35.50 69 ILE B N 1
ATOM 2446 C CA . ILE B 1 72 ? 11.257 33.320 74.722 1.00 36.33 69 ILE B CA 1
ATOM 2447 C C . ILE B 1 72 ? 10.121 34.184 74.140 1.00 39.09 69 ILE B C 1
ATOM 2448 O O . ILE B 1 72 ? 9.274 34.685 74.888 1.00 39.33 69 ILE B O 1
ATOM 2453 N N . PHE B 1 73 ? 10.104 34.352 72.815 1.00 38.58 70 PHE B N 1
ATOM 2454 C CA . PHE B 1 73 ? 9.248 35.362 72.169 1.00 35.80 70 PHE B CA 1
ATOM 2455 C C . PHE B 1 73 ? 8.009 34.804 71.452 1.00 35.45 70 PHE B C 1
ATOM 2456 O O . PHE B 1 73 ? 7.263 35.554 70.813 1.00 34.37 70 PHE B O 1
ATOM 2464 N N . GLY B 1 74 ? 7.801 33.493 71.545 1.00 33.99 71 GLY B N 1
ATOM 2465 C CA . GLY B 1 74 ? 6.667 32.851 70.879 1.00 35.93 71 GLY B CA 1
ATOM 2466 C C . GLY B 1 74 ? 5.372 33.471 71.369 1.00 35.02 71 GLY B C 1
ATOM 2467 O O . GLY B 1 74 ? 5.126 33.514 72.564 1.00 34.30 71 GLY B O 1
ATOM 2468 N N . GLN B 1 75 ? 4.576 33.980 70.439 1.00 35.22 72 GLN B N 1
ATOM 2469 C CA . GLN B 1 75 ? 3.365 34.714 70.778 1.00 38.46 72 GLN B CA 1
ATOM 2470 C C . GLN B 1 75 ? 2.293 33.744 71.238 1.00 39.28 72 GLN B C 1
ATOM 2471 O O . GLN B 1 75 ? 2.206 32.623 70.743 1.00 40.54 72 GLN B O 1
ATOM 2477 N N . HIS B 1 76 ? 1.493 34.168 72.202 1.00 41.71 73 HIS B N 1
ATOM 2478 C CA . HIS B 1 76 ? 0.449 33.302 72.732 1.00 48.22 73 HIS B CA 1
ATOM 2479 C C . HIS B 1 76 ? -0.667 33.209 71.706 1.00 52.09 73 HIS B C 1
ATOM 2480 O O . HIS B 1 76 ? -1.026 34.211 71.089 1.00 54.31 73 HIS B O 1
ATOM 2487 N N . ASP B 1 77 ? -1.176 31.998 71.501 1.00 54.72 74 ASP B N 1
ATOM 2488 C CA . ASP B 1 77 ? -2.075 31.690 70.384 1.00 61.58 74 ASP B CA 1
ATOM 2489 C C . ASP B 1 77 ? -1.328 31.116 69.179 1.00 58.78 74 ASP B C 1
ATOM 2490 O O . ASP B 1 77 ? -1.927 30.431 68.353 1.00 61.55 74 ASP B O 1
ATOM 2495 N N . SER B 1 78 ? -0.031 31.402 69.075 1.00 54.07 75 SER B N 1
ATOM 2496 C CA . SER B 1 78 ? 0.787 30.885 67.974 1.00 51.50 75 SER B CA 1
ATOM 2497 C C . SER B 1 78 ? 1.181 29.443 68.295 1.00 49.86 75 SER B C 1
ATOM 2498 O O . SER B 1 78 ? 0.904 28.972 69.393 1.00 52.21 75 SER B O 1
ATOM 2501 N N . PRO B 1 79 ? 1.834 28.737 67.353 1.00 47.94 76 PRO B N 1
ATOM 2502 C CA . PRO B 1 79 ? 2.202 27.351 67.665 1.00 46.84 76 PRO B CA 1
ATOM 2503 C C . PRO B 1 79 ? 3.161 27.151 68.866 1.00 44.36 76 PRO B C 1
ATOM 2504 O O . PRO B 1 79 ? 3.146 26.077 69.482 1.00 45.89 76 PRO B O 1
ATOM 2508 N N . VAL B 1 80 ? 3.953 28.167 69.211 1.00 38.82 77 VAL B N 1
ATOM 2509 C CA . VAL B 1 80 ? 4.850 28.087 70.368 1.00 34.97 77 VAL B CA 1
ATOM 2510 C C . VAL B 1 80 ? 4.443 29.106 71.427 1.00 36.31 77 VAL B C 1
ATOM 2511 O O . VAL B 1 80 ? 4.386 30.302 71.143 1.00 41.78 77 VAL B O 1
ATOM 2515 N N . THR B 1 81 ? 4.180 28.636 72.644 1.00 35.11 78 THR B N 1
ATOM 2516 C CA . THR B 1 81 ? 3.858 29.521 73.769 1.00 36.36 78 THR B CA 1
ATOM 2517 C C . THR B 1 81 ? 5.133 30.049 74.439 1.00 37.01 78 THR B C 1
ATOM 2518 O O . THR B 1 81 ? 5.707 29.381 75.296 1.00 36.00 78 THR B O 1
ATOM 2522 N N . GLY B 1 82 ? 5.576 31.240 74.053 1.00 35.72 79 GLY B N 1
ATOM 2523 C CA . GLY B 1 82 ? 6.807 31.798 74.619 1.00 36.71 79 GLY B CA 1
ATOM 2524 C C . GLY B 1 82 ? 6.702 32.256 76.070 1.00 37.77 79 GLY B C 1
ATOM 2525 O O . GLY B 1 82 ? 5.598 32.471 76.589 1.00 37.03 79 GLY B O 1
ATOM 2526 N N . ILE B 1 83 ? 7.852 32.415 76.727 1.00 35.72 80 ILE B N 1
ATOM 2527 C CA . ILE B 1 83 ? 7.859 32.808 78.133 1.00 36.06 80 ILE B CA 1
ATOM 2528 C C . ILE B 1 83 ? 7.565 34.300 78.300 1.00 36.15 80 ILE B C 1
ATOM 2529 O O . ILE B 1 83 ? 6.702 34.685 79.086 1.00 36.62 80 ILE B O 1
ATOM 2534 N N . ALA B 1 84 ? 8.273 35.121 77.535 1.00 35.49 81 ALA B N 1
ATOM 2535 C CA . ALA B 1 84 ? 8.178 36.562 77.633 1.00 35.55 81 ALA B CA 1
ATOM 2536 C C . ALA B 1 84 ? 7.796 37.183 76.274 1.00 36.02 81 ALA B C 1
ATOM 2537 O O . ALA B 1 84 ? 8.616 37.852 75.646 1.00 37.10 81 ALA B O 1
ATOM 2539 N N . PRO B 1 85 ? 6.547 36.975 75.821 1.00 36.43 82 PRO B N 1
ATOM 2540 C CA . PRO B 1 85 ? 6.224 37.354 74.439 1.00 38.45 82 PRO B CA 1
ATOM 2541 C C . PRO B 1 85 ? 6.140 38.860 74.162 1.00 41.44 82 PRO B C 1
ATOM 2542 O O . PRO B 1 85 ? 6.214 39.252 72.992 1.00 38.98 82 PRO B O 1
ATOM 2546 N N . GLN B 1 86 ? 6.011 39.676 75.221 1.00 44.39 83 GLN B N 1
ATOM 2547 C CA . GLN B 1 86 ? 5.810 41.131 75.100 1.00 45.77 83 GLN B CA 1
ATOM 2548 C C . GLN B 1 86 ? 7.077 41.970 75.332 1.00 46.13 83 GLN B C 1
ATOM 2549 O O . GLN B 1 86 ? 7.057 43.186 75.114 1.00 44.47 83 GLN B O 1
ATOM 2555 N N . CYS B 1 87 ? 8.165 41.331 75.769 1.00 44.32 84 CYS B N 1
ATOM 2556 C CA . CYS B 1 87 ? 9.478 41.999 75.858 1.00 45.88 84 CYS B CA 1
ATOM 2557 C C . CYS B 1 87 ? 10.079 42.258 74.476 1.00 44.04 84 CYS B C 1
ATOM 2558 O O . CYS B 1 87 ? 9.779 41.542 73.533 1.00 48.42 84 CYS B O 1
ATOM 2561 N N . ARG B 1 88 ? 10.930 43.275 74.364 1.00 44.75 85 ARG B N 1
ATOM 2562 C CA . ARG B 1 88 ? 11.740 43.497 73.163 1.00 45.06 85 ARG B CA 1
ATOM 2563 C C . ARG B 1 88 ? 12.800 42.409 73.017 1.00 44.66 85 ARG B C 1
ATOM 2564 O O . ARG B 1 88 ? 13.374 41.952 74.011 1.00 45.78 85 ARG B O 1
ATOM 2572 N N . GLY B 1 89 ? 13.073 42.003 71.782 1.00 42.08 86 GLY B N 1
ATOM 2573 C CA . GLY B 1 89 ? 14.153 41.065 71.527 1.00 39.60 86 GLY B CA 1
ATOM 2574 C C . GLY B 1 89 ? 15.186 41.550 70.523 1.00 40.59 86 GLY B C 1
ATOM 2575 O O . GLY B 1 89 ? 14.838 42.164 69.512 1.00 40.58 86 GLY B O 1
ATOM 2576 N N . LEU B 1 90 ? 16.455 41.259 70.802 1.00 38.25 87 LEU B N 1
ATOM 2577 C CA . LEU B 1 90 ? 17.542 41.467 69.851 1.00 38.41 87 LEU B CA 1
ATOM 2578 C C . LEU B 1 90 ? 18.101 40.148 69.337 1.00 38.00 87 LEU B C 1
ATOM 2579 O O . LEU B 1 90 ? 18.422 39.256 70.118 1.00 40.68 87 LEU B O 1
ATOM 2584 N N . ILE B 1 91 ? 18.234 40.028 68.021 1.00 36.89 88 ILE B N 1
ATOM 2585 C CA . ILE B 1 91 ? 18.838 38.847 67.418 1.00 35.77 88 ILE B CA 1
ATOM 2586 C C . ILE B 1 91 ? 20.287 39.190 67.062 1.00 36.44 88 ILE B C 1
ATOM 2587 O O . ILE B 1 91 ? 20.533 40.041 66.206 1.00 35.47 88 ILE B O 1
ATOM 2592 N N . VAL B 1 92 ? 21.246 38.532 67.706 1.00 36.05 89 VAL B N 1
ATOM 2593 C CA . VAL B 1 92 ? 22.653 38.827 67.446 1.00 36.63 89 VAL B CA 1
ATOM 2594 C C . VAL B 1 92 ? 23.422 37.574 67.028 1.00 37.97 89 VAL B C 1
ATOM 2595 O O . VAL B 1 92 ? 23.667 36.694 67.829 1.00 38.80 89 VAL B O 1
ATOM 2599 N N . PRO B 1 93 ? 23.799 37.485 65.757 1.00 41.65 90 PRO B N 1
ATOM 2600 C CA . PRO B 1 93 ? 24.498 36.296 65.251 1.00 44.37 90 PRO B CA 1
ATOM 2601 C C . PRO B 1 93 ? 25.862 36.103 65.909 1.00 44.31 90 PRO B C 1
ATOM 2602 O O . PRO B 1 93 ? 26.572 37.086 66.133 1.00 49.21 90 PRO B O 1
ATOM 2606 N N . VAL B 1 94 ? 26.218 34.860 66.227 1.00 41.62 91 VAL B N 1
ATOM 2607 C CA . VAL B 1 94 ? 27.511 34.556 66.862 1.00 40.79 91 VAL B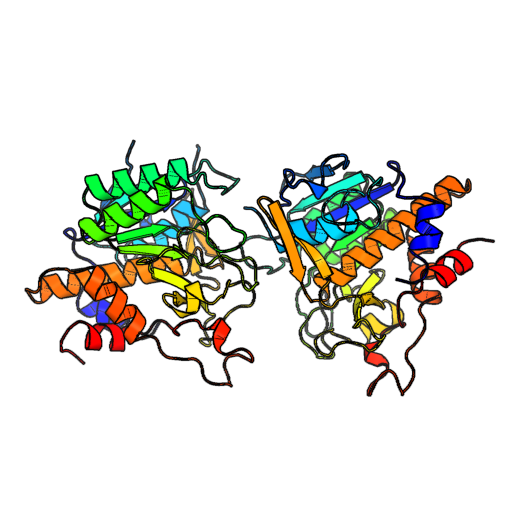 CA 1
ATOM 2608 C C . VAL B 1 94 ? 28.298 33.434 66.195 1.00 41.24 91 VAL B C 1
ATOM 2609 O O . VAL B 1 94 ? 29.492 33.300 66.445 1.00 45.41 91 VAL B O 1
ATOM 2613 N N . PHE B 1 95 ? 27.638 32.620 65.377 1.00 38.87 92 PHE B N 1
ATOM 2614 C CA . PHE B 1 95 ? 28.291 31.454 64.798 1.00 40.09 92 PHE B CA 1
ATOM 2615 C C . PHE B 1 95 ? 28.940 31.761 63.454 1.00 43.18 92 PHE B C 1
ATOM 2616 O O . PHE B 1 95 ? 28.401 32.503 62.634 1.00 43.97 92 PHE B O 1
ATOM 2624 N N . ALA B 1 96 ? 30.109 31.177 63.240 1.00 45.69 93 ALA B N 1
ATOM 2625 C CA . ALA B 1 96 ? 30.893 31.457 62.054 1.00 46.98 93 ALA B CA 1
ATOM 2626 C C . ALA B 1 96 ? 30.438 30.606 60.860 1.00 48.25 93 ALA B C 1
ATOM 2627 O O . ALA B 1 96 ? 30.549 31.033 59.712 1.00 49.84 93 ALA B O 1
ATOM 2629 N N . ASP B 1 97 ? 29.924 29.408 61.137 1.00 46.95 94 ASP B N 1
ATOM 2630 C CA . ASP B 1 97 ? 29.484 28.488 60.090 1.00 45.15 94 ASP B CA 1
ATOM 2631 C C . ASP B 1 97 ? 28.304 27.636 60.567 1.00 44.14 94 ASP B C 1
ATOM 2632 O O . ASP B 1 97 ? 27.664 27.969 61.556 1.00 45.21 94 ASP B O 1
ATOM 2637 N N . GLU B 1 98 ? 28.045 26.523 59.888 1.00 42.55 95 GLU B N 1
ATOM 2638 C CA . GLU B 1 98 ? 26.819 25.750 60.096 1.00 42.80 95 GLU B CA 1
ATOM 2639 C C . GLU B 1 98 ? 26.877 24.849 61.345 1.00 44.22 95 GLU B C 1
ATOM 2640 O O . GLU B 1 98 ? 25.851 24.344 61.807 1.00 42.79 95 GLU B O 1
ATOM 2646 N N . SER B 1 99 ? 28.072 24.646 61.889 1.00 43.40 96 SER B N 1
ATOM 2647 C CA . SER B 1 99 ? 28.198 24.014 63.194 1.00 44.72 96 SER B CA 1
ATOM 2648 C C . SER B 1 99 ? 27.826 24.999 64.295 1.00 45.66 96 SER B C 1
ATOM 2649 O O . SER B 1 99 ? 27.580 26.180 64.050 1.00 44.62 96 SER B O 1
ATOM 2652 N N . LEU B 1 100 ? 27.765 24.518 65.521 1.00 51.38 97 LEU B N 1
ATOM 2653 C CA . LEU B 1 100 ? 27.510 25.428 66.628 1.00 54.19 97 LEU B CA 1
ATOM 2654 C C . LEU B 1 100 ? 28.799 25.699 67.420 1.00 57.48 97 LEU B C 1
ATOM 2655 O O . LEU B 1 100 ? 28.772 25.901 68.637 1.00 57.99 97 LEU B O 1
ATOM 2660 N N . LYS B 1 101 ? 29.925 25.705 66.702 1.00 59.16 98 LYS B N 1
ATOM 2661 C CA . LYS B 1 101 ? 31.232 25.995 67.286 1.00 60.34 98 LYS B CA 1
ATOM 2662 C C . LYS B 1 101 ? 31.323 27.494 67.557 1.00 56.73 98 LYS B C 1
ATOM 2663 O O . LYS B 1 101 ? 31.077 28.322 66.677 1.00 54.95 98 LYS B O 1
ATOM 2669 N N . LEU B 1 102 ? 31.660 27.823 68.796 1.00 56.56 99 LEU B N 1
ATOM 2670 C CA . LEU B 1 102 ? 31.660 29.194 69.280 1.00 55.98 99 LEU B CA 1
ATOM 2671 C C . LEU B 1 102 ? 33.078 29.751 69.339 1.00 56.71 99 LEU B C 1
ATOM 2672 O O . LEU B 1 102 ? 33.945 29.186 70.012 1.00 62.83 99 LEU B O 1
ATOM 2677 N N . SER B 1 103 ? 33.312 30.844 68.618 1.00 56.31 100 SER B N 1
ATOM 2678 C CA . SER B 1 103 ? 34.538 31.621 68.768 1.00 54.89 100 SER B CA 1
ATOM 2679 C C . SER B 1 103 ? 34.430 32.570 69.968 1.00 54.62 100 SER B C 1
ATOM 2680 O O . SER B 1 103 ? 33.476 33.350 70.088 1.00 54.67 100 SER B O 1
ATOM 2683 N N . GLN B 1 104 ? 35.420 32.460 70.851 1.00 55.79 101 GLN B N 1
ATOM 2684 C CA . GLN B 1 104 ? 35.618 33.307 72.032 1.00 54.00 101 GLN B CA 1
ATOM 2685 C C . GLN B 1 104 ? 35.473 34.780 71.667 1.00 51.85 101 GLN B C 1
ATOM 2686 O O . GLN B 1 104 ? 34.736 35.526 72.308 1.00 50.94 101 GLN B O 1
ATOM 2692 N N . LEU B 1 105 ? 36.187 35.169 70.613 1.00 51.67 102 LEU B N 1
ATOM 2693 C CA . LEU B 1 105 ? 36.270 36.546 70.149 1.00 53.38 102 LEU B CA 1
ATOM 2694 C C . LEU B 1 105 ? 34.938 37.072 69.613 1.00 54.45 102 LEU B C 1
ATOM 2695 O O . LEU B 1 105 ? 34.490 38.152 70.020 1.00 53.75 102 LEU B O 1
ATOM 2700 N N . ASP B 1 106 ? 34.314 36.307 68.710 1.00 51.51 103 ASP B N 1
ATOM 2701 C CA . ASP B 1 106 ? 33.017 36.683 68.133 1.00 50.09 103 ASP B CA 1
ATOM 2702 C C . ASP B 1 106 ? 31.941 36.860 69.201 1.00 46.58 103 ASP B C 1
ATOM 2703 O O . ASP B 1 106 ? 31.189 37.845 69.180 1.00 44.46 103 ASP B O 1
ATOM 2708 N N . LEU B 1 107 ? 31.887 35.920 70.141 1.00 41.77 104 LEU B N 1
ATOM 2709 C CA . LEU B 1 107 ? 30.974 36.028 71.262 1.00 40.20 104 LEU B CA 1
ATOM 2710 C C . LEU B 1 107 ? 31.195 37.338 71.995 1.00 42.77 104 LEU B C 1
ATOM 2711 O O . LEU B 1 107 ? 30.222 38.027 72.357 1.00 42.04 104 LEU B O 1
ATOM 2716 N N . SER B 1 108 ? 32.468 37.695 72.187 1.00 42.15 105 SER B N 1
ATOM 2717 C CA . SER B 1 108 ? 32.794 38.901 72.933 1.00 44.29 105 SER B CA 1
ATOM 2718 C C . SER B 1 108 ? 32.248 40.132 72.209 1.00 43.64 105 SER B C 1
ATOM 2719 O O . SER B 1 108 ? 31.661 41.007 72.846 1.00 44.78 105 SER B O 1
ATOM 2722 N N . ARG B 1 109 ? 32.418 40.181 70.886 1.00 44.14 106 ARG B N 1
ATOM 2723 C CA . ARG B 1 109 ? 31.894 41.294 70.078 1.00 44.63 106 ARG B CA 1
ATOM 2724 C C . ARG B 1 109 ? 30.370 41.381 70.132 1.00 43.86 106 ARG B C 1
ATOM 2725 O O . ARG B 1 109 ? 29.813 42.478 70.229 1.00 42.95 106 ARG B O 1
ATOM 2733 N N . ALA B 1 110 ? 29.705 40.226 70.068 1.00 42.38 107 ALA B N 1
ATOM 2734 C CA . ALA B 1 110 ? 28.244 40.176 70.110 1.00 43.95 107 ALA B CA 1
ATOM 2735 C C . ALA B 1 110 ? 27.686 40.655 71.454 1.00 44.67 107 ALA B C 1
ATOM 2736 O O . ALA B 1 110 ? 26.687 41.378 71.475 1.00 44.06 107 ALA B O 1
ATOM 2738 N N . ILE B 1 111 ? 28.331 40.271 72.563 1.00 47.40 108 ILE B N 1
ATOM 2739 C CA . ILE B 1 111 ? 27.908 40.730 73.908 1.00 46.83 108 ILE B CA 1
ATOM 2740 C C . ILE B 1 111 ? 27.950 42.258 74.014 1.00 47.36 108 ILE B C 1
ATOM 2741 O O . ILE B 1 111 ? 26.965 42.889 74.418 1.00 46.45 108 ILE B O 1
ATOM 2746 N N . GLU B 1 112 ? 29.082 42.845 73.632 1.00 47.78 109 GLU B N 1
ATOM 2747 C CA . GLU B 1 112 ? 29.213 44.303 73.574 1.00 51.11 109 GLU B CA 1
ATOM 2748 C C . GLU B 1 112 ? 28.080 44.949 72.758 1.00 50.53 109 GLU B C 1
ATOM 2749 O O . GLU B 1 112 ? 27.411 45.874 73.226 1.00 56.91 109 GLU B O 1
ATOM 2755 N N . GLN B 1 113 ? 27.858 44.432 71.556 1.00 47.75 110 GLN B N 1
ATOM 2756 C CA . GLN B 1 113 ? 26.793 44.889 70.671 1.00 45.22 110 GLN B CA 1
ATOM 2757 C C . GLN B 1 113 ? 25.429 44.880 71.376 1.00 44.64 110 GLN B C 1
ATOM 2758 O O . GLN B 1 113 ? 24.648 45.821 71.247 1.00 44.55 110 GLN B O 1
ATOM 2764 N N . ALA B 1 114 ? 25.159 43.821 72.136 1.00 42.51 111 ALA B N 1
ATOM 2765 C CA . ALA B 1 114 ? 23.905 43.689 72.860 1.00 41.53 111 ALA B CA 1
ATOM 2766 C C . ALA B 1 114 ? 23.785 44.699 73.996 1.00 44.17 111 ALA B C 1
ATOM 2767 O O . ALA B 1 114 ? 22.699 45.236 74.251 1.00 45.57 111 ALA B O 1
ATOM 2769 N N . VAL B 1 115 ? 24.898 44.960 74.680 1.00 45.46 112 VAL B N 1
ATOM 2770 C CA . VAL B 1 115 ? 24.909 45.916 75.789 1.00 45.50 112 VAL B CA 1
ATOM 2771 C C . VAL B 1 115 ? 24.675 47.314 75.236 1.00 47.42 112 VAL B C 1
ATOM 2772 O O . VAL B 1 115 ? 23.801 48.040 75.713 1.00 46.75 112 VAL B O 1
ATOM 2776 N N . ASN B 1 116 ? 25.436 47.668 74.200 1.00 48.73 113 ASN B N 1
ATOM 2777 C CA . ASN B 1 116 ? 25.292 48.967 73.539 1.00 50.48 113 ASN B CA 1
ATOM 2778 C C . ASN B 1 116 ? 23.907 49.209 72.952 1.00 50.71 113 ASN B C 1
ATOM 2779 O O . ASN B 1 116 ? 23.459 50.343 72.865 1.00 52.31 113 ASN B O 1
ATOM 2784 N N . ASN B 1 117 ? 23.224 48.144 72.553 1.00 49.85 114 ASN B N 1
ATOM 2785 C CA . ASN B 1 117 ? 21.914 48.306 71.946 1.00 48.46 114 ASN B CA 1
ATOM 2786 C C . ASN B 1 117 ? 20.764 48.225 72.949 1.00 48.62 114 ASN B C 1
ATOM 2787 O O . ASN B 1 117 ? 19.595 48.282 72.570 1.00 49.05 114 ASN B O 1
ATOM 2792 N N . GLY B 1 118 ? 21.110 48.092 74.230 1.00 47.60 115 GLY B N 1
ATOM 2793 C CA . GLY B 1 118 ? 20.148 48.216 75.318 1.00 43.82 115 GLY B CA 1
ATOM 2794 C C . GLY B 1 118 ? 19.612 46.927 75.911 1.00 44.34 115 GLY B C 1
ATOM 2795 O O . GLY B 1 118 ? 18.501 46.905 76.446 1.00 47.11 115 GLY B O 1
ATOM 2796 N N . ALA B 1 119 ? 20.384 45.851 75.839 1.00 44.36 116 ALA B N 1
ATOM 2797 C CA . ALA B 1 119 ? 19.912 44.573 76.370 1.00 47.17 116 ALA B CA 1
ATOM 2798 C C . ALA B 1 119 ? 20.017 44.501 77.889 1.00 46.47 116 ALA B C 1
ATOM 2799 O O . ALA B 1 119 ? 21.031 44.881 78.470 1.00 47.10 116 ALA B O 1
ATOM 2801 N N . ASN B 1 120 ? 18.952 44.012 78.515 1.00 46.13 117 ASN B N 1
ATOM 2802 C CA . ASN B 1 120 ? 18.911 43.793 79.962 1.00 47.45 117 ASN B CA 1
ATOM 2803 C C . ASN B 1 120 ? 19.353 42.377 80.318 1.00 46.56 117 ASN B C 1
ATOM 2804 O O . ASN B 1 120 ? 20.035 42.160 81.322 1.00 46.75 117 ASN B O 1
ATOM 2809 N N . ILE B 1 121 ? 18.965 41.426 79.469 1.00 44.70 118 ILE B N 1
ATOM 2810 C CA . ILE B 1 121 ? 19.368 40.031 79.589 1.00 41.30 118 ILE B CA 1
ATOM 2811 C C . ILE B 1 121 ? 19.995 39.558 78.287 1.00 41.00 118 ILE B C 1
ATOM 2812 O O . ILE B 1 121 ? 19.512 39.875 77.201 1.00 43.25 118 ILE B O 1
ATOM 2817 N N . ILE B 1 122 ? 21.075 38.800 78.407 1.00 38.69 119 ILE B N 1
ATOM 2818 C CA . ILE B 1 122 ? 21.735 38.218 77.259 1.00 36.15 119 ILE B CA 1
ATOM 2819 C C . ILE B 1 122 ? 21.706 36.700 77.372 1.00 36.59 119 ILE B C 1
ATOM 2820 O O . ILE B 1 122 ? 22.288 36.119 78.301 1.00 37.25 119 ILE B O 1
ATOM 2825 N N . ASN B 1 123 ? 21.013 36.072 76.423 1.00 35.22 120 ASN B N 1
ATOM 2826 C CA . ASN B 1 123 ? 20.887 34.625 76.367 1.00 32.60 120 ASN B CA 1
ATOM 2827 C C . ASN B 1 123 ? 21.943 34.033 75.450 1.00 33.31 120 ASN B C 1
ATOM 2828 O O . ASN B 1 123 ? 21.944 34.310 74.255 1.00 32.58 120 ASN B O 1
ATOM 2833 N N . VAL B 1 124 ? 22.838 33.223 76.019 1.00 34.20 121 VAL B N 1
ATOM 2834 C CA . VAL B 1 124 ? 23.864 32.513 75.250 1.00 35.12 121 VAL B CA 1
ATOM 2835 C C . VAL B 1 124 ? 23.678 31.001 75.372 1.00 39.52 121 VAL B C 1
ATOM 2836 O O . VAL B 1 124 ? 24.166 30.374 76.323 1.00 41.02 121 VAL B O 1
ATOM 2840 N N . SER B 1 125 ? 22.974 30.418 74.403 1.00 41.54 122 SER B N 1
ATOM 2841 C CA . SER B 1 125 ? 22.684 28.993 74.416 1.00 40.23 122 SER B CA 1
ATOM 2842 C C . SER B 1 125 ? 23.786 28.254 73.687 1.00 44.34 122 SER B C 1
ATOM 2843 O O . SER B 1 125 ? 23.532 27.428 72.793 1.00 47.80 122 SER B O 1
ATOM 2846 N N . ALA B 1 126 ? 25.018 28.559 74.084 1.00 43.13 123 ALA B N 1
ATOM 2847 C CA . ALA B 1 126 ? 26.218 28.005 73.469 1.00 44.88 123 ALA B CA 1
ATOM 2848 C C . ALA B 1 126 ? 27.366 28.080 74.465 1.00 46.20 123 ALA B C 1
ATOM 2849 O O . ALA B 1 126 ? 27.299 28.821 75.447 1.00 48.86 123 ALA B O 1
ATOM 2851 N N . GLY B 1 127 ? 28.416 27.313 74.206 1.00 46.97 124 GLY B N 1
ATOM 2852 C CA . GLY B 1 127 ? 29.628 27.369 75.006 1.00 48.07 124 GLY B CA 1
ATOM 2853 C C . GLY B 1 127 ? 30.820 26.786 74.282 1.00 46.95 124 GLY B C 1
ATOM 2854 O O . GLY B 1 127 ? 30.669 26.105 73.279 1.00 48.18 124 GLY B O 1
ATOM 2855 N N . GLN B 1 128 ? 32.012 27.067 74.789 1.00 48.32 125 GLN B N 1
ATOM 2856 C CA . GLN B 1 128 ? 33.226 26.424 74.298 1.00 51.57 125 GLN B CA 1
ATOM 2857 C C . GLN B 1 128 ? 33.877 25.661 75.457 1.00 52.61 125 GLN B C 1
ATOM 2858 O O . GLN B 1 128 ? 34.046 26.209 76.552 1.00 51.71 125 GLN B O 1
ATOM 2864 N N . LEU B 1 129 ? 34.208 24.394 75.224 1.00 53.93 126 LEU B N 1
ATOM 2865 C CA . LEU B 1 129 ? 34.806 23.564 76.264 1.00 59.86 126 LEU B CA 1
ATOM 2866 C C . LEU B 1 129 ? 36.197 24.089 76.640 1.00 65.71 126 LEU B C 1
ATOM 2867 O O . LEU B 1 129 ? 37.010 24.389 75.763 1.00 64.28 126 LEU B O 1
ATOM 2872 N N . THR B 1 130 ? 36.429 24.242 77.946 1.00 69.29 127 THR B N 1
ATOM 2873 C CA . THR B 1 130 ? 37.736 24.630 78.495 1.00 73.69 127 THR B CA 1
ATOM 2874 C C . THR B 1 130 ? 38.098 23.707 79.659 1.00 80.06 127 THR B C 1
ATOM 2875 O O . THR B 1 130 ? 37.215 23.244 80.390 1.00 81.22 127 THR B O 1
ATOM 2879 N N . ASP B 1 131 ? 39.393 23.445 79.832 1.00 87.34 128 ASP B N 1
ATOM 2880 C CA . ASP B 1 131 ? 39.861 22.450 80.813 1.00 94.03 128 ASP B CA 1
ATOM 2881 C C . ASP B 1 131 ? 39.789 22.890 82.279 1.00 96.14 128 ASP B C 1
ATOM 2882 O O . ASP B 1 131 ? 39.584 22.056 83.166 1.00 99.45 128 ASP B O 1
ATOM 2887 N N . ALA B 1 132 ? 39.954 24.189 82.528 1.00 93.96 129 ALA B N 1
ATOM 2888 C CA . ALA B 1 132 ? 39.884 24.727 83.890 1.00 91.41 129 ALA B CA 1
ATOM 2889 C C . ALA B 1 132 ? 38.824 25.819 84.049 1.00 88.64 129 ALA B C 1
ATOM 2890 O O . ALA B 1 132 ? 38.577 26.288 85.159 1.00 86.57 129 ALA B O 1
ATOM 2892 N N . GLY B 1 133 ? 38.203 26.217 82.939 1.00 88.68 130 GLY B N 1
ATOM 2893 C CA . GLY B 1 133 ? 37.106 27.195 82.961 1.00 86.73 130 GLY B CA 1
ATOM 2894 C C . GLY B 1 133 ? 37.511 28.620 82.634 1.00 81.36 130 GLY B C 1
ATOM 2895 O O . GLY B 1 133 ? 36.788 29.565 82.949 1.00 78.11 130 GLY B O 1
ATOM 2896 N N . GLU B 1 134 ? 38.664 28.767 81.989 1.00 83.76 131 GLU B N 1
ATOM 2897 C CA . GLU B 1 134 ? 39.271 30.072 81.736 1.00 86.86 131 GLU B CA 1
ATOM 2898 C C . GLU B 1 134 ? 38.904 30.627 80.365 1.00 86.61 131 GLU B C 1
ATOM 2899 O O . GLU B 1 134 ? 38.739 29.879 79.396 1.00 88.11 131 GLU B O 1
ATOM 2905 N N . ALA B 1 135 ? 38.792 31.947 80.295 1.00 82.49 132 ALA B N 1
ATOM 2906 C CA . ALA B 1 135 ? 38.362 32.619 79.084 1.00 78.80 132 ALA B CA 1
ATOM 2907 C C . ALA B 1 135 ? 39.509 33.315 78.364 1.00 77.45 132 ALA B C 1
ATOM 2908 O O . ALA B 1 135 ? 40.588 33.496 78.916 1.00 78.70 132 ALA B O 1
ATOM 2910 N N . ASP B 1 136 ? 39.255 33.686 77.113 1.00 78.74 133 ASP B N 1
ATOM 2911 C CA . ASP B 1 136 ? 40.034 34.690 76.418 1.00 72.99 133 ASP B CA 1
ATOM 2912 C C . ASP B 1 136 ? 39.807 36.014 77.149 1.00 70.67 133 ASP B C 1
ATOM 2913 O O . ASP B 1 136 ? 38.753 36.225 77.751 1.00 69.14 133 ASP B O 1
ATOM 2918 N N . THR B 1 137 ? 40.788 36.908 77.094 1.00 70.22 134 THR B N 1
ATOM 2919 C CA . THR B 1 137 ? 40.703 38.184 77.810 1.00 66.30 134 THR B CA 1
ATOM 2920 C C . THR B 1 137 ? 39.617 39.142 77.282 1.00 63.43 134 THR B C 1
ATOM 2921 O O . THR B 1 137 ? 38.983 39.850 78.065 1.00 63.46 134 THR B O 1
ATOM 2925 N N . TRP B 1 138 ? 39.397 39.161 75.969 1.00 63.85 135 TRP B N 1
ATOM 2926 C CA . TRP B 1 138 ? 38.340 40.000 75.391 1.00 62.38 135 TRP B CA 1
ATOM 2927 C C . TRP B 1 138 ? 36.936 39.594 75.866 1.00 59.33 135 TRP B C 1
ATOM 2928 O O . TRP B 1 138 ? 36.055 40.447 76.049 1.00 57.01 135 TRP B O 1
ATOM 2939 N N . LEU B 1 139 ? 36.745 38.299 76.093 1.00 54.49 136 LEU B N 1
ATOM 2940 C CA . LEU B 1 139 ? 35.464 37.793 76.575 1.00 55.91 136 LEU B CA 1
ATOM 2941 C C . LEU B 1 139 ? 35.253 38.063 78.076 1.00 57.51 136 LEU B C 1
ATOM 2942 O O . LEU B 1 139 ? 34.118 38.287 78.530 1.00 56.63 136 LEU B O 1
ATOM 2947 N N . GLU B 1 140 ? 36.347 38.063 78.836 1.00 60.87 137 GLU B N 1
ATOM 2948 C CA . GLU B 1 140 ? 36.319 38.525 80.228 1.00 62.66 137 GLU B CA 1
ATOM 2949 C C . GLU B 1 140 ? 35.910 39.996 80.296 1.00 60.46 137 GLU B C 1
ATOM 2950 O O . GLU B 1 140 ? 35.035 40.369 81.079 1.00 57.59 137 GLU B O 1
ATOM 2956 N N . LYS B 1 141 ? 36.526 40.818 79.450 1.00 59.19 138 LYS B N 1
ATOM 2957 C CA . LYS B 1 141 ? 36.154 42.226 79.335 1.00 62.58 138 LYS B CA 1
ATOM 2958 C C . LYS B 1 141 ? 34.698 42.410 78.910 1.00 61.14 138 LYS B C 1
ATOM 2959 O O . LYS B 1 141 ? 34.063 43.402 79.275 1.00 63.08 138 LYS B O 1
ATOM 2965 N N . ALA B 1 142 ? 34.169 41.455 78.147 1.00 57.08 139 ALA B N 1
ATOM 2966 C CA . ALA B 1 142 ? 32.770 41.511 77.734 1.00 53.27 139 ALA B CA 1
ATOM 2967 C C . ALA B 1 142 ? 31.838 41.258 78.916 1.00 52.37 139 ALA B C 1
ATOM 2968 O O . ALA B 1 142 ? 30.783 41.889 79.015 1.00 46.71 139 ALA B O 1
ATOM 2970 N N . ILE B 1 143 ? 32.230 40.341 79.806 1.00 51.96 140 ILE B N 1
ATOM 2971 C CA . ILE B 1 143 ? 31.458 40.062 81.023 1.00 53.79 140 ILE B CA 1
ATOM 2972 C C . ILE B 1 143 ? 31.494 41.252 81.990 1.00 56.97 140 ILE B C 1
ATOM 2973 O O . ILE B 1 143 ? 30.489 41.564 82.637 1.00 56.06 140 ILE B O 1
ATOM 2978 N N . GLN B 1 144 ? 32.651 41.911 82.074 1.00 61.59 141 GLN B N 1
ATOM 2979 C CA . GLN B 1 144 ? 32.830 43.110 82.904 1.00 62.51 141 GLN B CA 1
ATOM 2980 C C . GLN B 1 144 ? 31.914 44.248 82.469 1.00 61.07 141 GLN B C 1
ATOM 2981 O O . GLN B 1 144 ? 31.309 44.914 83.314 1.00 61.00 141 GLN B O 1
ATOM 2987 N N . LEU B 1 145 ? 31.822 44.465 81.155 1.00 57.07 142 LEU B N 1
ATOM 2988 C CA . LEU B 1 145 ? 30.912 45.458 80.584 1.00 57.23 142 LEU B CA 1
ATOM 2989 C C . LEU B 1 145 ? 29.455 45.209 81.000 1.00 58.17 142 LEU B C 1
ATOM 2990 O O . LEU B 1 145 ? 28.700 46.149 81.285 1.00 60.27 142 LEU B O 1
ATOM 2995 N N . CYS B 1 146 ? 29.072 43.939 81.045 1.00 57.46 143 CYS B N 1
ATOM 2996 C CA . CYS B 1 146 ? 27.755 43.555 81.533 1.00 57.97 143 CYS B CA 1
ATOM 2997 C C . CYS B 1 146 ? 27.596 43.896 82.992 1.00 58.16 143 CYS B C 1
ATOM 2998 O O . CYS B 1 146 ? 26.565 44.433 83.386 1.00 62.01 143 CYS B O 1
ATOM 3001 N N . GLN B 1 147 ? 28.621 43.581 83.784 1.00 62.92 144 GLN B N 1
ATOM 3002 C CA . GLN B 1 147 ? 28.657 43.928 85.207 1.00 66.20 144 GLN B CA 1
ATOM 3003 C C . GLN B 1 147 ? 28.455 45.432 85.374 1.00 62.75 144 GLN B C 1
ATOM 3004 O O . GLN B 1 147 ? 27.561 45.852 86.103 1.00 63.03 144 GLN B O 1
ATOM 3010 N N . GLU B 1 148 ? 29.254 46.223 84.654 1.00 59.11 145 GLU B N 1
ATOM 3011 C CA . GLU B 1 148 ? 29.195 47.686 84.707 1.00 59.89 145 GLU B CA 1
ATOM 3012 C C . GLU B 1 148 ? 27.837 48.272 84.317 1.00 61.41 145 GLU B C 1
ATOM 3013 O O . GLU B 1 148 ? 27.446 49.316 84.835 1.00 61.36 145 GLU B O 1
ATOM 3019 N N . ASN B 1 149 ? 27.120 47.613 83.408 1.00 58.72 146 ASN B N 1
ATOM 3020 C CA . ASN B 1 149 ? 25.823 48.122 82.972 1.00 53.91 146 ASN B CA 1
ATOM 3021 C C . ASN B 1 149 ? 24.628 47.356 83.540 1.00 53.92 146 ASN B C 1
ATOM 3022 O O . ASN B 1 149 ? 23.482 47.561 83.106 1.00 51.54 146 ASN B O 1
ATOM 3027 N N . ASN B 1 150 ? 24.901 46.492 84.521 1.00 53.71 147 ASN B N 1
ATOM 3028 C CA . ASN B 1 150 ? 23.866 45.677 85.163 1.00 55.46 147 ASN B CA 1
ATOM 3029 C C . ASN B 1 150 ? 23.039 44.908 84.115 1.00 55.62 147 ASN B C 1
ATOM 3030 O O . ASN B 1 150 ? 21.815 45.081 84.003 1.00 53.87 147 ASN B O 1
ATOM 3035 N N . VAL B 1 151 ? 23.748 44.085 83.336 1.00 52.63 148 VAL B N 1
ATOM 3036 C CA . VAL B 1 151 ? 23.191 43.318 82.225 1.00 49.11 148 VAL B CA 1
ATOM 3037 C C . VAL B 1 151 ? 23.397 41.847 82.538 1.00 46.28 148 VAL B C 1
ATOM 3038 O O . VAL B 1 151 ? 24.532 41.392 82.640 1.00 46.02 148 VAL B O 1
ATOM 3042 N N . LEU B 1 152 ? 22.308 41.104 82.680 1.00 44.57 149 LEU B N 1
ATOM 3043 C CA . LEU B 1 152 ? 22.392 39.701 83.092 1.00 42.57 149 LEU B CA 1
ATOM 3044 C C . LEU B 1 152 ? 22.671 38.729 81.922 1.00 43.58 149 LEU B C 1
ATOM 3045 O O . LEU B 1 152 ? 21.850 38.573 81.019 1.00 43.99 149 LEU B O 1
ATOM 3050 N N . LEU B 1 153 ? 23.828 38.075 81.955 1.00 41.58 150 LEU B N 1
ATOM 3051 C CA . LEU B 1 153 ? 24.165 37.073 80.961 1.00 39.91 150 LEU B CA 1
ATOM 3052 C C . LEU B 1 153 ? 23.773 35.687 81.474 1.00 41.82 150 LEU B C 1
ATOM 3053 O O . LEU B 1 153 ? 24.048 35.343 82.625 1.00 43.52 150 LEU B O 1
ATOM 3058 N N . ILE B 1 154 ? 23.114 34.906 80.616 1.00 41.02 151 ILE B N 1
ATOM 3059 C CA . ILE B 1 154 ? 22.621 33.570 80.973 1.00 39.06 151 ILE B CA 1
ATOM 3060 C C . ILE B 1 154 ? 23.111 32.565 79.920 1.00 39.70 151 ILE B C 1
ATOM 3061 O O . ILE B 1 154 ? 22.934 32.776 78.716 1.00 41.72 151 ILE B O 1
ATOM 3066 N N . ALA B 1 155 ? 23.751 31.491 80.370 1.00 38.07 152 ALA B N 1
ATOM 3067 C CA . ALA B 1 155 ? 24.469 30.607 79.460 1.00 39.24 152 ALA B CA 1
ATOM 3068 C C . ALA B 1 155 ? 24.333 29.138 79.827 1.00 41.97 152 ALA B C 1
ATOM 3069 O O . ALA B 1 155 ? 24.235 28.796 81.011 1.00 43.54 152 ALA B O 1
ATOM 3071 N N . ALA B 1 156 ? 24.326 28.285 78.797 1.00 41.66 153 ALA B N 1
ATOM 3072 C CA . ALA B 1 156 ? 24.182 26.830 78.944 1.00 41.61 153 ALA B CA 1
ATOM 3073 C C . ALA B 1 156 ? 25.481 26.186 79.435 1.00 42.52 153 ALA B C 1
ATOM 3074 O O . ALA B 1 156 ? 26.583 26.593 79.029 1.00 41.56 153 ALA B O 1
ATOM 3076 N N . THR B 1 157 ? 25.348 25.169 80.288 1.00 39.98 154 THR B N 1
ATOM 3077 C CA . THR B 1 157 ? 26.511 24.510 80.872 1.00 40.10 154 THR B CA 1
ATOM 3078 C C . THR B 1 157 ? 27.176 23.563 79.896 1.00 43.92 154 THR B C 1
ATOM 3079 O O . THR B 1 157 ? 28.372 23.302 80.008 1.00 47.64 154 THR B O 1
ATOM 3083 N N . GLY B 1 158 ? 26.403 23.056 78.938 1.00 45.17 155 GLY B N 1
ATOM 3084 C CA . GLY B 1 158 ? 26.934 22.154 77.922 1.00 45.00 155 GLY B CA 1
ATOM 3085 C C . GLY B 1 158 ? 26.343 20.768 78.045 1.00 47.27 155 GLY B C 1
ATOM 3086 O O . GLY B 1 158 ? 25.699 20.445 79.044 1.00 44.97 155 GLY B O 1
ATOM 3087 N N . ASN B 1 159 ? 26.576 19.941 77.029 1.00 51.10 156 ASN B N 1
ATOM 3088 C CA . ASN B 1 159 ? 25.881 18.656 76.912 1.00 53.55 156 ASN B CA 1
ATOM 3089 C C . ASN B 1 159 ? 26.815 17.403 76.984 1.00 53.95 156 ASN B C 1
ATOM 3090 O O . ASN B 1 159 ? 26.453 16.315 76.545 1.00 54.96 156 ASN B O 1
ATOM 3095 N N . ASP B 1 160 ? 27.997 17.560 77.583 1.00 54.53 157 ASP B N 1
ATOM 3096 C CA . ASP B 1 160 ? 29.033 16.503 77.588 1.00 56.26 157 ASP B CA 1
ATOM 3097 C C . ASP B 1 160 ? 28.835 15.400 78.632 1.00 55.59 157 ASP B C 1
ATOM 3098 O O . ASP B 1 160 ? 29.483 14.359 78.557 1.00 56.72 157 ASP B O 1
ATOM 3103 N N . GLY B 1 161 ? 27.970 15.634 79.610 1.00 55.07 158 GLY B N 1
ATOM 3104 C CA . GLY B 1 161 ? 27.654 14.619 80.615 1.00 57.94 158 GLY B CA 1
ATOM 3105 C C . GLY B 1 161 ? 28.721 14.361 81.663 1.00 62.49 158 GLY B C 1
ATOM 3106 O O . GLY B 1 161 ? 28.667 13.354 82.367 1.00 63.77 158 GLY B O 1
ATOM 3107 N N . CYS B 1 162 ? 29.684 15.273 81.772 1.00 66.61 159 CYS B N 1
ATOM 3108 C CA . CYS B 1 162 ? 30.755 15.183 82.761 1.00 71.51 159 CYS B CA 1
ATOM 3109 C C . CYS B 1 162 ? 30.812 16.445 83.635 1.00 74.15 159 CYS B C 1
ATOM 3110 O O . CYS B 1 162 ? 30.075 17.413 83.407 1.00 68.21 159 CYS B O 1
ATOM 3113 N N . GLU B 1 163 ? 31.685 16.416 84.644 1.00 75.75 160 GLU B N 1
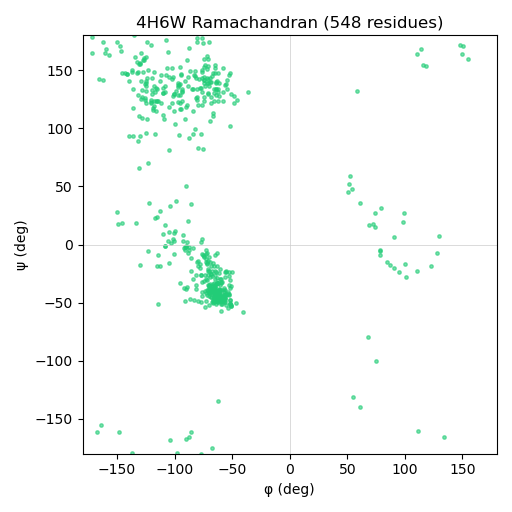ATOM 3114 C CA . GLU B 1 163 ? 32.077 17.622 85.351 1.00 73.83 160 GLU B CA 1
ATOM 3115 C C . GLU B 1 163 ? 33.035 18.387 84.442 1.00 72.51 160 GLU B C 1
ATOM 3116 O O . GLU B 1 163 ? 34.258 18.281 84.568 1.00 76.93 160 GLU B O 1
ATOM 3122 N N . CYS B 1 164 ? 32.462 19.137 83.507 1.00 72.50 161 CYS B N 1
ATOM 3123 C CA . CYS B 1 164 ? 33.221 19.800 82.444 1.00 70.99 161 CYS B CA 1
ATOM 3124 C C . CYS B 1 164 ? 32.797 21.255 82.330 1.00 66.46 161 CYS B C 1
ATOM 3125 O O . CYS B 1 164 ? 31.644 21.591 82.599 1.00 68.00 161 CYS B O 1
ATOM 3128 N N . LEU B 1 165 ? 33.721 22.124 81.938 1.00 62.31 162 LEU B N 1
ATOM 3129 C CA . LEU B 1 165 ? 33.459 23.561 82.009 1.00 59.19 162 LEU B CA 1
ATOM 3130 C C . LEU B 1 165 ? 33.426 24.305 80.670 1.00 58.94 162 LEU B C 1
ATOM 3131 O O . LEU B 1 165 ? 34.435 24.411 79.957 1.00 56.44 162 LEU B O 1
ATOM 3136 N N . HIS B 1 166 ? 32.242 24.826 80.347 1.00 55.46 163 HIS B N 1
ATOM 3137 C CA . HIS B 1 166 ? 32.055 25.648 79.165 1.00 51.98 163 HIS B CA 1
ATOM 3138 C C . HIS B 1 166 ? 32.135 27.116 79.507 1.00 50.00 163 HIS B C 1
ATOM 3139 O O . HIS B 1 166 ? 31.582 27.571 80.519 1.00 46.99 163 HIS B O 1
ATOM 3146 N N . VAL B 1 167 ? 32.824 27.849 78.642 1.00 46.67 164 VAL B N 1
ATOM 3147 C CA . VAL B 1 167 ? 32.842 29.293 78.686 1.00 47.33 164 VAL B CA 1
ATOM 3148 C C . VAL B 1 167 ? 31.792 29.756 77.657 1.00 47.64 164 VAL B C 1
ATOM 3149 O O . VAL B 1 167 ? 31.700 29.168 76.572 1.00 46.96 164 VAL B O 1
ATOM 3153 N N . PRO B 1 168 ? 30.990 30.798 77.970 1.00 47.42 165 PRO B N 1
ATOM 3154 C CA . PRO B 1 168 ? 30.987 31.758 79.082 1.00 46.87 165 PRO B CA 1
ATOM 3155 C C . PRO B 1 168 ? 30.233 31.363 80.351 1.00 45.06 165 PRO B C 1
ATOM 3156 O O . PRO B 1 168 ? 30.240 32.131 81.313 1.00 46.15 165 PRO B O 1
ATOM 3160 N N . ALA B 1 169 ? 29.590 30.199 80.365 1.00 44.82 166 ALA B N 1
ATOM 3161 C CA . ALA B 1 169 ? 28.744 29.801 81.502 1.00 44.78 166 ALA B CA 1
ATOM 3162 C C . ALA B 1 169 ? 29.489 29.617 82.834 1.00 45.64 166 ALA B C 1
ATOM 3163 O O . ALA B 1 169 ? 28.886 29.711 83.903 1.00 45.25 166 ALA B O 1
ATOM 3165 N N . SER B 1 170 ? 30.790 29.351 82.761 1.00 47.89 167 SER B N 1
ATOM 3166 C CA . SER B 1 170 ? 31.594 29.073 83.950 1.00 52.41 167 SER B CA 1
ATOM 3167 C C . SER B 1 170 ? 32.120 30.354 84.598 1.00 55.34 167 SER B C 1
ATOM 3168 O O . SER B 1 170 ? 32.451 30.363 85.784 1.00 57.95 167 SER B O 1
ATOM 3171 N N . LEU B 1 171 ? 32.192 31.422 83.803 1.00 52.72 168 LEU B N 1
ATOM 3172 C CA . LEU B 1 171 ? 32.755 32.703 84.214 1.00 51.55 168 LEU B CA 1
ATOM 3173 C C . LEU B 1 171 ? 32.017 33.380 85.370 1.00 54.18 168 LEU B C 1
ATOM 3174 O O . LEU B 1 171 ? 30.797 33.236 85.494 1.00 51.42 168 LEU B O 1
ATOM 3179 N N . PRO B 1 172 ? 32.763 34.124 86.222 1.00 57.16 169 PRO B N 1
ATOM 3180 C CA . PRO B 1 172 ? 32.161 34.859 87.350 1.00 54.59 169 PRO B CA 1
ATOM 3181 C C . PRO B 1 172 ? 31.071 35.827 86.904 1.00 51.80 169 PRO B C 1
ATOM 3182 O O . PRO B 1 172 ? 31.231 36.527 85.896 1.00 50.75 169 PRO B O 1
ATOM 3186 N N . THR B 1 173 ? 29.979 35.839 87.665 1.00 51.32 170 THR B N 1
ATOM 3187 C CA . THR B 1 173 ? 28.800 36.713 87.465 1.00 54.96 170 THR B CA 1
ATOM 3188 C C . THR B 1 173 ? 27.837 36.276 86.359 1.00 54.88 170 THR B C 1
ATOM 3189 O O . THR B 1 173 ? 26.788 36.897 86.177 1.00 55.32 170 THR B O 1
ATOM 3193 N N . VAL B 1 174 ? 28.190 35.217 85.632 1.00 51.03 171 VAL B N 1
ATOM 3194 C CA . VAL B 1 174 ? 27.307 34.654 84.624 1.00 48.94 171 VAL B CA 1
ATOM 3195 C C . VAL B 1 174 ? 26.345 33.692 85.311 1.00 51.27 171 VAL B C 1
ATOM 3196 O O . VAL B 1 174 ? 26.763 32.882 86.150 1.00 54.96 171 VAL B O 1
ATOM 3200 N N . LEU B 1 175 ? 25.058 33.793 84.985 1.00 47.64 172 LEU B N 1
ATOM 3201 C CA . LEU B 1 175 ? 24.113 32.773 85.411 1.00 45.37 172 LEU B CA 1
ATOM 3202 C C . LEU B 1 175 ? 24.222 31.576 84.465 1.00 48.46 172 LEU B C 1
ATOM 3203 O O . LEU B 1 175 ? 24.098 31.725 83.250 1.00 50.03 172 LEU B O 1
ATOM 3208 N N . ALA B 1 176 ? 24.479 30.402 85.042 1.00 47.58 173 ALA B N 1
ATOM 3209 C CA . ALA B 1 176 ? 24.686 29.164 84.296 1.00 42.91 173 ALA B CA 1
ATOM 3210 C C . ALA B 1 176 ? 23.435 28.330 84.347 1.00 40.56 173 ALA B C 1
ATOM 3211 O O . ALA B 1 176 ? 22.742 28.334 85.357 1.00 41.13 173 ALA B O 1
ATOM 3213 N N . VAL B 1 177 ? 23.126 27.632 83.253 1.00 39.02 174 VAL B N 1
ATOM 3214 C CA . VAL B 1 177 ? 21.892 26.845 83.185 1.00 37.77 174 VAL B CA 1
ATOM 3215 C C . VAL B 1 177 ? 22.148 25.425 82.679 1.00 40.45 174 VAL B C 1
ATOM 3216 O O . VAL B 1 177 ? 22.810 25.207 81.642 1.00 39.97 174 VAL B O 1
ATOM 3220 N N . GLY B 1 178 ? 21.636 24.468 83.449 1.00 39.94 175 GLY B N 1
ATOM 3221 C CA . GLY B 1 178 ? 21.720 23.059 83.116 1.00 40.84 175 GLY B CA 1
ATOM 3222 C C . GLY B 1 178 ? 20.312 22.519 82.999 1.00 42.62 175 GLY B C 1
ATOM 3223 O O . GLY B 1 178 ? 19.350 23.203 83.350 1.00 43.95 175 GLY B O 1
ATOM 3224 N N . ALA B 1 179 ? 20.193 21.283 82.523 1.00 41.95 176 ALA B N 1
ATOM 3225 C CA . ALA B 1 179 ? 18.902 20.702 82.213 1.00 42.45 176 ALA B CA 1
ATOM 3226 C C . ALA B 1 179 ? 18.391 19.710 83.272 1.00 44.12 176 ALA B C 1
ATOM 3227 O O . ALA B 1 179 ? 19.163 18.938 83.853 1.00 43.67 176 ALA B O 1
ATOM 3229 N N . MET B 1 180 ? 17.082 19.753 83.507 1.00 45.46 177 MET B N 1
ATOM 3230 C CA . MET B 1 180 ? 16.374 18.748 84.298 1.00 48.86 177 MET B CA 1
ATOM 3231 C C . MET B 1 180 ? 15.250 18.153 83.456 1.00 48.87 177 MET B C 1
ATOM 3232 O O . MET B 1 180 ? 14.702 18.831 82.595 1.00 46.13 177 MET B O 1
ATOM 3237 N N . ASP B 1 181 ? 14.914 16.891 83.706 1.00 51.24 178 ASP B N 1
ATOM 3238 C CA . ASP B 1 181 ? 13.762 16.269 83.061 1.00 53.53 178 ASP B CA 1
ATOM 3239 C C . ASP B 1 181 ? 12.478 16.747 83.722 1.00 56.07 178 ASP B C 1
ATOM 3240 O O . ASP B 1 181 ? 12.518 17.547 84.660 1.00 56.34 178 ASP B O 1
ATOM 3245 N N . ASP B 1 182 ? 11.341 16.259 83.234 1.00 62.47 179 ASP B N 1
ATOM 3246 C CA . ASP B 1 182 ? 10.039 16.689 83.750 1.00 69.90 179 ASP B CA 1
ATOM 3247 C C . ASP B 1 182 ? 9.654 16.120 85.132 1.00 72.17 179 ASP B C 1
ATOM 3248 O O . ASP B 1 182 ? 8.690 16.584 85.736 1.00 73.01 179 ASP B O 1
ATOM 3253 N N . GLN B 1 183 ? 10.402 15.135 85.637 1.00 75.06 180 GLN B N 1
ATOM 3254 C CA . GLN B 1 183 ? 10.216 14.688 87.029 1.00 79.47 180 GLN B CA 1
ATOM 3255 C C . GLN B 1 183 ? 10.832 15.680 88.008 1.00 76.83 180 GLN B C 1
ATOM 3256 O O . GLN B 1 183 ? 10.245 15.974 89.050 1.00 79.71 180 GLN B O 1
ATOM 3262 N N . GLY B 1 184 ? 12.011 16.190 87.662 1.00 68.84 181 GLY B N 1
ATOM 3263 C CA . GLY B 1 184 ? 12.776 17.069 88.539 1.00 65.92 181 GLY B CA 1
ATOM 3264 C C . GLY B 1 184 ? 14.195 16.562 88.703 1.00 65.33 181 GLY B C 1
ATOM 3265 O O . GLY B 1 184 ? 15.043 17.228 89.296 1.00 65.53 181 GLY B O 1
ATOM 3266 N N . LYS B 1 185 ? 14.439 15.369 88.169 1.00 66.08 182 LYS B N 1
ATOM 3267 C CA . LYS B 1 185 ? 15.747 14.726 88.184 1.00 65.45 182 LYS B CA 1
ATOM 3268 C C . LYS B 1 185 ? 16.654 15.429 87.155 1.00 59.30 182 LYS B C 1
ATOM 3269 O O . LYS B 1 185 ? 16.178 15.833 86.103 1.00 60.09 182 LYS B O 1
ATOM 3275 N N . PRO B 1 186 ? 17.953 15.614 87.469 1.00 56.87 183 PRO B N 1
ATOM 3276 C CA . PRO B 1 186 ? 18.886 16.150 86.463 1.00 53.28 183 PRO B CA 1
ATOM 3277 C C . PRO B 1 186 ? 19.178 15.123 85.365 1.00 55.20 183 PRO B C 1
ATOM 3278 O O . PRO B 1 186 ? 19.293 13.925 85.656 1.00 56.25 183 PRO B O 1
ATOM 3282 N N . VAL B 1 187 ? 19.306 15.584 84.123 1.00 53.10 184 VAL B N 1
ATOM 3283 C CA . VAL B 1 187 ? 19.556 14.683 82.995 1.00 52.08 184 VAL B CA 1
ATOM 3284 C C . VAL B 1 187 ? 21.056 14.447 82.846 1.00 51.86 184 VAL B C 1
ATOM 3285 O O . VAL B 1 187 ? 21.860 15.330 83.154 1.00 51.60 184 VAL B O 1
ATOM 3289 N N . ASP B 1 188 ? 21.426 13.265 82.366 1.00 53.27 185 ASP B N 1
ATOM 3290 C CA . ASP B 1 188 ? 22.830 12.846 82.367 1.00 57.39 185 ASP B CA 1
ATOM 3291 C C . ASP B 1 188 ? 23.778 13.736 81.571 1.00 56.52 185 ASP B C 1
ATOM 3292 O O . ASP B 1 188 ? 24.894 13.988 82.018 1.00 55.78 185 ASP B O 1
ATOM 3297 N N . PHE B 1 189 ? 23.334 14.219 80.411 1.00 53.86 186 PHE B N 1
ATOM 3298 C CA . PHE B 1 189 ? 24.198 15.019 79.537 1.00 49.83 186 PHE B CA 1
ATOM 3299 C C . PHE B 1 189 ? 24.503 16.432 80.057 1.00 48.44 186 PHE B C 1
ATOM 3300 O O . PHE B 1 189 ? 25.432 17.080 79.581 1.00 50.02 186 PHE B O 1
ATOM 3308 N N . SER B 1 190 ? 23.726 16.902 81.028 1.00 46.33 187 SER B N 1
ATOM 3309 C CA . SER B 1 190 ? 23.895 18.248 81.574 1.00 44.94 187 SER B CA 1
ATOM 3310 C C . SER B 1 190 ? 25.187 18.418 82.392 1.00 45.24 187 SER B C 1
ATOM 3311 O O . SER B 1 190 ? 25.292 17.914 83.514 1.00 45.22 187 SER B O 1
ATOM 3314 N N . ASN B 1 191 ? 26.168 19.120 81.831 1.00 44.41 188 ASN B N 1
ATOM 3315 C CA . ASN B 1 191 ? 27.434 19.372 82.525 1.00 46.11 188 ASN B CA 1
ATOM 3316 C C . ASN B 1 191 ? 27.249 19.965 83.907 1.00 49.83 188 ASN B C 1
ATOM 3317 O O . ASN B 1 191 ? 26.316 20.738 84.151 1.00 47.78 188 ASN B O 1
ATOM 3322 N N . TRP B 1 192 ? 28.142 19.584 84.817 1.00 55.11 189 TRP B N 1
ATOM 3323 C CA . TRP B 1 192 ? 28.199 20.185 86.142 1.00 56.48 189 TRP B CA 1
ATOM 3324 C C . TRP B 1 192 ? 29.663 20.419 86.476 1.00 58.87 189 TRP B C 1
ATOM 3325 O O . TRP B 1 192 ? 30.536 20.152 85.648 1.00 62.42 189 TRP B O 1
ATOM 3336 N N . GLY B 1 193 ? 29.939 20.953 87.657 1.00 61.05 190 GLY B N 1
ATOM 3337 C CA . GLY B 1 193 ? 31.293 21.377 87.976 1.00 63.38 190 GLY B CA 1
ATOM 3338 C C . GLY B 1 193 ? 31.302 22.462 89.026 1.00 67.59 190 GLY B C 1
ATOM 3339 O O . GLY B 1 193 ? 30.295 23.151 89.231 1.00 66.93 190 GLY B O 1
ATOM 3340 N N . ASP B 1 194 ? 32.448 22.613 89.685 1.00 67.14 191 ASP B N 1
ATOM 3341 C CA . ASP B 1 194 ? 32.575 23.530 90.807 1.00 69.34 191 ASP B CA 1
ATOM 3342 C C . ASP B 1 194 ? 32.309 24.983 90.417 1.00 65.17 191 ASP B C 1
ATOM 3343 O O . ASP B 1 194 ? 31.614 25.702 91.139 1.00 59.95 191 ASP B O 1
ATOM 3348 N N . ALA B 1 195 ? 32.834 25.397 89.263 1.00 64.06 192 ALA B N 1
ATOM 3349 C CA . ALA B 1 195 ? 32.606 26.754 88.749 1.00 62.74 192 ALA B CA 1
ATOM 3350 C C . ALA B 1 195 ? 31.123 27.071 88.487 1.00 62.90 192 ALA B C 1
ATOM 3351 O O . ALA B 1 195 ? 30.739 28.243 88.453 1.00 63.68 192 ALA B O 1
ATOM 3353 N N . TYR B 1 196 ? 30.305 26.026 88.322 1.00 60.63 193 TYR B N 1
ATOM 3354 C CA . TYR B 1 196 ? 28.862 26.170 88.106 1.00 59.48 193 TYR B CA 1
ATOM 3355 C C . TYR B 1 196 ? 28.038 26.206 89.400 1.00 63.07 193 TYR B C 1
ATOM 3356 O O . TYR B 1 196 ? 27.035 26.920 89.458 1.00 60.45 193 TYR B O 1
ATOM 3365 N N . GLN B 1 197 ? 28.449 25.424 90.409 1.00 64.52 194 GLN B N 1
ATOM 3366 C CA . GLN B 1 197 ? 27.670 25.190 91.647 1.00 65.69 194 GLN B CA 1
ATOM 3367 C C . GLN B 1 197 ? 26.964 26.418 92.223 1.00 66.46 194 GLN B C 1
ATOM 3368 O O . GLN B 1 197 ? 25.743 26.416 92.382 1.00 71.36 194 GLN B O 1
ATOM 3374 N N . LYS B 1 198 ? 27.740 27.455 92.537 1.00 64.00 195 LYS B N 1
ATOM 3375 C CA . LYS B 1 198 ? 27.223 28.685 93.152 1.00 66.15 195 LYS B CA 1
ATOM 3376 C C . LYS B 1 198 ? 26.528 29.617 92.153 1.00 64.88 195 LYS B C 1
ATOM 3377 O O . LYS B 1 198 ? 25.793 30.524 92.553 1.00 63.53 195 LYS B O 1
ATOM 3383 N N . GLN B 1 199 ? 26.778 29.388 90.862 1.00 63.86 196 GLN B N 1
ATOM 3384 C CA . GLN B 1 199 ? 26.329 30.268 89.778 1.00 63.14 196 GLN B CA 1
ATOM 3385 C C . GLN B 1 199 ? 25.207 29.694 88.918 1.00 62.86 196 GLN B C 1
ATOM 3386 O O . GLN B 1 199 ? 24.759 30.349 87.972 1.00 62.90 196 GLN B O 1
ATOM 3392 N N . GLY B 1 200 ? 24.772 28.474 89.218 1.00 58.33 197 GLY B N 1
ATOM 3393 C CA . GLY B 1 200 ? 23.991 27.707 88.261 1.00 53.67 197 GLY B CA 1
ATOM 3394 C C . GLY B 1 200 ? 22.682 27.141 88.744 1.00 51.58 197 GLY B C 1
ATOM 3395 O O . GLY B 1 200 ? 22.541 26.769 89.901 1.00 52.84 197 GLY B O 1
ATOM 3396 N N . ILE B 1 201 ? 21.739 27.040 87.817 1.00 51.52 198 ILE B N 1
ATOM 3397 C CA . ILE B 1 201 ? 20.372 26.608 88.091 1.00 52.69 198 ILE B CA 1
ATOM 3398 C C . ILE B 1 201 ? 20.000 25.556 87.039 1.00 51.98 198 ILE B C 1
ATOM 3399 O O . ILE B 1 201 ? 20.620 25.495 85.971 1.00 53.38 198 ILE B O 1
ATOM 3404 N N . LEU B 1 202 ? 19.022 24.708 87.344 1.00 50.36 199 LEU B N 1
ATOM 3405 C CA . LEU B 1 202 ? 18.514 23.753 86.358 1.00 47.42 199 LEU B CA 1
ATOM 3406 C C . LEU B 1 202 ? 17.122 24.161 85.893 1.00 48.38 199 LEU B C 1
ATOM 3407 O O . LEU B 1 202 ? 16.270 24.534 86.700 1.00 49.05 199 LEU B O 1
ATOM 3412 N N . ALA B 1 203 ? 16.896 24.079 84.585 1.00 46.35 200 ALA B N 1
ATOM 3413 C CA . ALA B 1 203 ? 15.604 24.411 83.999 1.00 43.01 200 ALA B CA 1
ATOM 3414 C C . ALA B 1 203 ? 15.174 23.259 83.085 1.00 39.52 200 ALA B C 1
ATOM 3415 O O . ALA B 1 203 ? 15.998 22.400 82.752 1.00 38.14 200 ALA B O 1
ATOM 3417 N N . PRO B 1 204 ? 13.887 23.215 82.687 1.00 36.99 201 PRO B N 1
ATOM 3418 C CA . PRO B 1 204 ? 13.502 22.064 81.853 1.00 37.00 201 PRO B CA 1
ATOM 3419 C C . PRO B 1 204 ? 14.283 22.012 80.532 1.00 37.36 201 PRO B C 1
ATOM 3420 O O . PRO B 1 204 ? 14.351 23.017 79.818 1.00 39.07 201 PRO B O 1
ATOM 3424 N N . GLY B 1 205 ? 14.892 20.863 80.239 1.00 35.71 202 GLY B N 1
ATOM 3425 C CA . GLY B 1 205 ? 15.725 20.704 79.048 1.00 39.80 202 GLY B CA 1
ATOM 3426 C C . GLY B 1 205 ? 15.487 19.438 78.224 1.00 43.67 202 GLY B C 1
ATOM 3427 O O . GLY B 1 205 ? 16.337 19.042 77.412 1.00 43.05 202 GLY B O 1
ATOM 3428 N N . LYS B 1 206 ? 14.336 18.802 78.430 1.00 45.06 203 LYS B N 1
ATOM 3429 C CA . LYS B 1 206 ? 13.957 17.621 77.663 1.00 47.53 203 LYS B CA 1
ATOM 3430 C C . LYS B 1 206 ? 12.703 17.913 76.864 1.00 46.91 203 LYS B C 1
ATOM 3431 O O . LYS B 1 206 ? 11.737 18.460 77.400 1.00 40.24 203 LYS B O 1
ATOM 3437 N N . ASP B 1 207 ? 12.750 17.572 75.573 1.00 49.08 204 ASP B N 1
ATOM 3438 C CA . ASP B 1 207 ? 11.596 17.654 74.661 1.00 47.33 204 ASP B CA 1
ATOM 3439 C C . ASP B 1 207 ? 10.878 19.007 74.679 1.00 44.08 204 ASP B C 1
ATOM 3440 O O . ASP B 1 207 ? 9.632 19.087 74.701 1.00 43.25 204 ASP B O 1
ATOM 3445 N N . ILE B 1 208 ? 11.676 20.068 74.647 1.00 39.89 205 ILE B N 1
ATOM 3446 C CA . ILE B 1 208 ? 11.145 21.425 74.664 1.00 40.27 205 ILE B CA 1
ATOM 3447 C C . ILE B 1 208 ? 10.659 21.849 73.271 1.00 37.99 205 ILE B C 1
ATOM 3448 O O . ILE B 1 208 ? 11.429 21.852 72.307 1.00 36.63 205 ILE B O 1
ATOM 3453 N N . LEU B 1 209 ? 9.370 22.179 73.189 1.00 36.35 206 LEU B N 1
ATOM 3454 C CA . LEU B 1 209 ? 8.737 22.686 71.972 1.00 34.85 206 LEU B CA 1
ATOM 3455 C C . LEU B 1 209 ? 9.316 24.030 71.544 1.00 34.88 206 LEU B C 1
ATOM 3456 O O . LEU B 1 209 ? 9.477 24.929 72.360 1.00 36.91 206 LEU B O 1
ATOM 3461 N N . GLY B 1 210 ? 9.624 24.166 70.262 1.00 34.69 207 GLY B N 1
ATOM 3462 C CA . GLY B 1 210 ? 10.052 25.455 69.702 1.00 31.92 207 GLY B CA 1
ATOM 3463 C C . GLY B 1 210 ? 9.865 25.471 68.201 1.00 31.64 207 GLY B C 1
ATOM 3464 O O . GLY B 1 210 ? 9.609 24.419 67.589 1.00 30.83 207 GLY B O 1
ATOM 3465 N N . ALA B 1 211 ? 9.987 26.653 67.601 1.00 30.02 208 ALA B N 1
ATOM 3466 C CA . ALA B 1 211 ? 9.768 26.798 66.163 1.00 30.60 208 ALA B CA 1
ATOM 3467 C C . ALA B 1 211 ? 10.926 26.225 65.325 1.00 32.48 208 ALA B C 1
ATOM 3468 O O . ALA B 1 211 ? 12.085 26.396 65.678 1.00 33.73 208 ALA B O 1
ATOM 3470 N N . LYS B 1 212 ? 10.619 25.546 64.222 1.00 34.39 209 LYS B N 1
ATOM 3471 C CA . LYS B 1 212 ? 11.667 25.211 63.261 1.00 37.78 209 LYS B CA 1
ATOM 3472 C C . LYS B 1 212 ? 11.524 26.087 61.980 1.00 37.99 209 LYS B C 1
ATOM 3473 O O . LYS B 1 212 ? 10.421 26.478 61.602 1.00 37.22 209 LYS B O 1
ATOM 3479 N N . PRO B 1 213 ? 12.650 26.451 61.347 1.00 38.97 210 PRO B N 1
ATOM 3480 C CA . PRO B 1 213 ? 12.573 27.331 60.171 1.00 39.13 210 PRO B CA 1
ATOM 3481 C C . PRO B 1 213 ? 11.594 26.851 59.090 1.00 41.66 210 PRO B C 1
ATOM 3482 O O . PRO B 1 213 ? 11.390 25.637 58.912 1.00 40.85 210 PRO B O 1
ATOM 3486 N N . ASN B 1 214 ? 10.992 27.814 58.392 1.00 42.08 211 ASN B N 1
ATOM 3487 C CA . ASN B 1 214 ? 9.998 27.559 57.344 1.00 45.84 211 ASN B CA 1
ATOM 3488 C C . ASN B 1 214 ? 8.661 27.011 57.841 1.00 45.47 211 ASN B C 1
ATOM 3489 O O . ASN B 1 214 ? 7.903 26.460 57.059 1.00 49.20 211 ASN B O 1
ATOM 3494 N N . GLY B 1 215 ? 8.367 27.131 59.128 1.00 45.18 212 GLY B N 1
ATOM 3495 C CA . GLY B 1 215 ? 6.983 26.993 59.540 1.00 45.26 212 GLY B CA 1
ATOM 3496 C C . GLY B 1 215 ? 6.522 25.979 60.561 1.00 46.74 212 GLY B C 1
ATOM 3497 O O . GLY B 1 215 ? 5.417 26.121 61.111 1.00 49.92 212 GLY B O 1
ATOM 3498 N N . GLY B 1 216 ? 7.315 24.953 60.831 1.00 43.25 213 GLY B N 1
ATOM 3499 C CA . GLY B 1 216 ? 6.852 23.939 61.794 1.00 43.01 213 GLY B CA 1
ATOM 3500 C C . GLY B 1 216 ? 7.216 24.203 63.257 1.00 42.04 213 GLY B C 1
ATOM 3501 O O . GLY B 1 216 ? 7.633 25.313 63.638 1.00 39.86 213 GLY B O 1
ATOM 3502 N N . THR B 1 217 ? 7.041 23.172 64.081 1.00 38.00 214 THR B N 1
ATOM 3503 C CA . THR B 1 217 ? 7.573 23.164 65.434 1.00 36.13 214 THR B CA 1
ATOM 3504 C C . THR B 1 217 ? 8.322 21.849 65.648 1.00 34.76 214 THR B C 1
ATOM 3505 O O . THR B 1 217 ? 8.073 20.873 64.948 1.00 34.04 214 THR B O 1
ATOM 3509 N N . ILE B 1 218 ? 9.277 21.839 66.573 1.00 33.88 215 ILE B N 1
ATOM 3510 C CA . ILE B 1 218 ? 9.977 20.604 66.934 1.00 32.23 215 ILE B CA 1
ATOM 3511 C C . ILE B 1 218 ? 10.338 20.603 68.421 1.00 32.35 215 ILE B C 1
ATOM 3512 O O . ILE B 1 218 ? 10.563 21.660 68.996 1.00 31.73 215 ILE B O 1
ATOM 3517 N N . ARG B 1 219 ? 10.346 19.417 69.031 1.00 33.81 216 ARG B N 1
ATOM 3518 C CA . ARG B 1 219 ? 10.743 19.236 70.429 1.00 34.38 216 ARG B CA 1
ATOM 3519 C C . ARG B 1 219 ? 12.199 18.848 70.493 1.00 34.99 216 ARG B C 1
ATOM 3520 O O . ARG B 1 219 ? 12.597 17.856 69.897 1.00 36.91 216 ARG B O 1
ATOM 3528 N N . LEU B 1 220 ? 13.007 19.644 71.187 1.00 34.86 217 LEU B N 1
ATOM 3529 C CA . LEU B 1 220 ? 14.451 19.409 71.221 1.00 33.65 217 LEU B CA 1
ATOM 3530 C C . LEU B 1 220 ? 14.940 19.283 72.651 1.00 33.98 217 LEU B C 1
ATOM 3531 O O . LEU B 1 220 ? 14.263 19.710 73.586 1.00 35.41 217 LEU B O 1
ATOM 3536 N N . SER B 1 221 ? 16.119 18.696 72.806 1.00 34.38 218 SER B N 1
ATOM 3537 C CA . SER B 1 221 ? 16.696 18.422 74.111 1.00 36.90 218 SER B CA 1
ATOM 3538 C C . SER B 1 221 ? 18.127 18.939 74.223 1.00 37.71 218 SER B C 1
ATOM 3539 O O . SER B 1 221 ? 18.903 18.852 73.270 1.00 39.94 218 SER B O 1
ATOM 3542 N N . GLY B 1 222 ? 18.458 19.485 75.391 1.00 36.92 219 GLY B N 1
ATOM 3543 C CA . GLY B 1 222 ? 19.776 20.051 75.640 1.00 38.56 219 GLY B CA 1
ATOM 3544 C C . GLY B 1 222 ? 19.724 21.227 76.609 1.00 41.93 219 GLY B C 1
ATOM 3545 O O . GLY B 1 222 ? 18.637 21.710 76.985 1.00 40.63 219 GLY B O 1
ATOM 3546 N N . THR B 1 223 ? 20.900 21.696 77.022 1.00 40.49 220 THR B N 1
ATOM 3547 C CA . THR B 1 223 ? 20.972 22.825 77.939 1.00 3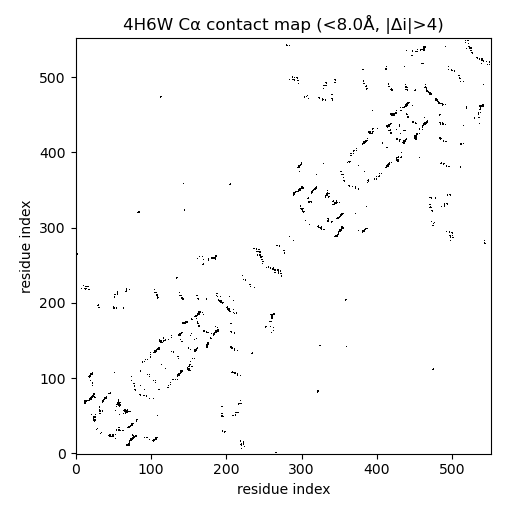9.69 220 THR B CA 1
ATOM 3548 C C . THR B 1 223 ? 20.719 24.111 77.146 1.00 38.40 220 THR B C 1
ATOM 3549 O O . THR B 1 223 ? 20.336 25.151 77.709 1.00 37.21 220 THR B O 1
ATOM 3553 N N . SER B 1 224 ? 20.915 24.013 75.831 1.00 36.45 221 SER B N 1
ATOM 3554 C CA . SER B 1 224 ? 20.552 25.078 74.883 1.00 35.58 221 SER B CA 1
ATOM 3555 C C . SER B 1 224 ? 19.128 25.552 75.041 1.00 33.45 221 SER B C 1
ATOM 3556 O O . SER B 1 224 ? 18.829 26.702 74.763 1.00 33.91 221 SER B O 1
ATOM 3559 N N . PHE B 1 225 ? 18.259 24.650 75.474 1.00 31.41 222 PHE B N 1
ATOM 3560 C CA . PHE B 1 225 ? 16.834 24.899 75.451 1.00 33.73 222 PHE B CA 1
ATOM 3561 C C . PHE B 1 225 ? 16.263 25.204 76.841 1.00 36.45 222 PHE B C 1
ATOM 3562 O O . PHE B 1 225 ? 15.175 25.757 76.966 1.00 37.30 222 PHE B O 1
ATOM 3570 N N . ALA B 1 226 ? 17.037 24.883 77.878 1.00 37.81 223 ALA B N 1
ATOM 3571 C CA . ALA B 1 226 ? 16.732 25.268 79.244 1.00 35.96 223 ALA B CA 1
ATOM 3572 C C . ALA B 1 226 ? 17.171 26.711 79.509 1.00 35.56 223 ALA B C 1
ATOM 3573 O O . ALA B 1 226 ? 16.522 27.456 80.252 1.00 33.00 223 ALA B O 1
ATOM 3575 N N . THR B 1 227 ? 18.277 27.099 78.889 1.00 36.00 224 THR B N 1
ATOM 3576 C CA . THR B 1 227 ? 18.784 28.461 79.016 1.00 37.09 224 THR B CA 1
ATOM 3577 C C . THR B 1 227 ? 17.732 29.537 78.705 1.00 36.47 224 THR B C 1
ATOM 3578 O O . THR B 1 227 ? 17.536 30.426 79.526 1.00 40.42 224 THR B O 1
ATOM 3582 N N . PRO B 1 228 ? 17.036 29.450 77.547 1.00 35.86 225 PRO B N 1
ATOM 3583 C CA . PRO B 1 228 ? 16.040 30.480 77.211 1.00 34.83 225 PRO B CA 1
ATOM 3584 C C . PRO B 1 228 ? 14.795 30.484 78.105 1.00 36.40 225 PRO B C 1
ATOM 3585 O O . PRO B 1 228 ? 14.062 31.487 78.142 1.00 37.23 225 PRO B O 1
ATOM 3589 N N . ILE B 1 229 ? 14.553 29.381 78.809 1.00 34.65 226 ILE B N 1
ATOM 3590 C CA . ILE B 1 229 ? 13.470 29.323 79.770 1.00 35.90 226 ILE B CA 1
ATOM 3591 C C . ILE B 1 229 ? 13.816 30.187 80.985 1.00 39.65 226 ILE B C 1
ATOM 3592 O O . ILE B 1 229 ? 12.954 30.892 81.519 1.00 40.34 226 ILE B O 1
ATOM 3597 N N . VAL B 1 230 ? 15.084 30.150 81.393 1.00 40.53 227 VAL B N 1
ATOM 3598 C CA . VAL B 1 230 ? 15.584 31.005 82.470 1.00 41.15 227 VAL B CA 1
ATOM 3599 C C . VAL B 1 230 ? 15.599 32.471 82.022 1.00 41.54 227 VAL B C 1
ATOM 3600 O O . VAL B 1 230 ? 15.152 33.354 82.761 1.00 42.54 227 VAL B O 1
ATOM 3604 N N . SER B 1 231 ? 16.094 32.723 80.810 1.00 39.74 228 SER B N 1
ATOM 3605 C CA . SER B 1 231 ? 16.084 34.074 80.234 1.00 37.29 228 SER B CA 1
ATOM 3606 C C . SER B 1 231 ? 14.677 34.658 80.203 1.00 37.51 228 SER B C 1
ATOM 3607 O O . SER B 1 231 ? 14.478 35.811 80.557 1.00 37.97 228 SER B O 1
ATOM 3610 N N . GLY B 1 232 ? 13.704 33.846 79.804 1.00 38.73 229 GLY B N 1
ATOM 3611 C CA . GLY B 1 232 ? 12.312 34.273 79.735 1.00 41.11 229 GLY B CA 1
ATOM 3612 C C . GLY B 1 232 ? 11.726 34.596 81.095 1.00 43.31 229 GLY B C 1
ATOM 3613 O O . GLY B 1 232 ? 11.023 35.595 81.255 1.00 43.41 229 GLY B O 1
ATOM 3614 N N . VAL B 1 233 ? 12.017 33.741 82.073 1.00 44.73 230 VAL B N 1
ATOM 3615 C CA . VAL B 1 233 ? 11.582 33.951 83.453 1.00 43.22 230 VAL B CA 1
ATOM 3616 C C . VAL B 1 233 ? 12.221 35.229 84.022 1.00 43.05 230 VAL B C 1
ATOM 3617 O O . VAL B 1 233 ? 11.520 36.099 84.553 1.00 41.82 230 VAL B O 1
ATOM 3621 N N . ALA B 1 234 ? 13.537 35.351 83.862 1.00 41.61 231 ALA B N 1
ATOM 3622 C CA . ALA B 1 234 ? 14.269 36.537 84.297 1.00 42.96 231 ALA B CA 1
ATOM 3623 C C . ALA B 1 234 ? 13.666 37.830 83.751 1.00 44.06 231 ALA B C 1
ATOM 3624 O O . ALA B 1 234 ? 13.529 38.810 84.480 1.00 47.02 231 ALA B O 1
ATOM 3626 N N . ALA B 1 235 ? 13.305 37.824 82.472 1.00 46.30 232 ALA B N 1
ATOM 3627 C CA . ALA B 1 235 ? 12.721 38.995 81.820 1.00 47.09 232 ALA B CA 1
ATOM 3628 C C . ALA B 1 235 ? 11.350 39.331 82.392 1.00 47.04 232 ALA B C 1
ATOM 3629 O O . ALA B 1 235 ? 11.020 40.506 82.549 1.00 47.10 232 ALA B O 1
ATOM 3631 N N . LEU B 1 236 ? 10.555 38.302 82.691 1.00 46.21 233 LEU B N 1
ATOM 3632 C CA . LEU B 1 236 ? 9.233 38.511 83.276 1.00 45.72 233 LEU B CA 1
ATOM 3633 C C . LEU B 1 236 ? 9.330 39.139 84.673 1.00 47.61 233 LEU B C 1
ATOM 3634 O O . LEU B 1 236 ? 8.549 40.029 85.011 1.00 48.99 233 LEU B O 1
ATOM 3639 N N . LEU B 1 237 ? 10.302 38.689 85.467 1.00 46.95 234 LEU B N 1
ATOM 3640 C CA . LEU B 1 237 ? 10.522 39.233 86.808 1.00 46.67 234 LEU B CA 1
ATOM 3641 C C . LEU B 1 237 ? 10.901 40.707 86.753 1.00 48.34 234 LEU B C 1
ATOM 3642 O O . LEU B 1 237 ? 10.427 41.500 87.574 1.00 47.56 234 LEU B O 1
ATOM 3647 N N . LEU B 1 238 ? 11.728 41.070 85.772 1.00 47.55 235 LEU B N 1
ATOM 3648 C CA . LEU B 1 238 ? 12.055 42.471 85.510 1.00 46.96 235 LEU B CA 1
ATOM 3649 C C . LEU B 1 238 ? 10.814 43.284 85.129 1.00 51.17 235 LEU B C 1
ATOM 3650 O O . LEU B 1 238 ? 10.661 44.432 85.557 1.00 54.18 235 LEU B O 1
ATOM 3655 N N . SER B 1 239 ? 9.929 42.680 84.340 1.00 52.43 236 SER B N 1
ATOM 3656 C CA . SER B 1 239 ? 8.664 43.310 83.972 1.00 55.41 236 SER B CA 1
ATOM 3657 C C . SER B 1 239 ? 7.775 43.473 85.194 1.00 57.19 236 SER B C 1
ATOM 3658 O O . SER B 1 239 ? 7.003 44.432 85.281 1.00 60.74 236 SER B O 1
ATOM 3661 N N . LEU B 1 240 ? 7.885 42.524 86.123 1.00 58.98 237 LEU B N 1
ATOM 3662 C CA . LEU B 1 240 ? 7.126 42.556 87.371 1.00 59.61 237 LEU B CA 1
ATOM 3663 C C . LEU B 1 240 ? 7.600 43.703 88.260 1.00 58.29 237 LEU B C 1
ATOM 3664 O O . LEU B 1 240 ? 6.782 44.441 88.814 1.00 55.18 237 LEU B O 1
ATOM 3669 N N . GLN B 1 241 ? 8.920 43.846 88.373 1.00 55.62 238 GLN B N 1
ATOM 3670 C CA . GLN B 1 241 ? 9.527 44.983 89.048 1.00 56.50 238 GLN B CA 1
ATOM 3671 C C . GLN B 1 241 ? 8.964 46.306 88.530 1.00 60.87 238 GLN B C 1
ATOM 3672 O O . GLN B 1 241 ? 8.486 47.120 89.317 1.00 64.01 238 GLN B O 1
ATOM 3678 N N . ILE B 1 242 ? 8.999 46.504 87.213 1.00 63.75 239 ILE B N 1
ATOM 3679 C CA . ILE B 1 242 ? 8.408 47.687 86.587 1.00 63.63 239 ILE B CA 1
ATOM 3680 C C . ILE B 1 242 ? 6.952 47.837 87.026 1.00 62.44 239 ILE B C 1
ATOM 3681 O O . ILE B 1 242 ? 6.557 48.879 87.555 1.00 65.16 239 ILE B O 1
ATOM 3686 N N . LYS B 1 243 ? 6.170 46.783 86.830 1.00 58.26 240 LYS B N 1
ATOM 3687 C CA . LYS B 1 243 ? 4.746 46.805 87.151 1.00 59.47 240 LYS B CA 1
ATOM 3688 C C . LYS B 1 243 ? 4.483 47.198 88.618 1.00 60.64 240 LYS B C 1
ATOM 3689 O O . LYS B 1 243 ? 3.411 47.686 88.963 1.00 60.41 240 LYS B O 1
ATOM 3695 N N . ARG B 1 244 ? 5.481 46.998 89.466 1.00 63.40 241 ARG B N 1
ATOM 3696 C CA . ARG B 1 244 ? 5.347 47.249 90.890 1.00 67.30 241 ARG B CA 1
ATOM 3697 C C . ARG B 1 244 ? 5.952 48.586 91.316 1.00 70.91 241 ARG B C 1
ATOM 3698 O O . ARG B 1 244 ? 6.074 48.867 92.511 1.00 70.01 241 ARG B O 1
ATOM 3706 N N . GLY B 1 245 ? 6.328 49.409 90.341 1.00 70.54 242 GLY B N 1
ATOM 3707 C CA . GLY B 1 245 ? 6.957 50.694 90.633 1.00 68.58 242 GLY B CA 1
ATOM 3708 C C . GLY B 1 245 ? 8.428 50.608 91.006 1.00 70.57 242 GLY B C 1
ATOM 3709 O O . GLY B 1 245 ? 9.101 51.631 91.106 1.00 73.17 242 GLY B O 1
ATOM 3710 N N . GLU B 1 246 ? 8.932 49.395 91.213 1.00 74.34 243 GLU B N 1
ATOM 3711 C CA . GLU B 1 246 ? 10.353 49.180 91.525 1.00 75.57 243 GLU B CA 1
ATOM 3712 C C . GLU B 1 246 ? 11.265 49.383 90.312 1.00 69.20 243 GLU B C 1
ATOM 3713 O O . GLU B 1 246 ? 10.833 49.239 89.169 1.00 69.03 243 GLU B O 1
ATOM 3719 N N . LYS B 1 247 ? 12.521 49.728 90.576 1.00 67.87 244 LYS B N 1
ATOM 3720 C CA . LYS B 1 247 ? 13.529 49.925 89.538 1.00 71.02 244 LYS B CA 1
ATOM 3721 C C . LYS B 1 247 ? 14.014 48.570 89.001 1.00 74.09 244 LYS B C 1
ATOM 3722 O O . LYS B 1 247 ? 14.348 47.687 89.794 1.00 74.56 244 LYS B O 1
ATOM 3728 N N . PRO B 1 248 ? 14.057 48.397 87.657 1.00 73.98 245 PRO B N 1
ATOM 3729 C CA . PRO B 1 248 ? 14.448 47.106 87.068 1.00 72.45 245 PRO B CA 1
ATOM 3730 C C . PRO B 1 248 ? 15.908 46.759 87.363 1.00 70.73 245 PRO B C 1
ATOM 3731 O O . PRO B 1 248 ? 16.803 47.543 87.045 1.00 69.49 245 PRO B O 1
ATOM 3735 N N . ASP B 1 249 ? 16.131 45.595 87.977 1.00 68.32 246 ASP B N 1
ATOM 3736 C CA . ASP B 1 249 ? 17.457 45.197 88.455 1.00 67.27 246 ASP B CA 1
ATOM 3737 C C . ASP B 1 249 ? 17.791 43.733 88.121 1.00 63.53 246 ASP B C 1
ATOM 3738 O O . ASP B 1 249 ? 17.440 42.821 88.875 1.00 58.50 246 ASP B O 1
ATOM 3743 N N . PRO B 1 250 ? 18.470 43.509 86.979 1.00 63.44 247 PRO B N 1
ATOM 3744 C CA . PRO B 1 250 ? 18.876 42.177 86.518 1.00 61.62 247 PRO B CA 1
ATOM 3745 C C . PRO B 1 250 ? 19.749 41.380 87.507 1.00 61.65 247 PRO B C 1
ATOM 3746 O O . PRO B 1 250 ? 19.587 40.154 87.615 1.00 57.48 247 PRO B O 1
ATOM 3750 N N . GLN B 1 251 ? 20.652 42.065 88.215 1.00 61.75 248 GLN B N 1
ATOM 3751 C CA . GLN B 1 251 ? 21.537 41.420 89.196 1.00 60.78 248 GLN B CA 1
ATOM 3752 C C . GLN B 1 251 ? 20.753 40.885 90.387 1.00 56.58 248 GLN B C 1
ATOM 3753 O O . GLN B 1 251 ? 21.039 39.798 90.890 1.00 56.70 248 GLN B O 1
ATOM 3759 N N . LYS B 1 252 ? 19.762 41.654 90.824 1.00 54.82 249 LYS B N 1
ATOM 3760 C CA . LYS B 1 252 ? 18.857 41.233 91.883 1.00 56.22 249 LYS B CA 1
ATOM 3761 C C . LYS B 1 252 ? 17.998 40.053 91.421 1.00 55.70 249 LYS B C 1
ATOM 3762 O O . LYS B 1 252 ? 17.790 39.108 92.178 1.00 61.08 249 LYS B O 1
ATOM 3768 N N . VAL B 1 253 ? 17.517 40.098 90.176 1.00 53.79 250 VAL B N 1
ATOM 3769 C CA . VAL B 1 253 ? 16.726 38.996 89.609 1.00 49.87 250 VAL B CA 1
ATOM 3770 C C . VAL B 1 253 ? 17.525 37.695 89.553 1.00 46.94 250 VAL B C 1
ATOM 3771 O O . VAL B 1 253 ? 16.977 36.617 89.818 1.00 43.89 250 VAL B O 1
ATOM 3775 N N . LYS B 1 254 ? 18.812 37.797 89.225 1.00 44.77 251 LYS B N 1
ATOM 3776 C CA . LYS B 1 254 ? 19.681 36.626 89.232 1.00 47.50 251 LYS B CA 1
ATOM 3777 C C . LYS B 1 254 ? 19.798 36.005 90.628 1.00 51.98 251 LYS B C 1
ATOM 3778 O O . LYS B 1 254 ? 19.637 34.790 90.776 1.00 55.71 251 LYS B O 1
ATOM 3784 N N . ASN B 1 255 ? 20.085 36.829 91.642 1.00 52.70 252 ASN B N 1
ATOM 3785 C CA . ASN B 1 255 ? 20.252 36.331 93.010 1.00 51.29 252 ASN B CA 1
ATOM 3786 C C . ASN B 1 255 ? 18.948 35.762 93.533 1.00 52.08 252 ASN B C 1
ATOM 3787 O O . ASN B 1 255 ? 18.951 34.771 94.268 1.00 53.37 252 ASN B O 1
ATOM 3792 N N . ALA B 1 256 ? 17.834 36.379 93.133 1.00 50.02 253 ALA B N 1
ATOM 3793 C CA . ALA B 1 256 ? 16.506 35.857 93.450 1.00 50.69 253 ALA B CA 1
ATOM 3794 C C . ALA B 1 256 ? 16.294 34.462 92.845 1.00 55.40 253 ALA B C 1
ATOM 3795 O O . ALA B 1 256 ? 15.711 33.575 93.489 1.00 57.68 253 ALA B O 1
ATOM 3797 N N . LEU B 1 257 ? 16.772 34.280 91.611 1.00 51.81 254 LEU B N 1
ATOM 3798 C CA . LEU B 1 257 ? 16.728 32.985 90.940 1.00 47.93 254 LEU B CA 1
ATOM 3799 C C . LEU B 1 257 ? 17.615 31.936 91.610 1.00 47.42 254 LEU B C 1
ATOM 3800 O O . LEU B 1 257 ? 17.161 30.813 91.870 1.00 46.64 254 LEU B O 1
ATOM 3805 N N . LEU B 1 258 ? 18.866 32.307 91.881 1.00 45.73 255 LEU B N 1
ATOM 3806 C CA . LEU B 1 258 ? 19.819 31.423 92.562 1.00 50.29 255 LEU B CA 1
ATOM 3807 C C . L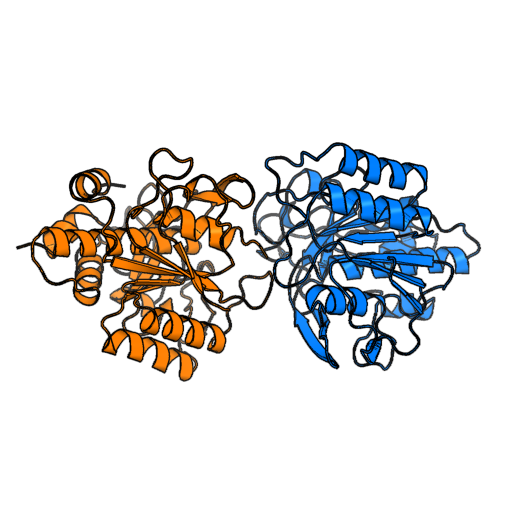EU B 1 258 ? 19.417 31.053 93.992 1.00 54.14 255 LEU B C 1
ATOM 3808 O O . LEU B 1 258 ? 19.542 29.891 94.391 1.00 57.37 255 LEU B O 1
ATOM 3813 N N . ALA B 1 259 ? 18.936 32.040 94.750 1.00 56.93 256 ALA B N 1
ATOM 3814 C CA . ALA B 1 259 ? 18.606 31.854 96.172 1.00 57.55 256 ALA B CA 1
ATOM 3815 C C . ALA B 1 259 ? 17.332 31.038 96.403 1.00 56.37 256 ALA B C 1
ATOM 3816 O O . ALA B 1 259 ? 17.195 30.396 97.448 1.00 55.45 256 ALA B O 1
ATOM 3818 N N . SER B 1 260 ? 16.416 31.046 95.430 1.00 55.96 257 SER B N 1
ATOM 3819 C CA . SER B 1 260 ? 15.130 30.351 95.581 1.00 56.74 257 SER B CA 1
ATOM 3820 C C . SER B 1 260 ? 15.039 28.985 94.883 1.00 57.25 257 SER B C 1
ATOM 3821 O O . SER B 1 260 ? 13.982 28.351 94.900 1.00 58.56 257 SER B O 1
ATOM 3824 N N . ALA B 1 261 ? 16.139 28.538 94.279 1.00 57.29 258 ALA B N 1
ATOM 3825 C CA . ALA B 1 261 ? 16.177 27.250 93.587 1.00 56.66 258 ALA B CA 1
ATOM 3826 C C . ALA B 1 261 ? 16.070 26.108 94.587 1.00 59.48 258 ALA B C 1
ATOM 3827 O O . ALA B 1 261 ? 16.835 26.047 95.556 1.00 62.93 258 ALA B O 1
ATOM 3829 N N . THR B 1 262 ? 15.126 25.200 94.361 1.00 59.24 259 THR B N 1
ATOM 3830 C CA . THR B 1 262 ? 14.947 24.090 95.285 1.00 59.92 259 THR B CA 1
ATOM 3831 C C . THR B 1 262 ? 16.058 23.069 95.036 1.00 61.89 259 THR B C 1
ATOM 3832 O O . THR B 1 262 ? 16.180 22.559 93.923 1.00 61.50 259 THR B O 1
ATOM 3836 N N . PRO B 1 263 ? 16.886 22.790 96.069 1.00 64.74 260 PRO B N 1
ATOM 3837 C CA . PRO B 1 263 ? 18.048 21.896 95.919 1.00 65.66 260 PRO B CA 1
ATOM 3838 C C . PRO B 1 263 ? 17.609 20.450 95.752 1.00 67.08 260 PRO B C 1
ATOM 3839 O O . PRO B 1 263 ? 16.483 20.105 96.114 1.00 67.02 260 PRO B O 1
ATOM 3843 N N . CYS B 1 264 ? 18.471 19.607 95.199 1.00 68.15 261 CYS B N 1
ATOM 3844 C CA . CYS B 1 264 ? 18.089 18.209 95.017 1.00 76.22 261 CYS B CA 1
ATOM 3845 C C . CYS B 1 264 ? 18.280 17.387 96.290 1.00 76.40 261 CYS B C 1
ATOM 3846 O O . CYS B 1 264 ? 19.149 17.687 97.112 1.00 79.15 261 CYS B O 1
ATOM 3849 N N . ASN B 1 265 ? 17.441 16.367 96.447 1.00 75.12 262 ASN B N 1
ATOM 3850 C CA . ASN B 1 265 ? 17.597 15.386 97.514 1.00 73.95 262 ASN B CA 1
ATOM 3851 C C . ASN B 1 265 ? 18.086 14.048 96.925 1.00 73.31 262 ASN B C 1
ATOM 3852 O O . ASN B 1 265 ? 18.229 13.938 95.705 1.00 70.11 262 ASN B O 1
ATOM 3857 N N . PRO B 1 266 ? 18.359 13.037 97.778 1.00 73.68 263 PRO B N 1
ATOM 3858 C CA . PRO B 1 266 ? 18.902 11.775 97.252 1.00 70.59 263 PRO B CA 1
ATOM 3859 C C . PRO B 1 266 ? 17.929 10.968 96.386 1.00 68.70 263 PRO B C 1
ATOM 3860 O O . PRO B 1 266 ? 18.368 10.147 95.573 1.00 63.42 263 PRO B O 1
ATOM 3864 N N . LYS B 1 267 ? 16.628 11.196 96.560 1.00 68.56 264 LYS B N 1
ATOM 3865 C CA . LYS B 1 267 ? 15.630 10.582 95.694 1.00 73.33 264 LYS B CA 1
ATOM 3866 C C . LYS B 1 267 ? 15.744 11.142 94.265 1.00 76.13 264 LYS B C 1
ATOM 3867 O O . LYS B 1 267 ? 15.525 10.419 93.287 1.00 75.05 264 LYS B O 1
ATOM 3873 N N . ASP B 1 268 ? 16.109 12.420 94.155 1.00 73.54 265 ASP B N 1
ATOM 3874 C CA . ASP B 1 268 ? 16.224 13.086 92.860 1.00 70.00 265 ASP B CA 1
ATOM 3875 C C . ASP B 1 268 ? 17.535 12.764 92.115 1.00 71.90 265 ASP B C 1
ATOM 3876 O O . ASP B 1 268 ? 17.605 12.969 90.905 1.00 75.29 265 ASP B O 1
ATOM 3878 N N . THR B 1 269 ? 18.562 12.264 92.815 1.00 69.59 266 THR B N 1
ATOM 3879 C CA . THR B 1 269 ? 19.850 11.916 92.163 1.00 64.51 266 THR B CA 1
ATOM 3880 C C . THR B 1 269 ? 20.914 11.172 92.990 1.00 67.93 266 THR B C 1
ATOM 3881 O O . THR B 1 269 ? 20.881 11.112 94.224 1.00 66.87 266 THR B O 1
ATOM 3885 N N . ASP B 1 270 ? 21.872 10.642 92.240 1.00 71.62 267 ASP B N 1
ATOM 3886 C CA . ASP B 1 270 ? 23.046 9.934 92.717 1.00 75.18 267 ASP B CA 1
ATOM 3887 C C . ASP B 1 270 ? 24.093 10.913 93.263 1.00 73.39 267 ASP B C 1
ATOM 3888 O O . ASP B 1 270 ? 24.693 10.682 94.307 1.00 71.12 267 ASP B O 1
ATOM 3893 N N . ASP B 1 271 ? 24.314 11.998 92.525 1.00 73.52 268 ASP B N 1
ATOM 3894 C CA . ASP B 1 271 ? 25.341 12.986 92.826 1.00 66.23 268 ASP B CA 1
ATOM 3895 C C . ASP B 1 271 ? 24.666 14.344 92.815 1.00 67.02 268 ASP B C 1
ATOM 3896 O O . ASP B 1 271 ? 24.296 14.855 91.758 1.00 68.66 268 ASP B O 1
ATOM 3901 N N . GLN B 1 272 ? 24.513 14.927 93.998 1.00 67.53 269 GLN B N 1
ATOM 3902 C CA . GLN B 1 272 ? 23.740 16.151 94.157 1.00 63.94 269 GLN B CA 1
ATOM 3903 C C . GLN B 1 272 ? 24.376 17.388 93.529 1.00 62.08 269 GLN B C 1
ATOM 3904 O O . GLN B 1 272 ? 23.697 18.389 93.325 1.00 65.53 269 GLN B O 1
ATOM 3910 N N . SER B 1 273 ? 25.660 17.314 93.193 1.00 59.19 270 SER B N 1
ATOM 3911 C CA . SER B 1 273 ? 26.335 18.450 92.573 1.00 57.38 270 SER B CA 1
ATOM 3912 C C . SER B 1 273 ? 25.943 18.624 91.099 1.00 60.59 270 SER B C 1
ATOM 3913 O O . SER B 1 273 ? 26.292 19.628 90.461 1.00 58.61 270 SER B O 1
ATOM 3916 N N . ARG B 1 274 ? 25.222 17.639 90.566 1.00 62.43 271 ARG B N 1
ATOM 3917 C CA . ARG B 1 274 ? 24.678 17.722 89.212 1.00 61.94 271 ARG B CA 1
ATOM 3918 C C . ARG B 1 274 ? 23.586 18.787 89.128 1.00 62.64 271 ARG B C 1
ATOM 3919 O O . ARG B 1 274 ? 23.340 19.344 88.057 1.00 63.36 271 ARG B O 1
ATOM 3927 N N . CYS B 1 275 ? 22.941 19.068 90.260 1.00 63.90 272 CYS B N 1
ATOM 3928 C CA . CYS B 1 275 ? 21.830 20.026 90.314 1.00 64.58 272 CYS B CA 1
ATOM 3929 C C . CYS B 1 275 ? 22.285 21.474 90.444 1.00 60.06 272 CYS B C 1
ATOM 3930 O O . CYS B 1 275 ? 21.463 22.395 90.414 1.00 58.81 272 CYS B O 1
ATOM 3933 N N . LEU B 1 276 ? 23.600 21.663 90.559 1.00 58.33 273 LEU B N 1
ATOM 3934 C CA . LEU B 1 276 ? 24.202 22.985 90.772 1.00 58.02 273 LEU B CA 1
ATOM 3935 C C . LEU B 1 276 ? 23.580 23.635 92.013 1.00 57.41 273 LEU B C 1
ATOM 3936 O O . LEU B 1 276 ? 23.465 22.994 93.046 1.00 59.68 273 LEU B O 1
ATOM 3941 N N . MET B 1 277 ? 23.158 24.886 91.907 1.00 57.46 274 MET B N 1
ATOM 3942 C CA . MET B 1 277 ? 22.504 25.559 93.017 1.00 55.61 274 MET B CA 1
ATOM 3943 C C . MET B 1 277 ? 21.058 25.079 93.191 1.00 54.23 274 MET B C 1
ATOM 3944 O O . MET B 1 277 ? 20.316 25.606 94.025 1.00 51.98 274 MET B O 1
ATOM 3949 N N . GLY B 1 278 ? 20.651 24.082 92.407 1.00 52.62 275 GLY B N 1
ATOM 3950 C CA . GLY B 1 278 ? 19.274 23.577 92.483 1.00 51.73 275 GLY B CA 1
ATOM 3951 C C . GLY B 1 278 ? 18.410 23.866 91.267 1.00 50.94 275 GLY B C 1
ATOM 3952 O O . GLY B 1 278 ? 18.924 24.162 90.190 1.00 49.20 275 GLY B O 1
ATOM 3953 N N . LYS B 1 279 ? 17.092 23.796 91.464 1.00 50.93 276 LYS B N 1
ATOM 3954 C CA . LYS B 1 279 ? 16.111 23.758 90.384 1.00 49.69 276 LYS B CA 1
ATOM 3955 C C . LYS B 1 279 ? 15.205 24.977 90.362 1.00 52.87 276 LYS B C 1
ATOM 3956 O O . LYS B 1 279 ? 14.654 25.359 91.394 1.00 56.03 276 LYS B O 1
ATOM 3962 N N . LEU B 1 280 ? 15.023 25.549 89.171 1.00 52.66 277 LEU B N 1
ATOM 3963 C CA . LEU B 1 280 ? 14.223 26.754 88.955 1.00 51.22 277 LEU B CA 1
ATOM 3964 C C . LEU B 1 280 ? 12.899 26.694 89.684 1.00 53.48 277 LEU B C 1
ATOM 3965 O O . LEU B 1 280 ? 12.125 25.752 89.506 1.00 53.25 277 LEU B O 1
ATOM 3970 N N . ASN B 1 281 ? 12.658 27.710 90.508 1.00 55.03 278 ASN B N 1
ATOM 3971 C CA . ASN B 1 281 ? 11.411 27.836 91.249 1.00 58.59 278 ASN B CA 1
ATOM 3972 C C . ASN B 1 281 ? 10.840 29.237 91.075 1.00 58.66 278 ASN B C 1
ATOM 3973 O O . ASN B 1 281 ? 11.395 30.209 91.589 1.00 58.44 278 ASN B O 1
ATOM 3978 N N . ILE B 1 282 ? 9.731 29.334 90.350 1.00 59.52 279 ILE B N 1
ATOM 3979 C CA . ILE B 1 282 ? 9.2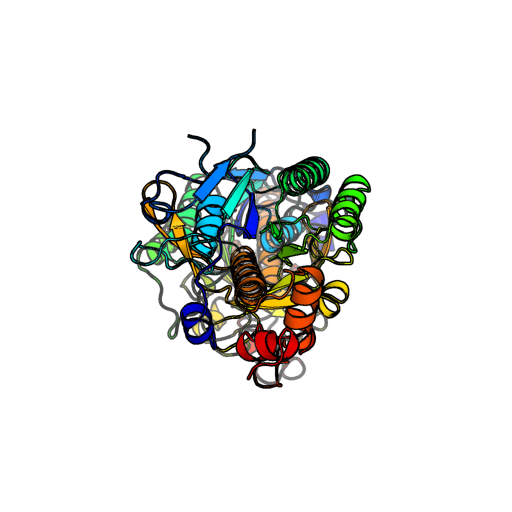05 30.636 89.955 1.00 61.17 279 ILE B CA 1
ATOM 3980 C C . ILE B 1 282 ? 8.561 31.334 91.152 1.00 62.53 279 ILE B C 1
ATOM 3981 O O . ILE B 1 282 ? 8.946 32.457 91.484 1.00 64.82 279 ILE B O 1
ATOM 3986 N N . LEU B 1 283 ? 7.622 30.648 91.807 1.00 64.34 280 LEU B N 1
ATOM 3987 C CA . LEU B 1 283 ? 6.917 31.168 92.989 1.00 61.40 280 LEU B CA 1
ATOM 3988 C C . LEU B 1 283 ? 7.867 31.687 94.079 1.00 62.01 280 LEU B C 1
ATOM 3989 O O . LEU B 1 283 ? 7.692 32.796 94.587 1.00 59.52 280 LEU B O 1
ATOM 3994 N N . ASP B 1 284 ? 8.880 30.891 94.415 1.00 62.43 281 ASP B N 1
ATOM 3995 C CA . ASP B 1 284 ? 9.837 31.254 95.451 1.00 63.38 281 ASP B CA 1
ATOM 3996 C C . ASP B 1 284 ? 10.759 32.384 95.019 1.00 64.93 281 ASP B C 1
ATOM 3997 O O . ASP B 1 284 ? 11.346 33.057 95.864 1.00 71.02 281 ASP B O 1
ATOM 4002 N N . ALA B 1 285 ? 10.897 32.588 93.710 1.00 63.86 282 ALA B N 1
ATOM 4003 C CA . ALA B 1 285 ? 11.687 33.705 93.195 1.00 60.11 282 ALA B CA 1
ATOM 4004 C C . ALA B 1 285 ? 10.857 34.976 93.218 1.00 57.28 282 ALA B C 1
ATOM 4005 O O . ALA B 1 285 ? 11.379 36.046 93.519 1.00 56.44 282 ALA B O 1
ATOM 4007 N N . ILE B 1 286 ? 9.569 34.848 92.901 1.00 57.15 283 ILE B N 1
ATOM 4008 C CA . ILE B 1 286 ? 8.621 35.953 93.039 1.00 62.33 283 ILE B CA 1
ATOM 4009 C C . ILE B 1 286 ? 8.634 36.455 94.484 1.00 66.63 283 ILE B C 1
ATOM 4010 O O . ILE B 1 286 ? 8.658 37.662 94.728 1.00 65.98 283 ILE B O 1
ATOM 4015 N N . GLU B 1 287 ? 8.643 35.512 95.427 1.00 73.25 284 GLU B N 1
ATOM 4016 C CA . GLU B 1 287 ? 8.724 35.797 96.862 1.00 78.76 284 GLU B CA 1
ATOM 4017 C C . GLU B 1 287 ? 10.045 36.467 97.271 1.00 76.85 284 GLU B C 1
ATOM 4018 O O . GLU B 1 287 ? 10.029 37.508 97.931 1.00 75.82 284 GLU B O 1
ATOM 4024 N N . HIS B 1 288 ? 11.173 35.876 96.867 1.00 74.64 285 HIS B N 1
ATOM 4025 C CA . HIS B 1 288 ? 12.513 36.370 97.224 1.00 73.14 285 HIS B CA 1
ATOM 4026 C C . HIS B 1 288 ? 12.819 37.755 96.677 1.00 76.78 285 HIS B C 1
ATOM 4027 O O . HIS B 1 288 ? 13.853 38.342 97.005 1.00 78.58 285 HIS B O 1
ATOM 4034 N N . LEU B 1 289 ? 11.927 38.269 95.836 1.00 79.95 286 LEU B N 1
ATOM 4035 C CA . LEU B 1 289 ? 12.180 39.508 95.111 1.00 81.97 286 LEU B CA 1
ATOM 4036 C C . LEU B 1 289 ? 11.222 40.620 95.526 1.00 82.65 286 LEU B C 1
ATOM 4037 O O . LEU B 1 289 ? 11.500 41.795 95.302 1.00 82.19 286 LEU B O 1
ATOM 4042 N N . THR B 1 290 ? 10.104 40.244 96.145 1.00 85.91 287 THR B N 1
ATOM 4043 C CA . THR B 1 290 ? 9.043 41.199 96.463 1.00 88.33 287 THR B CA 1
ATOM 4044 C C . THR B 1 290 ? 8.734 41.288 97.963 1.00 91.99 287 THR B C 1
ATOM 4045 O O . THR B 1 290 ? 8.385 40.290 98.603 1.00 88.66 287 THR B O 1
ATOM 4049 N N . GLY B 1 291 ? 8.866 42.499 98.506 1.00 98.90 288 GLY B N 1
ATOM 4050 C CA . GLY B 1 291 ? 8.651 42.757 99.931 1.00 105.69 288 GLY B CA 1
ATOM 4051 C C . GLY B 1 291 ? 7.671 43.925 100.181 1.00 106.34 288 GLY B C 1
ATOM 4052 O O . GLY B 1 291 ? 6.453 43.701 100.388 1.00 111.30 288 GLY B O 1
#

Organism: NCBI:txid443922

Solvent-accessible surface area: 21799 Å² total; per-residue (Å²): 89,114,13,15,171,97,2,36,88,75,17,109,12,28,87,149,1,3,0,0,1,0,1,1,31,7,8,84,137,2,56,0,13,131,70,20,73,26,59,113,15,155,109,56,73,9,62,20,0,0,0,0,1,0,6,0,2,0,22,47,156,27,68,3,78,0,9,0,2,77,0,76,0,1,4,4,38,16,18,83,45,157,56,39,120,9,49,21,76,61,0,8,132,7,0,92,58,0,14,112,56,43,4,34,0,0,0,0,2,13,20,45,10,14,111,82,13,96,17,63,85,150,0,72,106,6,10,103,48,4,87,139,83,47,11,2,4,0,0,3,0,2,44,22,27,5,110,6,29,20,0,0,0,12,10,99,61,1,0,0,0,0,0,22,24,119,139,9,84,7,9,115,13,4,1,30,6,115,30,0,68,137,19,0,0,0,0,23,0,68,73,25,57,0,0,93,16,152,32,37,52,62,144,20,5,0,0,3,4,0,0,0,6,0,0,0,0,0,0,0,0,0,2,5,3,37,123,92,75,66,163,52,26,6,46,111,0,30,81,6,0,20,68,4,10,46,105,20,71,126,180,19,25,152,64,136,33,62,2,11,70,0,38,16,30,1,70,57,0,7,76,106,19,12,66,74,129,85,109,9,13,179,117,1,53,94,77,17,128,13,29,82,155,2,2,0,0,0,0,1,8,35,5,6,81,118,2,59,0,11,135,67,23,76,25,64,117,14,104,128,59,58,20,3,16,0,0,0,0,0,0,7,0,0,0,21,41,158,24,71,4,76,0,10,0,2,79,0,73,1,2,2,0,18,6,36,81,40,33,6,80,134,5,30,67,69,55,0,8,146,4,0,88,49,0,15,108,67,41,3,37,0,0,0,0,2,11,22,45,95,16,138,82,12,92,19,60,79,151,0,71,108,5,13,101,44,3,87,136,80,50,10,1,4,0,0,4,0,7,72,74,28,44,101,29,26,19,3,0,0,6,10,96,51,1,0,0,0,0,0,24,18,139,153,8,82,4,13,106,58,2,0,26,1,110,38,0,41,157,35,0,0,0,0,23,0,94,78,24,60,0,0,15,6,83,33,12,51,35,144,23,52,4,0,14,14,0,0,0,7,0,0,0,0,0,0,0,0,0,1,7,9,41,125,110,75,65,174,52,42,5,42,130,0,18,79,6,1,18,64,7,9,51,105,11,77,109,192,15,8,146,56,90,37,50,1,15,80,0,38,14,30,0,80,64,0,20,120,103,24,31,118

B-factor: mean 47.67, std 16.69, range [22.05, 138.13]

Secondary structure (DSSP, 8-state):
-TTHHHHHHH-S--TT-EEEEESS---TTSGGGTT-EEEE------HHHHHHHHHHHPPTTSSS--SSTTSEEEE-----SSS----HHHHHHHHHHHHHTT-SEEEE---EEESSS---HHHHHHHHHHHHTT-EEEEE--SSSSB-EEETTTSTTPEEEEEE-TTS-B-SSS-B-HHHHHHEEEEE-SSEEEE-TTS-EEEE-SHHHHHHHHHHHHHHHHHHHHHTTPPP-HHHHHHHHHHTPBPPPTTT-S-GGGGTT-B--HHHHHHHHSS--/-TTHHHHHHH-S--TTSEEEEEESB--TTSGGGTT-EEEEPP--B-HHHHHHHHHHHPPTTSSS--SSTTSEEEEEE--SSSS-PPPHHHHHHHHHHHHHTT-SEEEE---EEESS----HHHHHHHHHHHHTT-EEEEE--SSSSB-EEETTTSTTPEEEEEE-SSSPBPTTS-B-HHHHTTEEEEE-SSEEEE-TTS-EEEE-SHHHHHHHHHHHHHHHHHHHHHTTPPP-HHHHHHHHHHTPBPP-TTT-S-GGGGTT-B--HHHHHHHH--